Protein AF-A0A966XM80-F1 (afdb_monomer_lite)

Foldseek 3Di:
DFAFFFKKFKAADDCVVQVNFQKFWFFKKKFFWQFADDQCRWPLNDRWKWKKKFKFFFDQDPNATHGDRRDGAVLRIFIDTRVQDDHDQDPVRDRPRPDIRMGGGPDTGMDGNVGMIMTTMHIGSNIPRIDTDKAAQQDADPNRGGDQDPPDPRGHFMFGADSRPRTDTDPRMGGPMDGDIAFADQPKDKDKDFDAQKFKFAFDDPDWDWDADAFFKKWQFLDFPPDQKFWWFDQPFQKIFIDPAQDVVQDDAQDWKWKADPLAIDIWHWHADPGRGMTGTPHGDPHGDRGITIGSAWMWTFHDADPVRRITMTGPTPDAPVHALACDPRRQWMATNVGRTITGGPGTDWAWFFKKAKAWDKAAGPQKDKWKWKWFAADPQRATDPDIFTDDHRDITGDFDGIGTFTNLRVLNPGVVRDGDRYDVSHGMMMIITIRGPTRRDTMGTDSVRIDMDGDDDDFDLFQAPVFFLDDGDTPDDDDPDDDDADVPRDDPKDKDKDFAAFAPPGDDKDWDQDDDPPDPDDSSGGTIFIWAWPDDPPDHADSVDRPRTDMTMTIGPPDDFDSPDDSPDPRRRHPPPVFDWDDDPPDPDIDTDDDPDDDDDPPADQQDWDWDADPVCRVDIDTDTHD

Structure (mmCIF, N/CA/C/O backbone):
data_AF-A0A966XM80-F1
#
_entry.id   AF-A0A966XM80-F1
#
loop_
_atom_site.group_PDB
_atom_site.id
_atom_site.type_symbol
_atom_site.label_atom_id
_atom_site.label_alt_id
_atom_site.label_comp_id
_atom_site.label_asym_id
_atom_site.label_entity_id
_atom_site.label_seq_id
_atom_site.pdbx_PDB_ins_code
_atom_site.Cartn_x
_atom_site.Cartn_y
_atom_site.Cartn_z
_atom_site.occupancy
_atom_site.B_iso_or_equiv
_atom_site.auth_seq_id
_atom_site.auth_comp_id
_atom_site.auth_asym_id
_atom_site.auth_atom_id
_atom_site.pdbx_PDB_model_num
ATOM 1 N N . MET A 1 1 ? -1.974 -18.047 22.295 1.00 54.06 1 MET A N 1
ATOM 2 C CA . MET A 1 1 ? -1.988 -17.928 23.773 1.00 54.06 1 MET A CA 1
ATOM 3 C C . MET A 1 1 ? -3.452 -17.907 24.174 1.00 54.06 1 MET A C 1
ATOM 5 O O . MET A 1 1 ? -4.172 -17.107 23.599 1.00 54.06 1 MET A O 1
ATOM 9 N N . SER A 1 2 ? -3.905 -18.808 25.049 1.00 84.81 2 SER A N 1
ATOM 10 C CA . SER A 1 2 ? -5.321 -18.892 25.436 1.00 84.81 2 SER A CA 1
ATOM 11 C C . SER A 1 2 ? -5.762 -17.660 26.227 1.00 84.81 2 SER A C 1
ATOM 13 O O . SER A 1 2 ? -4.993 -17.117 27.024 1.00 84.81 2 SER A O 1
ATOM 15 N N . ILE A 1 3 ? -7.002 -17.234 26.018 1.00 91.19 3 ILE A N 1
ATOM 16 C CA . ILE A 1 3 ? -7.639 -16.137 26.742 1.00 91.19 3 ILE A CA 1
ATOM 17 C C . ILE A 1 3 ? -7.908 -16.585 28.181 1.00 91.19 3 ILE A C 1
ATOM 19 O O . ILE A 1 3 ? -8.381 -17.692 28.426 1.00 91.19 3 ILE A O 1
ATOM 23 N N . VAL A 1 4 ? -7.604 -15.696 29.127 1.00 92.94 4 VAL A N 1
ATOM 24 C CA . VAL A 1 4 ? -7.973 -15.828 30.541 1.00 92.94 4 VAL A CA 1
ATOM 25 C C . VAL A 1 4 ? -8.945 -14.702 30.860 1.00 92.94 4 VAL A C 1
ATOM 27 O O . VAL A 1 4 ? -8.605 -13.547 30.590 1.00 92.94 4 VAL A O 1
ATOM 30 N N . ALA A 1 5 ? -10.115 -15.027 31.400 1.00 94.81 5 ALA A N 1
ATOM 31 C CA . ALA A 1 5 ? -11.209 -14.086 31.653 1.00 94.81 5 ALA A CA 1
ATOM 32 C C . ALA A 1 5 ? -11.984 -14.453 32.922 1.00 94.81 5 ALA A C 1
ATOM 34 O O . ALA A 1 5 ? -11.779 -15.525 33.465 1.00 94.81 5 ALA A O 1
ATOM 35 N N . ASP A 1 6 ? -12.886 -13.591 33.373 1.00 95.81 6 ASP A N 1
ATOM 36 C CA . ASP A 1 6 ? -13.619 -13.752 34.632 1.00 95.81 6 ASP A CA 1
ATOM 37 C C . ASP A 1 6 ? -15.083 -14.125 34.383 1.00 95.81 6 ASP A C 1
ATOM 39 O O . ASP A 1 6 ? -15.627 -15.016 35.038 1.00 95.81 6 ASP A O 1
ATOM 43 N N . LEU A 1 7 ? -15.710 -13.493 33.387 1.00 96.44 7 LEU A N 1
ATOM 44 C CA . LEU A 1 7 ? -17.125 -13.671 33.054 1.00 96.44 7 LEU A CA 1
ATOM 45 C C . LEU A 1 7 ? -17.312 -13.855 31.545 1.00 96.44 7 LEU A C 1
ATOM 47 O O . LEU A 1 7 ? -16.485 -13.411 30.748 1.00 96.44 7 LEU A O 1
ATOM 51 N N . ALA A 1 8 ? -18.421 -14.465 31.136 1.00 96.00 8 ALA A N 1
ATOM 52 C CA . ALA A 1 8 ? -18.841 -14.460 29.740 1.00 96.00 8 ALA A CA 1
ATOM 53 C C . ALA A 1 8 ? -20.363 -14.543 29.589 1.00 96.00 8 ALA A C 1
ATOM 55 O O . ALA A 1 8 ? -21.039 -15.155 30.409 1.00 96.00 8 ALA A O 1
ATOM 56 N N . GLN A 1 9 ? -20.894 -13.979 28.509 1.00 94.50 9 GLN A N 1
ATOM 57 C CA . GLN A 1 9 ? -22.288 -14.139 28.091 1.00 94.50 9 GLN A CA 1
ATOM 58 C C . GLN A 1 9 ? -22.303 -14.601 26.636 1.00 94.50 9 GLN A C 1
ATOM 60 O O . GLN A 1 9 ? -21.757 -13.913 25.767 1.00 94.50 9 GLN A O 1
ATOM 65 N N . THR A 1 10 ? -22.913 -15.755 26.355 1.00 94.62 10 THR A N 1
ATOM 66 C CA . THR A 1 10 ? -23.128 -16.181 24.967 1.00 94.62 10 THR A CA 1
ATOM 67 C C . THR A 1 10 ? -24.294 -15.430 24.335 1.00 94.62 10 THR A C 1
ATOM 69 O O . THR A 1 10 ? -25.202 -14.959 25.020 1.00 94.62 10 THR A O 1
ATOM 72 N N . PHE A 1 11 ? -24.240 -15.278 23.018 1.00 92.38 11 PHE A N 1
ATOM 73 C CA . PHE A 1 11 ? -25.249 -14.610 22.211 1.00 92.38 11 PHE A CA 1
ATOM 74 C C . PHE A 1 11 ? -25.228 -15.156 20.783 1.00 92.38 11 PHE A C 1
ATOM 76 O O . PHE A 1 11 ? -24.263 -15.782 20.341 1.00 92.38 11 PHE A O 1
ATOM 83 N N . PHE A 1 12 ? -26.276 -14.861 20.030 1.00 91.25 12 PHE A N 1
ATOM 84 C CA . PHE A 1 12 ? -26.291 -15.007 18.582 1.00 91.25 12 PHE A CA 1
ATOM 85 C C . PHE A 1 12 ? -27.062 -13.840 17.971 1.00 91.25 12 PHE A C 1
ATOM 87 O O . PHE A 1 12 ? -27.802 -13.136 18.659 1.00 91.25 12 PHE A O 1
ATOM 94 N N . ILE A 1 13 ? -26.873 -13.611 16.675 1.00 91.12 13 ILE A N 1
ATOM 95 C CA . ILE A 1 13 ? -27.565 -12.539 15.962 1.00 91.12 13 ILE A CA 1
ATOM 96 C C . ILE A 1 13 ? -28.783 -13.122 15.252 1.00 91.12 13 ILE A C 1
ATOM 98 O O . ILE A 1 13 ? -28.638 -13.973 14.375 1.00 91.12 13 ILE A O 1
ATOM 102 N N . ASP A 1 14 ? -29.984 -12.644 15.586 1.00 90.31 14 ASP A N 1
ATOM 103 C CA . ASP A 1 14 ? -31.183 -12.998 14.825 1.00 90.31 14 ASP A CA 1
ATOM 104 C C . ASP A 1 14 ? -31.062 -12.475 13.388 1.00 90.31 14 ASP A C 1
ATOM 106 O O . ASP A 1 14 ? -31.045 -11.268 13.127 1.00 90.31 14 ASP A O 1
ATOM 110 N N . ARG A 1 15 ? -31.024 -13.406 12.431 1.00 90.88 15 ARG A N 1
ATOM 111 C CA . ARG A 1 15 ? -30.965 -13.105 11.000 1.00 90.88 15 ARG A CA 1
ATOM 112 C C . ARG A 1 15 ? -32.099 -12.195 10.546 1.00 90.88 15 ARG A C 1
ATOM 114 O O . ARG A 1 15 ? -31.875 -11.383 9.651 1.00 90.88 15 ARG A O 1
ATOM 121 N N . ASN A 1 16 ? -33.294 -12.283 11.125 1.00 92.12 16 ASN A N 1
ATOM 122 C CA . ASN A 1 16 ? -34.403 -11.419 10.719 1.00 92.12 16 ASN A CA 1
ATOM 123 C C . ASN A 1 16 ? -34.172 -9.958 11.127 1.00 92.12 16 ASN A C 1
ATOM 125 O O . ASN A 1 16 ? -34.464 -9.060 10.334 1.00 92.12 16 ASN A O 1
ATOM 129 N N . ALA A 1 17 ? -33.572 -9.720 12.297 1.00 91.19 17 ALA A N 1
ATOM 130 C CA . ALA A 1 17 ? -33.241 -8.379 12.781 1.00 91.19 17 ALA A CA 1
ATOM 131 C C . ALA A 1 17 ? -32.225 -7.654 11.877 1.00 91.19 17 ALA A C 1
ATOM 133 O O . ALA A 1 17 ? -32.264 -6.431 11.759 1.00 91.19 17 ALA A O 1
ATOM 134 N N . VAL A 1 18 ? -31.368 -8.407 11.179 1.00 94.06 18 VAL A N 1
ATOM 135 C CA . VAL A 1 18 ? -30.335 -7.886 10.262 1.00 94.06 18 VAL A CA 1
ATOM 136 C C . VAL A 1 18 ? -30.649 -8.155 8.785 1.00 94.06 18 VAL A C 1
ATOM 138 O O . VAL A 1 18 ? -29.758 -8.292 7.944 1.00 94.06 18 VAL A O 1
ATOM 141 N N . LYS A 1 19 ? -31.942 -8.254 8.442 1.00 94.56 19 LYS A N 1
ATOM 142 C CA . LYS A 1 19 ? -32.435 -8.425 7.058 1.00 94.56 19 LYS A CA 1
ATOM 143 C C . LYS A 1 19 ? -31.787 -9.600 6.313 1.00 94.56 19 LYS A C 1
ATOM 145 O O . LYS A 1 19 ? -31.555 -9.540 5.109 1.00 94.56 19 LYS A O 1
ATOM 150 N N . LYS A 1 20 ? -31.508 -10.680 7.040 1.00 94.31 20 LYS A N 1
ATOM 151 C CA . LYS A 1 20 ? -30.870 -11.912 6.563 1.00 94.31 20 LYS A CA 1
ATOM 152 C C . LYS A 1 20 ? -29.445 -11.710 6.030 1.00 94.31 20 LYS A C 1
ATOM 154 O O . LYS A 1 20 ? -29.005 -12.493 5.195 1.00 94.31 20 LYS A O 1
ATOM 159 N N . ALA A 1 21 ? -28.720 -10.692 6.505 1.00 95.31 21 ALA A N 1
ATOM 160 C CA . ALA A 1 21 ? -27.282 -10.583 6.259 1.00 95.31 21 ALA A CA 1
ATOM 161 C C . ALA A 1 21 ? -26.574 -11.845 6.775 1.00 95.31 21 ALA A C 1
ATOM 163 O O . ALA A 1 21 ? -26.844 -12.289 7.890 1.00 95.31 21 ALA A O 1
ATOM 164 N N . GLU A 1 22 ? -25.677 -12.430 5.983 1.00 95.38 22 GLU A N 1
ATOM 165 C CA . GLU A 1 22 ? -24.893 -13.597 6.414 1.00 95.38 22 GLU A CA 1
ATOM 166 C C . GLU A 1 22 ? -23.745 -13.206 7.343 1.00 95.38 22 GLU A C 1
ATOM 168 O O . GLU A 1 22 ? -23.416 -13.949 8.264 1.00 95.38 22 GLU A O 1
ATOM 173 N N . THR A 1 23 ? -23.182 -12.016 7.131 1.00 95.88 23 THR A N 1
ATOM 174 C CA . THR A 1 23 ? -22.118 -11.434 7.948 1.00 95.88 23 THR A CA 1
ATOM 175 C C . THR A 1 23 ? -22.528 -10.046 8.398 1.00 95.88 23 THR A C 1
ATOM 177 O O . THR A 1 23 ? -22.995 -9.250 7.582 1.00 95.88 23 THR A O 1
ATOM 180 N N . VAL A 1 24 ? -22.306 -9.745 9.673 1.00 96.19 24 VAL A N 1
ATOM 181 C CA . VAL A 1 24 ? -22.503 -8.415 10.257 1.00 96.19 24 VAL A CA 1
ATOM 182 C C . VAL A 1 24 ? -21.237 -7.955 10.965 1.00 96.19 24 VAL A C 1
ATOM 184 O O . VAL A 1 24 ? -20.348 -8.759 11.239 1.00 96.19 24 VAL A O 1
ATOM 187 N N . PHE A 1 25 ? -21.157 -6.662 11.267 1.00 96.31 25 PHE A N 1
ATOM 188 C CA . PHE A 1 25 ? -19.980 -6.065 11.888 1.00 96.31 25 PHE A CA 1
ATOM 189 C C . PHE A 1 25 ? -20.316 -5.500 13.263 1.00 96.31 25 PHE A C 1
ATOM 191 O O . PHE A 1 25 ? -21.114 -4.569 13.356 1.00 96.31 25 PHE A O 1
ATOM 198 N N . ILE A 1 26 ? -19.701 -6.018 14.326 1.00 96.62 26 ILE A N 1
ATOM 199 C CA . ILE A 1 26 ? -19.837 -5.433 15.666 1.00 96.62 26 ILE A CA 1
ATOM 200 C C . ILE A 1 26 ? -18.888 -4.238 15.778 1.00 96.62 26 ILE A C 1
ATOM 202 O O . ILE A 1 26 ? -17.684 -4.370 15.571 1.00 96.62 26 ILE A O 1
ATOM 206 N N . THR A 1 27 ? -19.415 -3.068 16.130 1.00 97.25 27 THR A N 1
ATOM 207 C CA . THR A 1 27 ? -18.622 -1.839 16.309 1.00 97.25 27 THR A CA 1
ATOM 208 C C . THR A 1 27 ? -18.239 -1.604 17.764 1.00 97.25 27 THR A C 1
ATOM 210 O O . THR A 1 27 ? -17.170 -1.066 18.052 1.00 97.25 27 THR A O 1
ATOM 213 N N . SER A 1 28 ? -19.102 -2.010 18.695 1.00 97.81 28 SER A N 1
ATOM 214 C CA . SER A 1 28 ? -18.835 -1.912 20.127 1.00 97.81 28 SER A CA 1
ATOM 215 C C . SER A 1 28 ? -19.722 -2.844 20.947 1.00 97.81 28 SER A C 1
ATOM 217 O O . SER A 1 28 ? -20.800 -3.253 20.509 1.00 97.81 28 SER A O 1
ATOM 219 N N . VAL A 1 29 ? -19.283 -3.123 22.171 1.00 97.38 29 VAL A N 1
ATOM 220 C CA . VAL A 1 29 ? -20.108 -3.726 23.223 1.00 97.38 29 VAL A CA 1
ATOM 221 C C . VAL A 1 29 ? -20.287 -2.703 24.335 1.00 97.38 29 VAL A C 1
ATOM 223 O O . VAL A 1 29 ? -19.304 -2.137 24.806 1.00 97.38 29 VAL A O 1
ATOM 226 N N . ASP A 1 30 ? -21.521 -2.472 24.764 1.00 95.88 30 ASP A N 1
ATOM 227 C CA . ASP A 1 30 ? -21.801 -1.638 25.929 1.00 95.88 30 ASP A CA 1
ATOM 228 C C . ASP A 1 30 ? -22.113 -2.550 27.119 1.00 95.88 30 ASP A C 1
ATOM 230 O O . ASP A 1 30 ? -23.023 -3.384 27.058 1.00 95.88 30 ASP A O 1
ATOM 234 N N . LEU A 1 31 ? -21.331 -2.394 28.186 1.00 94.69 31 LEU A N 1
ATOM 235 C CA . LEU A 1 31 ? -21.503 -3.096 29.452 1.00 94.69 31 LEU A CA 1
ATOM 236 C C . LEU A 1 31 ? -21.929 -2.116 30.542 1.00 94.69 31 LEU A C 1
ATOM 238 O O . LEU A 1 31 ? -21.577 -0.936 30.514 1.00 94.69 31 LEU A O 1
ATOM 242 N N . TYR A 1 32 ? -22.663 -2.633 31.517 1.00 91.88 32 TYR A N 1
ATOM 243 C CA . TYR A 1 32 ? -23.250 -1.857 32.600 1.00 91.88 32 TYR A CA 1
ATOM 244 C C . TYR A 1 32 ? -22.613 -2.305 33.912 1.00 91.88 32 TYR A C 1
ATOM 246 O O . TYR A 1 32 ? -22.820 -3.442 34.340 1.00 91.88 32 TYR A O 1
ATOM 254 N N . PHE A 1 33 ? -21.811 -1.442 34.535 1.00 91.25 33 PHE A N 1
ATOM 255 C CA . PHE A 1 33 ? -21.141 -1.764 35.794 1.00 91.25 33 PHE A CA 1
ATOM 256 C C . PHE A 1 33 ? -22.010 -1.340 36.976 1.00 91.25 33 PHE A C 1
ATOM 258 O O . PHE A 1 33 ? -22.515 -0.220 37.023 1.00 91.25 33 PHE A O 1
ATOM 265 N N . PHE A 1 34 ? -22.185 -2.269 37.910 1.00 85.38 34 PHE A N 1
ATOM 266 C CA . PHE A 1 34 ? -22.811 -2.022 39.203 1.00 85.38 34 PHE A CA 1
ATOM 267 C C . PHE A 1 34 ? -21.798 -1.456 40.200 1.00 85.38 34 PHE A C 1
ATOM 269 O O . PHE A 1 34 ? -22.138 -0.582 40.983 1.00 85.38 34 PHE A O 1
ATOM 276 N N . ASP A 1 35 ? -20.558 -1.950 40.162 1.00 88.31 35 ASP A N 1
ATOM 277 C CA . ASP A 1 35 ? -19.487 -1.493 41.047 1.00 88.31 35 ASP A CA 1
ATOM 278 C C . ASP A 1 35 ? -18.116 -1.638 40.369 1.00 88.31 35 ASP A C 1
ATOM 280 O O . ASP A 1 35 ? -17.947 -2.443 39.439 1.00 88.31 35 ASP A O 1
ATOM 284 N N . LYS A 1 36 ? -17.134 -0.858 40.832 1.00 91.75 36 LYS A N 1
ATOM 285 C CA . LYS A 1 36 ? -15.731 -0.958 40.415 1.00 91.75 36 LYS A CA 1
ATOM 286 C C . LYS A 1 36 ? -14.779 -0.765 41.608 1.00 91.75 36 LYS A C 1
ATOM 288 O O . LYS A 1 36 ? -15.106 -0.024 42.532 1.00 91.75 36 LYS A O 1
ATOM 293 N N . PRO A 1 37 ? -13.570 -1.361 41.582 1.00 93.00 37 PRO A N 1
ATOM 294 C CA . PRO A 1 37 ? -12.627 -1.288 42.698 1.00 93.00 37 PRO A CA 1
ATOM 295 C C . PRO A 1 37 ? -12.275 0.153 43.084 1.00 93.00 37 PRO A C 1
ATOM 297 O O . PRO A 1 37 ? -12.058 0.993 42.216 1.00 93.00 37 PRO A O 1
ATOM 300 N N . THR A 1 38 ? -12.141 0.443 44.380 1.00 91.50 38 THR A N 1
ATOM 301 C CA . THR A 1 38 ? -11.690 1.769 44.835 1.00 91.50 38 THR A CA 1
ATOM 302 C C . THR A 1 38 ? -10.205 1.974 44.490 1.00 91.50 38 THR A C 1
ATOM 304 O O . THR A 1 38 ? -9.399 1.090 44.798 1.00 91.50 38 THR A O 1
ATOM 307 N N . PRO A 1 39 ? -9.790 3.123 43.913 1.00 91.12 39 PRO A N 1
ATOM 308 C CA . PRO A 1 39 ? -8.393 3.357 43.552 1.00 91.12 39 PRO A CA 1
ATOM 309 C C . PRO A 1 39 ? -7.458 3.199 44.753 1.00 91.12 39 PRO A C 1
ATOM 311 O O . PRO A 1 39 ? -7.697 3.765 45.819 1.00 91.12 39 PRO A O 1
ATOM 314 N N . GLY A 1 40 ? -6.394 2.413 44.585 1.00 86.44 40 GLY A N 1
ATOM 315 C CA . GLY A 1 40 ? -5.425 2.121 45.648 1.00 86.44 40 GLY A CA 1
ATOM 316 C C . GLY A 1 40 ? -5.893 1.140 46.735 1.00 86.44 40 GLY A C 1
ATOM 317 O O . GLY A 1 40 ? -5.090 0.796 47.599 1.00 86.44 40 GLY A O 1
ATOM 318 N N . ASN A 1 41 ? -7.139 0.655 46.689 1.00 90.38 41 ASN A N 1
ATOM 319 C CA . ASN A 1 41 ? -7.656 -0.401 47.564 1.00 90.38 41 ASN A CA 1
ATOM 320 C C . ASN A 1 41 ? -8.299 -1.513 46.723 1.00 90.38 41 ASN A C 1
ATOM 322 O O . ASN A 1 41 ? -9.522 -1.636 46.636 1.00 90.38 41 ASN A O 1
ATOM 326 N N . THR A 1 42 ? -7.449 -2.284 46.051 1.00 91.62 42 THR A N 1
ATOM 327 C CA . THR A 1 42 ? -7.836 -3.245 45.016 1.00 91.62 42 THR A CA 1
ATOM 328 C C . THR A 1 42 ? -7.388 -4.654 45.398 1.00 91.62 42 THR A C 1
ATOM 330 O O . THR A 1 42 ? -6.323 -4.843 45.990 1.00 91.62 42 THR A O 1
ATOM 333 N N . SER A 1 43 ? -8.189 -5.668 45.066 1.00 92.00 43 SER A N 1
ATOM 334 C CA . SER A 1 43 ? -7.848 -7.070 45.370 1.00 92.00 43 SER A CA 1
ATOM 335 C C . SER A 1 43 ? -6.685 -7.587 44.511 1.00 92.00 43 SER A C 1
ATOM 337 O O . SER A 1 43 ? -5.954 -8.492 44.912 1.00 92.00 43 SER A O 1
ATOM 339 N N . SER A 1 44 ? -6.474 -6.960 43.353 1.00 90.56 44 SER A N 1
ATOM 340 C CA . SER A 1 44 ? -5.388 -7.240 42.414 1.00 90.56 44 SER A CA 1
ATOM 341 C C . SER A 1 44 ? -4.053 -6.561 42.759 1.00 90.56 44 SER A C 1
ATOM 343 O O . SER A 1 44 ? -3.042 -6.862 42.123 1.00 90.56 44 SER A O 1
ATOM 345 N N . ASN A 1 45 ? -4.019 -5.643 43.736 1.00 90.69 45 ASN A N 1
ATOM 346 C CA . ASN A 1 45 ? -2.903 -4.719 44.015 1.00 90.69 45 ASN A CA 1
ATOM 347 C C . ASN A 1 45 ? -2.547 -3.761 42.859 1.00 90.69 45 ASN A C 1
ATOM 349 O O . ASN A 1 45 ? -1.513 -3.089 42.900 1.00 90.69 45 ASN A O 1
ATOM 353 N N . LEU A 1 46 ? -3.379 -3.678 41.818 1.00 92.12 46 LEU A N 1
ATOM 354 C CA . LEU A 1 46 ? -3.225 -2.683 40.761 1.00 92.12 46 LEU A CA 1
ATOM 355 C C . LEU A 1 46 ? -3.858 -1.362 41.217 1.00 92.12 46 LEU A C 1
ATOM 357 O O . LEU A 1 46 ? -4.993 -1.388 41.682 1.00 92.12 46 LEU A O 1
ATOM 361 N N . PRO A 1 47 ? -3.195 -0.200 41.072 1.00 93.25 47 PRO A N 1
ATOM 362 C CA . PRO A 1 47 ? -3.760 1.071 41.533 1.00 93.25 47 PRO A CA 1
ATOM 363 C C . PRO A 1 47 ? -5.114 1.409 40.893 1.00 93.25 47 PRO A C 1
ATOM 365 O O . PRO A 1 47 ? -6.008 1.898 41.577 1.00 93.25 47 PRO A O 1
ATOM 368 N N . GLU A 1 48 ? -5.252 1.121 39.596 1.00 94.44 48 GLU A N 1
ATOM 369 C CA . GLU A 1 48 ? -6.421 1.437 38.769 1.00 94.44 48 GLU A CA 1
ATOM 370 C C . GLU A 1 48 ? -6.642 0.323 37.720 1.00 94.44 48 GLU A C 1
ATOM 372 O O . GLU A 1 48 ? -6.221 0.455 36.562 1.00 94.44 48 GLU A O 1
ATOM 377 N N . PRO A 1 49 ? -7.237 -0.824 38.102 1.00 95.88 49 PRO A N 1
ATOM 378 C CA . PRO A 1 49 ? -7.445 -1.943 37.187 1.00 95.88 49 PRO A CA 1
ATOM 379 C C . PRO A 1 49 ? -8.470 -1.577 36.102 1.00 95.88 49 PRO A C 1
ATOM 381 O O . PRO A 1 49 ? -9.474 -0.929 36.374 1.00 95.88 49 PRO A O 1
ATOM 384 N N . GLY A 1 50 ? -8.223 -1.964 34.850 1.00 96.44 50 GLY A N 1
ATOM 385 C CA . GLY A 1 50 ? -9.171 -1.793 33.747 1.00 96.44 50 GLY A CA 1
ATOM 386 C C . GLY A 1 50 ? -9.997 -3.049 33.477 1.00 96.44 50 GLY A C 1
ATOM 387 O O . GLY A 1 50 ? -9.913 -4.053 34.185 1.00 96.44 50 GLY A O 1
ATOM 388 N N . CYS A 1 51 ? -10.770 -3.000 32.394 1.00 97.44 51 CYS A N 1
ATOM 389 C CA . CYS A 1 51 ? -11.554 -4.129 31.910 1.00 97.44 51 CYS A CA 1
ATOM 390 C C . CYS A 1 51 ? -11.297 -4.342 30.415 1.00 97.44 51 CYS A C 1
ATOM 392 O O . CYS A 1 51 ? -11.168 -3.382 29.653 1.00 97.44 51 CYS A O 1
ATOM 394 N N . THR A 1 52 ? -11.209 -5.600 29.991 1.00 98.00 52 THR A N 1
ATOM 395 C CA . THR A 1 52 ? -11.056 -6.003 28.590 1.00 98.00 52 THR A CA 1
ATOM 396 C C . THR A 1 52 ? -12.202 -6.915 28.182 1.00 98.00 52 THR A C 1
ATOM 398 O O . THR A 1 52 ? -12.502 -7.882 28.873 1.00 98.00 52 THR A O 1
ATOM 401 N N . VAL A 1 53 ? -12.792 -6.645 27.023 1.00 97.88 53 VAL A N 1
ATOM 402 C CA . VAL A 1 53 ? -13.780 -7.500 26.369 1.00 97.88 53 VAL A CA 1
ATOM 403 C C . VAL A 1 53 ? -13.151 -8.189 25.166 1.00 97.88 53 VAL A C 1
ATOM 405 O O . VAL A 1 53 ? -12.395 -7.577 24.404 1.00 97.88 53 VAL A O 1
ATOM 408 N N . TYR A 1 54 ? -13.516 -9.453 24.986 1.00 97.88 54 TYR A N 1
ATOM 409 C CA . TYR A 1 54 ? -13.248 -10.253 23.805 1.00 97.88 54 TYR A CA 1
ATOM 410 C C . TYR A 1 54 ? -14.566 -10.735 23.190 1.00 97.88 54 TYR A C 1
ATOM 412 O O . TYR A 1 54 ? -15.492 -11.093 23.914 1.00 97.88 54 TYR A O 1
ATOM 420 N N . ILE A 1 55 ? -14.643 -10.778 21.863 1.00 97.81 55 ILE A N 1
ATOM 421 C CA . ILE A 1 55 ? -15.664 -11.532 21.133 1.00 97.81 55 ILE A CA 1
ATOM 422 C C . ILE A 1 55 ? -15.045 -12.869 20.757 1.00 97.81 55 ILE A C 1
ATOM 424 O O . ILE A 1 55 ? -14.087 -12.910 19.987 1.00 97.81 55 ILE A O 1
ATOM 428 N N . CYS A 1 56 ? -15.583 -13.954 21.294 1.00 96.56 56 CYS A N 1
ATOM 429 C CA . CYS A 1 56 ? -15.088 -15.304 21.045 1.00 96.56 56 CYS A CA 1
ATOM 430 C C . CYS A 1 56 ? -16.141 -16.144 20.315 1.00 96.56 56 CYS A C 1
ATOM 432 O O . CYS A 1 56 ? -17.333 -15.956 20.567 1.00 96.56 56 CYS A O 1
ATOM 434 N N . PRO A 1 57 ? -15.740 -17.085 19.444 1.00 96.25 57 PRO A N 1
ATOM 435 C CA . PRO A 1 57 ? -16.656 -18.117 18.967 1.00 96.25 57 PRO A CA 1
ATOM 436 C C . PRO A 1 57 ? -17.100 -19.024 20.127 1.00 96.25 57 PRO A C 1
ATOM 438 O O . PRO A 1 57 ? -16.505 -19.010 21.210 1.00 96.25 57 PRO A O 1
ATOM 441 N N . THR A 1 58 ? -18.145 -19.824 19.919 1.00 95.38 58 THR A N 1
ATOM 442 C CA . THR A 1 58 ? -18.570 -20.852 20.880 1.00 95.38 58 THR A CA 1
ATOM 443 C C . THR A 1 58 ? -18.302 -22.263 20.366 1.00 95.38 58 THR A C 1
ATOM 445 O O . THR A 1 58 ? -18.299 -22.533 19.168 1.00 95.38 58 THR A O 1
ATOM 448 N N . LEU A 1 59 ? -18.104 -23.193 21.295 1.00 94.44 59 LEU A N 1
ATOM 449 C CA . LEU A 1 59 ? -18.099 -24.628 21.055 1.00 94.44 59 LEU A CA 1
ATOM 450 C C . LEU A 1 59 ? -19.435 -25.213 21.484 1.00 94.44 59 LEU A C 1
ATOM 452 O O . LEU A 1 59 ? -19.964 -24.865 22.536 1.00 94.44 59 LEU A O 1
ATOM 456 N N . THR A 1 60 ? -19.948 -26.161 20.707 1.00 92.25 60 THR A N 1
ATOM 457 C CA . THR A 1 60 ? -21.098 -26.958 21.137 1.00 92.25 60 THR A CA 1
ATOM 458 C C . THR A 1 60 ? -20.615 -28.126 21.992 1.00 92.25 60 THR A C 1
ATOM 460 O O . THR A 1 60 ? -19.988 -29.054 21.482 1.00 92.25 60 THR A O 1
ATOM 463 N N . ILE A 1 61 ? -20.909 -28.096 23.292 1.00 89.94 61 ILE A N 1
ATOM 464 C CA . ILE A 1 61 ? -20.574 -29.157 24.250 1.00 89.94 61 ILE A CA 1
ATOM 465 C C . ILE A 1 61 ? -21.879 -29.645 24.872 1.00 89.94 61 ILE A C 1
ATOM 467 O O . ILE A 1 61 ? -22.606 -28.866 25.479 1.00 89.94 61 ILE A O 1
ATOM 471 N N . ASN A 1 62 ? -22.198 -30.931 24.705 1.00 87.50 62 ASN A N 1
ATOM 472 C CA . ASN A 1 62 ? -23.442 -31.537 25.205 1.00 87.50 62 ASN A CA 1
ATOM 473 C C . ASN A 1 62 ? -24.724 -30.787 24.777 1.00 87.50 62 ASN A C 1
ATOM 475 O O . ASN A 1 62 ? -25.699 -30.745 25.520 1.00 87.50 62 ASN A O 1
ATOM 479 N N . GLY A 1 63 ? -24.723 -30.191 23.578 1.00 83.56 63 GLY A N 1
ATOM 480 C CA . GLY A 1 63 ? -25.852 -29.412 23.051 1.00 83.56 63 GLY A CA 1
ATOM 481 C C . GLY A 1 63 ? -25.904 -27.953 23.518 1.00 83.56 63 GLY A C 1
ATOM 482 O O . GLY A 1 63 ? -26.810 -27.230 23.116 1.00 83.56 63 GLY A O 1
ATOM 483 N N . GLU A 1 64 ? -24.936 -27.498 24.316 1.00 86.94 64 GLU A N 1
ATOM 484 C CA . GLU A 1 64 ? -24.860 -26.121 24.809 1.00 86.94 64 GLU A CA 1
ATOM 485 C C . GLU A 1 64 ? -23.728 -25.340 24.139 1.00 86.94 64 GLU A C 1
ATOM 487 O O . GLU A 1 64 ? -22.657 -25.889 23.883 1.00 86.94 64 GLU A O 1
ATOM 492 N N . GLN A 1 65 ? -23.953 -24.049 23.882 1.00 92.38 65 GLN A N 1
ATOM 493 C CA . GLN A 1 65 ? -22.926 -23.145 23.361 1.00 92.38 65 GLN A CA 1
ATOM 494 C C . GLN A 1 65 ? -22.056 -22.634 24.507 1.00 92.38 65 GLN A C 1
ATOM 496 O O . GLN A 1 65 ? -22.524 -21.861 25.338 1.00 92.38 65 GLN A O 1
ATOM 501 N N . VAL A 1 66 ? -20.794 -23.052 24.540 1.00 94.50 66 VAL A N 1
ATOM 502 C CA . VAL A 1 66 ? -19.802 -22.681 25.558 1.00 94.50 66 VAL A CA 1
ATOM 503 C C . VAL A 1 66 ? -18.744 -21.771 24.923 1.00 94.50 66 VAL A C 1
ATOM 505 O O . VAL A 1 66 ? -18.289 -22.089 23.827 1.00 94.50 66 VAL A O 1
ATOM 508 N N . PRO A 1 67 ? -18.317 -20.664 25.561 1.00 95.38 67 PRO A N 1
ATOM 509 C CA . PRO A 1 67 ? -17.273 -19.794 25.014 1.00 95.38 67 PRO A CA 1
ATOM 510 C C . PRO A 1 67 ? -15.974 -20.552 24.697 1.00 95.38 67 PRO A C 1
ATOM 512 O O . PRO A 1 67 ? -15.441 -21.262 25.553 1.00 95.38 67 PRO A O 1
ATOM 515 N N . ASP A 1 68 ? -15.439 -20.372 23.489 1.00 95.19 68 ASP A N 1
ATOM 516 C CA . ASP A 1 68 ? -14.116 -20.865 23.112 1.00 95.19 68 ASP A CA 1
ATOM 517 C C . ASP A 1 68 ? -13.040 -19.850 23.509 1.00 95.19 68 ASP A C 1
ATOM 519 O O . ASP A 1 68 ? -12.957 -18.750 22.965 1.00 95.19 68 ASP A O 1
ATOM 523 N N . LEU A 1 69 ? -12.193 -20.214 24.467 1.00 95.00 69 LEU A N 1
ATOM 524 C CA . LEU A 1 69 ? -11.165 -19.322 25.006 1.00 95.00 69 LEU A CA 1
ATOM 525 C C . LEU A 1 69 ? -9.802 -19.493 24.325 1.00 95.00 69 LEU A C 1
ATOM 527 O O . LEU A 1 69 ? -8.803 -18.956 24.803 1.00 95.00 69 LEU A O 1
ATOM 531 N N . ARG A 1 70 ? -9.709 -20.259 23.232 1.00 93.94 70 ARG A N 1
ATOM 532 C CA . ARG A 1 70 ? -8.434 -20.453 22.523 1.00 93.94 70 ARG A CA 1
ATOM 533 C C . ARG A 1 70 ? -7.966 -19.176 21.833 1.00 93.94 70 ARG A C 1
ATOM 535 O O . ARG A 1 70 ? -6.783 -18.847 21.925 1.00 93.94 70 ARG A O 1
ATOM 542 N N . GLU A 1 71 ? -8.891 -18.467 21.191 1.00 93.19 71 GLU A N 1
ATOM 543 C CA . GLU A 1 71 ? -8.646 -17.223 20.464 1.00 93.19 71 GLU A CA 1
ATOM 544 C C . GLU A 1 71 ? -9.945 -16.411 20.338 1.00 93.19 71 GLU A C 1
ATOM 546 O O . GLU A 1 71 ? -11.042 -16.964 20.384 1.00 93.19 71 GLU A O 1
ATOM 551 N N . HIS A 1 72 ? -9.820 -15.093 20.194 1.00 94.69 72 HIS A N 1
ATOM 552 C CA . HIS A 1 72 ? -10.947 -14.210 19.903 1.00 94.69 72 HIS A CA 1
ATOM 553 C C . HIS A 1 72 ? -11.106 -14.036 18.388 1.00 94.69 72 HIS A C 1
ATOM 555 O O . HIS A 1 72 ? -10.153 -14.199 17.629 1.00 94.69 72 HIS A O 1
ATOM 561 N N . VAL A 1 73 ? -12.291 -13.629 17.938 1.00 95.06 73 VAL A N 1
ATOM 562 C CA . VAL A 1 73 ? -12.530 -13.243 16.539 1.00 95.06 73 VAL A CA 1
ATOM 563 C C . VAL A 1 73 ? -11.575 -12.109 16.144 1.00 95.06 73 VAL A C 1
ATOM 565 O O . VAL A 1 73 ? -11.187 -11.288 16.985 1.00 95.06 73 VAL A O 1
ATOM 568 N N . GLN A 1 74 ? -11.180 -12.042 14.871 1.00 91.56 74 GLN A N 1
ATOM 569 C CA . GLN A 1 74 ? -10.335 -10.963 14.355 1.00 91.56 74 GLN A CA 1
ATOM 570 C C . GLN A 1 74 ? -10.922 -9.591 14.723 1.00 91.56 74 GLN A C 1
ATOM 572 O O . GLN A 1 74 ? -12.120 -9.363 14.581 1.00 91.56 74 GLN A O 1
ATOM 577 N N . TYR A 1 75 ? -10.080 -8.691 15.240 1.00 93.69 75 TYR A N 1
ATOM 578 C CA . TYR A 1 75 ? -10.460 -7.370 15.777 1.00 93.69 75 TYR A CA 1
ATOM 579 C C . TYR A 1 75 ? -11.359 -7.377 17.025 1.00 93.69 75 TYR A C 1
ATOM 581 O O . TYR A 1 75 ? -11.580 -6.326 17.623 1.00 93.69 75 TYR A O 1
ATOM 589 N N . GLY A 1 76 ? -11.823 -8.543 17.476 1.00 96.25 76 GLY A N 1
ATOM 590 C CA . GLY A 1 76 ? -12.753 -8.729 18.586 1.00 96.25 76 GLY A CA 1
ATOM 591 C C . GLY A 1 76 ? -12.152 -8.537 19.972 1.00 96.25 76 GLY A C 1
ATOM 592 O O . GLY A 1 76 ? -12.516 -9.276 20.873 1.00 96.25 76 GLY A O 1
ATOM 593 N N . ARG A 1 77 ? -11.238 -7.583 20.172 1.00 97.19 77 ARG A N 1
ATOM 594 C CA . ARG A 1 77 ? -10.664 -7.243 21.482 1.00 97.19 77 ARG A CA 1
ATOM 595 C C . ARG A 1 77 ? -10.739 -5.739 21.713 1.00 9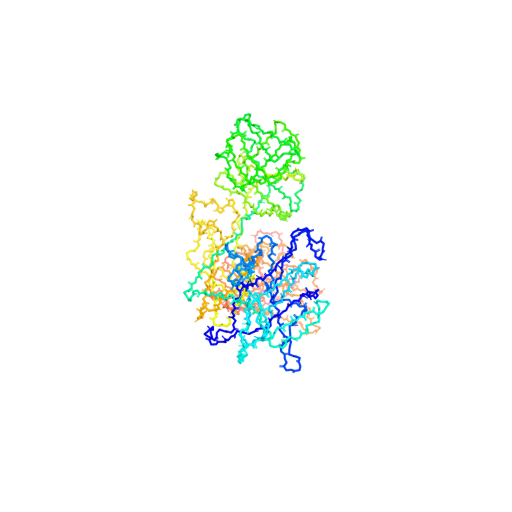7.19 77 ARG A C 1
ATOM 597 O O . ARG A 1 77 ? -10.254 -4.965 20.894 1.00 97.19 77 ARG A O 1
ATOM 604 N N . SER A 1 78 ? -11.265 -5.329 22.862 1.00 98.00 78 SER A N 1
ATOM 605 C CA . SER A 1 78 ? -11.282 -3.925 23.284 1.00 98.00 78 SER A CA 1
ATOM 606 C C . SER A 1 78 ? -11.028 -3.815 24.784 1.00 98.00 78 SER A C 1
ATOM 608 O O . SER A 1 78 ? -11.557 -4.606 25.561 1.00 98.00 78 SER A O 1
ATOM 610 N N . ARG A 1 79 ? -10.199 -2.853 25.203 1.00 97.19 79 ARG A N 1
ATOM 611 C CA . ARG A 1 79 ? -9.904 -2.581 26.618 1.00 97.19 79 ARG A CA 1
ATOM 612 C C . ARG A 1 79 ? -10.278 -1.147 26.958 1.00 97.19 79 ARG A C 1
ATOM 614 O O . ARG A 1 79 ? -9.888 -0.224 26.248 1.00 97.19 79 ARG A O 1
ATOM 621 N N . VAL A 1 80 ? -10.937 -0.974 28.095 1.00 97.88 80 VAL A N 1
ATOM 622 C CA . VAL A 1 80 ? -11.260 0.323 28.688 1.00 97.88 80 VAL A CA 1
ATOM 623 C C . VAL A 1 80 ? -10.451 0.490 29.977 1.00 97.88 80 VAL A C 1
ATOM 625 O O . VAL A 1 80 ? -10.331 -0.435 30.783 1.00 97.88 80 VAL A O 1
ATOM 628 N N . ALA A 1 81 ? -9.831 1.660 30.145 1.00 97.19 81 ALA A N 1
ATOM 629 C CA . ALA A 1 81 ? -9.090 2.006 31.356 1.00 97.19 81 ALA A CA 1
ATOM 630 C C . ALA A 1 81 ? -10.047 2.358 32.506 1.00 97.19 81 ALA A C 1
ATOM 632 O O . ALA A 1 81 ? -11.131 2.875 32.255 1.00 97.19 81 ALA A O 1
ATOM 633 N N . TYR A 1 82 ? -9.614 2.142 33.751 1.00 96.44 82 TYR A N 1
ATOM 634 C CA . TYR A 1 82 ? -10.394 2.367 34.977 1.00 96.44 82 TYR A CA 1
ATOM 635 C C . TYR A 1 82 ? -11.182 3.691 35.009 1.00 96.44 82 TYR A C 1
ATOM 637 O O . TYR A 1 82 ? -12.371 3.714 35.336 1.00 96.44 82 TYR A O 1
ATOM 645 N N . ALA A 1 83 ? -10.525 4.795 34.637 1.00 95.31 83 ALA A N 1
ATOM 646 C CA . ALA A 1 83 ? -11.113 6.134 34.644 1.00 95.31 83 ALA A CA 1
ATOM 647 C C . ALA A 1 83 ? -12.322 6.280 33.701 1.00 95.31 83 ALA A C 1
ATOM 649 O O . ALA A 1 83 ? -13.186 7.111 33.950 1.00 95.31 83 ALA A O 1
ATOM 650 N N . ASN A 1 84 ? -12.399 5.448 32.659 1.00 95.56 84 ASN A N 1
ATOM 651 C CA . ASN A 1 84 ? -13.463 5.456 31.654 1.00 95.56 84 ASN A CA 1
ATOM 652 C C . ASN A 1 84 ? -14.513 4.356 31.894 1.00 95.56 84 ASN A C 1
ATOM 654 O O . ASN A 1 84 ? -15.370 4.133 31.041 1.00 95.56 84 ASN A O 1
ATOM 658 N N . ILE A 1 85 ? -14.419 3.629 33.013 1.00 95.25 85 ILE A N 1
ATOM 659 C CA . ILE A 1 85 ? -15.455 2.690 33.443 1.00 95.25 85 ILE A CA 1
ATOM 660 C C . ILE A 1 85 ? -16.488 3.482 34.234 1.00 95.25 85 ILE A C 1
ATOM 662 O O . ILE A 1 85 ? -16.198 3.979 35.326 1.00 95.25 85 ILE A O 1
ATOM 666 N N . ASN A 1 86 ? -17.685 3.588 33.678 1.00 91.88 86 ASN A N 1
ATOM 667 C CA . ASN A 1 86 ? -18.810 4.270 34.293 1.00 91.88 86 ASN A CA 1
ATOM 668 C C . ASN A 1 86 ? -19.575 3.283 35.173 1.00 91.88 86 ASN A C 1
ATOM 670 O O . ASN A 1 86 ? -19.921 2.189 34.723 1.00 91.88 86 ASN A O 1
ATOM 674 N N . VAL A 1 87 ? -19.814 3.692 36.415 1.00 88.25 87 VAL A N 1
ATOM 675 C CA . VAL A 1 87 ? -20.723 3.038 37.357 1.00 88.25 87 VAL A CA 1
ATOM 676 C C . VAL A 1 87 ? -21.869 4.009 37.577 1.00 88.25 87 VAL A C 1
ATOM 678 O O . VAL A 1 87 ? -21.633 5.212 37.667 1.00 88.25 87 VAL A O 1
ATOM 681 N N . ASP A 1 88 ? -23.090 3.494 37.603 1.00 73.38 88 ASP A N 1
ATOM 682 C CA . ASP A 1 88 ? -24.268 4.330 37.782 1.00 73.38 88 ASP A CA 1
ATOM 683 C C . ASP A 1 88 ? -24.384 4.815 39.234 1.00 73.38 88 ASP A C 1
ATOM 685 O O . ASP A 1 88 ? -24.519 4.009 40.156 1.00 73.38 88 ASP A O 1
ATOM 689 N N . THR A 1 89 ? -24.322 6.130 39.419 1.00 61.06 89 THR A N 1
ATOM 690 C CA . THR A 1 89 ? -24.668 6.827 40.659 1.00 61.06 89 THR A CA 1
ATOM 691 C C . THR A 1 89 ? -25.430 8.085 40.260 1.00 61.06 89 THR A C 1
ATOM 693 O O . THR A 1 89 ? -24.831 8.981 39.657 1.00 61.06 89 THR A O 1
ATOM 696 N N . ASP A 1 90 ? -26.723 8.176 40.565 1.00 53.19 90 ASP A N 1
ATOM 697 C CA . ASP A 1 90 ? -27.448 9.438 40.403 1.00 53.19 90 ASP A CA 1
ATOM 698 C C . ASP A 1 90 ? -27.070 10.455 41.512 1.00 53.19 90 ASP A C 1
ATOM 700 O O . ASP A 1 90 ? -26.359 10.134 42.471 1.00 53.19 90 ASP A O 1
ATOM 704 N N . GLU A 1 91 ? -27.540 11.705 41.400 1.00 49.56 91 GLU A N 1
ATOM 705 C CA . GLU A 1 91 ? -27.298 12.774 42.393 1.00 49.56 91 GLU A CA 1
ATOM 706 C C . GLU A 1 91 ? -27.879 12.467 43.795 1.00 49.56 91 GLU A C 1
ATOM 708 O O . GLU A 1 91 ? -27.555 13.160 44.764 1.00 49.56 91 GLU A O 1
ATOM 713 N N . PHE A 1 92 ? -28.703 11.421 43.920 1.00 56.00 92 PHE A N 1
ATOM 714 C CA . PHE A 1 92 ? -29.347 10.946 45.146 1.00 56.00 92 PHE A CA 1
ATOM 715 C C . PHE A 1 92 ? -28.817 9.581 45.630 1.00 56.00 92 PHE A C 1
ATOM 717 O O . PHE A 1 92 ? -29.315 9.062 46.632 1.00 56.00 92 PHE A O 1
ATOM 724 N N . ASN A 1 93 ? -27.763 9.039 45.003 1.00 55.28 93 ASN A N 1
ATOM 725 C CA . ASN A 1 93 ? -27.211 7.708 45.270 1.00 55.28 93 ASN A CA 1
ATOM 726 C C . ASN A 1 93 ? -28.192 6.537 45.003 1.00 55.28 93 ASN A C 1
ATOM 728 O O . ASN A 1 93 ? -28.021 5.443 45.552 1.00 55.28 93 ASN A O 1
ATOM 732 N N . GLU A 1 94 ? -29.207 6.727 44.158 1.00 56.12 94 GLU A N 1
ATOM 733 C CA . GLU A 1 94 ? -30.013 5.643 43.600 1.00 56.12 94 GLU A CA 1
ATOM 734 C C . GLU A 1 94 ? -29.304 5.032 42.379 1.00 56.12 94 GLU A C 1
ATOM 736 O O . GLU A 1 94 ? -28.814 5.717 41.483 1.00 56.12 94 GLU A O 1
ATOM 741 N N . VAL A 1 95 ? -29.210 3.701 42.365 1.00 57.38 95 VAL A N 1
ATOM 742 C CA . VAL A 1 95 ? -28.491 2.942 41.335 1.00 57.38 95 VAL A CA 1
ATOM 743 C C . VAL A 1 95 ? -29.505 2.497 40.269 1.00 57.38 95 VAL A C 1
ATOM 745 O O . VAL A 1 95 ? -30.231 1.526 40.488 1.00 57.38 95 VAL A O 1
ATOM 748 N N . LEU A 1 96 ? -29.598 3.210 39.138 1.00 62.47 96 LEU A N 1
ATOM 749 C CA . LEU A 1 96 ? -30.614 2.973 38.086 1.00 62.47 96 LEU A CA 1
ATOM 750 C C . LEU A 1 96 ? -30.160 1.964 37.001 1.00 62.47 96 LEU A C 1
ATOM 752 O O . LEU A 1 96 ? -30.967 1.365 36.284 1.00 62.47 96 LEU A O 1
ATOM 756 N N . GLY A 1 97 ? -28.857 1.706 36.924 1.00 64.81 97 GLY A N 1
ATOM 757 C CA . GLY A 1 97 ? -28.192 0.862 35.937 1.00 64.81 97 GLY A CA 1
ATOM 758 C C . GLY A 1 97 ? -28.199 1.382 34.496 1.00 64.81 97 GLY A C 1
ATOM 759 O O . GLY A 1 97 ? -28.092 0.565 33.583 1.00 64.81 97 GLY A O 1
ATOM 760 N N . ASP A 1 98 ? -28.336 2.684 34.259 1.00 73.06 98 ASP A N 1
ATOM 761 C CA . ASP A 1 98 ? -28.479 3.267 32.920 1.00 73.06 98 ASP A CA 1
ATOM 762 C C . ASP A 1 98 ? -27.170 3.799 32.318 1.00 73.06 98 ASP A C 1
ATOM 764 O O . ASP A 1 98 ? -27.037 3.826 31.087 1.00 73.06 98 ASP A O 1
ATOM 768 N N . GLU A 1 99 ? -26.172 4.113 33.150 1.00 85.38 99 GLU A N 1
ATOM 769 C CA . GLU A 1 99 ? -24.844 4.523 32.686 1.00 85.38 99 GLU A CA 1
ATOM 770 C C . GLU A 1 99 ? -24.077 3.372 32.018 1.00 85.38 99 GLU A C 1
ATOM 772 O O . GLU A 1 99 ? -23.994 2.246 32.518 1.00 85.38 99 GLU A O 1
ATOM 777 N N . THR A 1 100 ? -23.495 3.659 30.851 1.00 91.62 100 THR A N 1
ATOM 778 C CA . THR A 1 100 ? -22.844 2.644 30.007 1.00 91.62 100 THR A CA 1
ATOM 779 C C . THR A 1 100 ? -21.336 2.813 29.981 1.00 91.62 100 THR A C 1
ATOM 781 O O . THR A 1 100 ? -20.824 3.923 29.828 1.00 91.62 100 THR A O 1
ATOM 784 N N . THR A 1 101 ? -20.614 1.697 30.031 1.00 96.19 101 THR A N 1
ATOM 785 C CA . THR A 1 101 ? -19.203 1.632 29.652 1.00 96.19 101 THR A CA 1
ATOM 786 C C . THR A 1 101 ? -19.098 1.013 28.264 1.00 96.19 101 THR A C 1
ATOM 788 O O . THR A 1 101 ? -19.392 -0.170 28.073 1.00 96.19 101 THR A O 1
ATOM 791 N N . ARG A 1 102 ? -18.678 1.815 27.283 1.00 97.12 102 ARG A N 1
ATOM 792 C CA . ARG A 1 102 ? -18.560 1.399 25.881 1.00 97.12 102 ARG A CA 1
ATOM 793 C C . ARG A 1 102 ? -17.174 0.845 25.560 1.00 97.12 102 ARG A C 1
ATOM 795 O O . ARG A 1 102 ? -16.172 1.549 25.655 1.00 97.12 102 ARG A O 1
ATOM 802 N N . PHE A 1 103 ? -17.144 -0.384 25.063 1.00 98.12 103 PHE A N 1
ATOM 803 C CA . PHE A 1 103 ? -15.969 -1.063 24.524 1.00 98.12 103 PHE A CA 1
ATOM 804 C C . PHE A 1 103 ? -15.995 -0.972 22.999 1.00 98.12 103 PHE A C 1
ATOM 806 O O . PHE A 1 103 ? -16.571 -1.826 22.326 1.00 98.12 103 PHE A O 1
ATOM 813 N N . SER A 1 104 ? -15.407 0.089 22.444 1.00 97.56 104 SER A N 1
ATOM 814 C CA . SER A 1 104 ? -15.296 0.272 20.991 1.00 97.56 104 SER A CA 1
ATOM 815 C C . SER A 1 104 ? -14.155 -0.562 20.417 1.00 97.56 104 SER A C 1
ATOM 817 O O . SER A 1 104 ? -13.051 -0.567 20.970 1.00 97.56 104 SER A O 1
ATOM 819 N N . PHE A 1 105 ? -14.398 -1.246 19.301 1.00 96.81 105 PHE A N 1
ATOM 820 C CA . PHE A 1 105 ? -13.349 -1.944 18.559 1.00 96.81 105 PHE A CA 1
ATOM 821 C C . PHE A 1 105 ? -12.691 -0.989 17.562 1.00 96.81 105 PHE A C 1
ATOM 823 O O . PHE A 1 105 ? -13.368 -0.184 16.927 1.00 96.81 105 PHE A O 1
ATOM 830 N N . THR A 1 106 ? -11.364 -1.067 17.422 1.00 93.00 106 THR A N 1
ATOM 831 C CA . THR A 1 106 ? -10.609 -0.217 16.481 1.00 93.00 106 THR A CA 1
ATOM 832 C C . THR A 1 106 ? -11.013 -0.473 15.031 1.00 93.00 106 THR A C 1
ATOM 834 O O . THR A 1 106 ? -11.063 0.457 14.234 1.00 93.00 106 THR A O 1
ATOM 837 N N . HIS A 1 107 ? -11.340 -1.725 14.715 1.00 91.12 107 HIS A N 1
ATOM 838 C CA . HIS A 1 107 ? -11.900 -2.137 13.435 1.00 91.12 107 HIS A CA 1
ATOM 839 C C . HIS A 1 107 ? -13.222 -2.865 13.707 1.00 91.12 107 HIS A C 1
ATOM 841 O O . HIS A 1 107 ? -13.298 -3.601 14.697 1.00 91.12 107 HIS A O 1
ATOM 847 N N . PRO A 1 108 ? -14.259 -2.691 12.870 1.00 92.69 108 PRO A N 1
ATOM 848 C CA . PRO A 1 108 ? -15.502 -3.433 13.025 1.00 92.69 108 PRO A CA 1
ATOM 849 C C . PRO A 1 108 ? -15.249 -4.946 12.949 1.00 92.69 108 PRO A C 1
ATOM 851 O O . PRO A 1 108 ? -14.546 -5.416 12.059 1.00 92.69 108 PRO A O 1
ATOM 854 N N . VAL A 1 109 ? -15.819 -5.706 13.881 1.00 95.50 109 VAL A N 1
ATOM 855 C CA . VAL A 1 109 ? -15.568 -7.146 14.049 1.00 95.50 109 VAL A CA 1
ATOM 856 C C . VAL A 1 109 ? -16.526 -7.935 13.152 1.00 95.50 109 VAL A C 1
ATOM 858 O O . VAL A 1 109 ? -17.726 -7.939 13.446 1.00 95.50 109 VAL A O 1
ATOM 861 N N . PRO A 1 110 ? -16.059 -8.593 12.075 1.00 94.75 110 PRO A N 1
ATOM 862 C CA . PRO A 1 110 ? -16.929 -9.394 11.223 1.00 94.75 110 PRO A CA 1
ATOM 863 C C . PRO A 1 110 ? -17.338 -10.685 11.944 1.00 94.75 110 PRO A C 1
ATOM 865 O O . PRO A 1 110 ? -16.483 -11.443 12.399 1.00 94.75 110 PRO A O 1
ATOM 868 N N . ILE A 1 111 ? -18.640 -10.959 12.022 1.00 95.12 111 ILE A N 1
ATOM 869 C CA . ILE A 1 111 ? -19.185 -12.208 12.576 1.00 95.12 111 ILE A CA 1
ATOM 870 C C . ILE A 1 111 ? -20.263 -12.802 11.667 1.00 95.12 111 ILE A C 1
ATOM 872 O O . ILE A 1 111 ? -20.984 -12.078 10.974 1.00 95.12 111 ILE A O 1
ATOM 876 N N . SER A 1 112 ? -20.390 -14.128 11.680 1.00 95.12 112 SER A N 1
ATOM 877 C CA . SER A 1 112 ? -21.438 -14.852 10.958 1.00 95.12 112 SER A CA 1
ATOM 878 C C . SER A 1 112 ? -22.762 -14.794 11.717 1.00 95.12 112 SER A C 1
ATOM 880 O O . SER A 1 112 ? -22.812 -14.999 12.921 1.00 95.12 112 SER A O 1
ATOM 882 N N . THR A 1 113 ? -23.880 -14.592 11.031 1.00 94.12 113 THR A N 1
ATOM 883 C CA . THR A 1 113 ? -25.213 -14.657 11.661 1.00 94.12 113 THR A CA 1
ATOM 884 C C . THR A 1 113 ? -25.756 -16.083 11.784 1.00 94.12 113 THR A C 1
ATOM 886 O O . THR A 1 113 ? -26.875 -16.274 12.249 1.00 94.12 113 THR A O 1
ATOM 889 N N . ALA A 1 114 ? -25.012 -17.089 11.312 1.00 91.31 114 ALA A N 1
ATOM 890 C CA . ALA A 1 114 ? -25.366 -18.506 11.457 1.00 91.31 114 ALA A CA 1
ATOM 891 C C . ALA A 1 114 ? -24.742 -19.163 12.698 1.00 91.31 114 ALA A C 1
ATOM 893 O O . ALA A 1 114 ? -25.054 -20.313 12.999 1.00 91.31 114 ALA A O 1
ATOM 894 N N . GLU A 1 115 ? -23.850 -18.457 13.391 1.00 92.38 115 GLU A N 1
ATOM 895 C CA . GLU A 1 115 ? -23.076 -18.982 14.511 1.00 92.38 115 GLU A CA 1
ATOM 896 C C . GLU A 1 115 ? -23.431 -18.267 15.817 1.00 92.38 115 GLU A C 1
ATOM 898 O O . GLU A 1 115 ? -24.019 -17.183 15.830 1.00 92.38 115 GLU A O 1
ATOM 903 N N . SER A 1 116 ? -23.073 -18.901 16.931 1.00 93.56 116 SER A N 1
ATOM 904 C CA . SER A 1 116 ? -23.128 -18.298 18.260 1.00 93.56 116 SER A CA 1
ATOM 905 C C . SER A 1 116 ? -21.739 -17.823 18.681 1.00 93.56 116 SER A C 1
ATOM 907 O O . SER A 1 116 ? -20.716 -18.399 18.309 1.00 93.56 116 SER A O 1
ATOM 909 N N . TYR A 1 117 ? -21.719 -16.755 19.466 1.00 96.06 117 TYR A N 1
ATOM 910 C CA . TYR A 1 117 ? -20.513 -16.109 19.970 1.00 96.06 117 TYR A CA 1
ATOM 911 C C . TYR A 1 117 ? -20.664 -15.833 21.465 1.00 96.06 117 TYR A C 1
ATOM 913 O O . TYR A 1 117 ? -21.726 -16.033 22.054 1.00 96.06 117 TYR A O 1
ATOM 921 N N . ALA A 1 118 ? -19.592 -15.372 22.095 1.00 95.94 118 ALA A N 1
ATOM 922 C CA . ALA A 1 118 ? -19.582 -14.948 23.481 1.00 95.94 118 ALA A CA 1
ATOM 923 C C . ALA A 1 118 ? -18.902 -13.592 23.630 1.00 95.94 118 ALA A C 1
ATOM 925 O O . ALA A 1 118 ? -17.829 -13.367 23.072 1.00 95.94 118 ALA A O 1
ATOM 926 N N . VAL A 1 119 ? -19.505 -12.717 24.432 1.00 97.06 119 VAL A N 1
ATOM 927 C CA . VAL A 1 119 ? -18.804 -11.580 25.029 1.00 97.06 119 VAL A CA 1
ATOM 928 C C . VAL A 1 119 ? -18.075 -12.121 26.252 1.00 97.06 119 VAL A C 1
ATOM 930 O O . VAL A 1 119 ? -18.710 -12.524 27.222 1.00 97.06 119 VAL A O 1
ATOM 933 N N . VAL A 1 120 ? -16.749 -12.167 26.192 1.00 97.50 120 VAL A N 1
ATOM 934 C CA . VAL A 1 120 ? -15.870 -12.665 27.254 1.00 97.50 120 VAL A CA 1
ATOM 935 C C . VAL A 1 120 ? -15.197 -11.472 27.926 1.00 97.50 120 VAL A C 1
ATOM 937 O O . VAL A 1 120 ? -14.589 -10.639 27.259 1.00 97.50 120 VAL A O 1
ATOM 940 N N . ILE A 1 121 ? -15.308 -11.374 29.245 1.00 97.94 121 ILE A N 1
ATOM 941 C CA . ILE A 1 121 ? -14.925 -10.203 30.036 1.00 97.94 121 ILE A CA 1
ATOM 942 C C . ILE A 1 121 ? -13.767 -10.586 30.949 1.00 97.94 121 ILE A C 1
ATOM 944 O O . ILE A 1 121 ? -13.840 -11.578 31.672 1.00 97.94 121 ILE A O 1
ATOM 948 N N . LYS A 1 122 ? -12.708 -9.782 30.924 1.00 96.44 122 LYS A N 1
ATOM 949 C CA . LYS A 1 122 ? -11.529 -9.912 31.776 1.00 96.44 122 LYS A CA 1
ATOM 950 C C . LYS A 1 122 ? -11.321 -8.636 32.580 1.00 96.44 122 LYS A C 1
ATOM 952 O O . LYS A 1 122 ? -11.128 -7.569 31.993 1.00 96.44 122 LYS A O 1
ATOM 957 N N . PHE A 1 123 ? -11.248 -8.767 33.892 1.00 96.56 123 PHE A N 1
ATOM 958 C CA . PHE A 1 123 ? -10.785 -7.723 34.790 1.00 96.56 123 PHE A CA 1
ATOM 959 C C . PHE A 1 123 ? -9.267 -7.798 34.934 1.00 96.56 123 PHE A C 1
ATOM 961 O O . PHE A 1 123 ? -8.670 -8.876 35.032 1.00 96.56 123 PHE A O 1
ATOM 968 N N . ASP A 1 124 ? -8.608 -6.644 34.920 1.00 95.38 124 ASP A N 1
ATOM 969 C CA . ASP A 1 124 ? -7.162 -6.614 35.097 1.00 95.38 124 ASP A CA 1
ATOM 970 C C . ASP A 1 124 ? -6.788 -7.147 36.485 1.00 95.38 124 ASP A C 1
ATOM 972 O O . ASP A 1 124 ? -7.346 -6.739 37.499 1.00 95.38 124 ASP A O 1
ATOM 976 N N . GLY A 1 125 ? -5.852 -8.098 36.517 1.00 91.50 125 GLY A N 1
ATOM 977 C CA . GLY A 1 125 ? -5.436 -8.759 37.754 1.00 91.50 125 GLY A CA 1
ATOM 978 C C . GLY A 1 125 ? -6.506 -9.638 38.413 1.00 91.50 125 GLY A C 1
ATOM 979 O O . GLY A 1 125 ? -6.310 -9.999 39.568 1.00 91.50 125 GLY A O 1
ATOM 980 N N . ALA A 1 126 ? -7.587 -9.986 37.697 1.00 91.81 126 ALA A N 1
ATOM 981 C CA . ALA A 1 126 ? -8.739 -10.721 38.233 1.00 91.81 126 ALA A CA 1
ATOM 982 C C . ALA A 1 126 ? -9.351 -10.031 39.468 1.00 91.81 126 ALA A C 1
ATOM 984 O O . ALA A 1 126 ? -9.673 -10.676 40.466 1.00 91.81 126 ALA A O 1
ATOM 985 N N . ASP A 1 127 ? -9.449 -8.696 39.420 1.00 93.38 127 ASP A N 1
ATOM 986 C CA . ASP A 1 127 ? -9.923 -7.922 40.560 1.00 93.38 127 ASP A CA 1
ATOM 987 C C . ASP A 1 127 ? -11.396 -8.211 40.881 1.00 93.38 127 ASP A C 1
ATOM 989 O O . ASP A 1 127 ? -12.285 -7.986 40.058 1.00 93.38 127 ASP A O 1
ATOM 993 N N . SER A 1 128 ? -11.661 -8.665 42.105 1.00 91.69 128 SER A N 1
ATOM 994 C CA . SER A 1 128 ? -12.999 -8.997 42.591 1.00 91.69 128 SER A CA 1
ATOM 995 C C . SER A 1 128 ? -13.867 -7.781 42.927 1.00 91.69 128 SER A C 1
ATOM 997 O O . SER A 1 128 ? -15.024 -7.963 43.291 1.00 91.69 128 SER A O 1
ATOM 999 N N . GLY A 1 129 ? -13.330 -6.556 42.870 1.00 91.06 129 GLY A N 1
ATOM 1000 C CA . GLY A 1 129 ? -14.096 -5.332 43.123 1.00 91.06 129 GLY A CA 1
ATOM 1001 C C . GLY A 1 129 ? -14.962 -4.879 41.942 1.00 91.06 129 GLY A C 1
ATOM 1002 O O . GLY A 1 129 ? -15.713 -3.921 42.078 1.00 91.06 129 GLY A O 1
ATOM 1003 N N . PHE A 1 130 ? -14.868 -5.532 40.779 1.00 92.88 130 PHE A N 1
ATOM 1004 C CA . PHE A 1 130 ? -15.790 -5.283 39.672 1.00 92.88 130 PHE A CA 1
ATOM 1005 C C . PHE A 1 130 ? -17.075 -6.092 39.817 1.00 92.88 130 PHE A C 1
ATOM 1007 O O . PHE A 1 130 ? -17.047 -7.304 40.027 1.00 92.88 130 PHE A O 1
ATOM 1014 N N . SER A 1 131 ? -18.207 -5.434 39.585 1.00 89.75 131 SER A N 1
ATOM 1015 C CA . SER A 1 131 ? -19.505 -6.090 39.457 1.00 89.75 131 SER A CA 1
ATOM 1016 C C . SER A 1 131 ? -20.267 -5.503 38.276 1.00 89.75 131 SER A C 1
ATOM 1018 O O . SER A 1 131 ? -20.267 -4.290 38.072 1.00 89.75 131 SER A O 1
ATOM 1020 N N . LEU A 1 132 ? -20.920 -6.357 37.487 1.00 90.00 132 LEU A N 1
ATOM 1021 C CA . LEU A 1 132 ? -21.781 -5.929 36.386 1.00 90.00 132 LEU A CA 1
ATOM 1022 C C . LEU A 1 132 ? -23.246 -6.127 36.728 1.00 90.00 132 LEU A C 1
ATOM 1024 O O . LEU A 1 132 ? -23.627 -7.084 37.404 1.00 90.00 132 LEU A O 1
ATOM 1028 N N . TRP A 1 133 ? -24.068 -5.252 36.164 1.00 86.06 133 TRP A N 1
ATOM 1029 C CA . TRP A 1 133 ? -25.506 -5.409 36.174 1.00 86.06 133 TRP A CA 1
ATOM 1030 C C . TRP A 1 133 ? -25.908 -6.688 35.447 1.00 86.06 133 TRP A C 1
ATOM 1032 O O . TRP A 1 133 ? -25.679 -6.866 34.249 1.00 86.06 133 TRP A O 1
ATOM 1042 N N . ARG A 1 134 ? -26.549 -7.576 36.197 1.00 84.38 134 ARG A N 1
ATOM 1043 C CA . ARG A 1 134 ? -27.117 -8.829 35.715 1.00 84.38 134 ARG A CA 1
ATOM 1044 C C . ARG A 1 134 ? -28.502 -9.004 36.314 1.00 84.38 134 ARG A C 1
ATOM 1046 O O . ARG A 1 134 ? -28.752 -8.555 37.431 1.00 84.38 134 ARG A O 1
ATOM 1053 N N . ASN A 1 135 ? -29.382 -9.678 35.595 1.00 78.75 135 ASN A N 1
ATOM 1054 C CA . ASN A 1 135 ? -30.635 -10.144 36.163 1.00 78.75 135 ASN A CA 1
ATOM 1055 C C . ASN A 1 135 ? -30.449 -11.586 36.646 1.00 78.75 135 ASN A C 1
ATOM 1057 O O . ASN A 1 135 ? -29.958 -12.424 35.892 1.00 78.75 135 ASN A O 1
ATOM 1061 N N . LYS A 1 136 ? -30.846 -11.864 37.891 1.00 79.94 136 LYS A N 1
ATOM 1062 C CA . LYS A 1 136 ? -31.039 -13.215 38.412 1.00 79.94 136 LYS A CA 1
ATOM 1063 C C . LYS A 1 136 ? -32.339 -13.263 39.200 1.00 79.94 136 LYS A C 1
ATOM 1065 O O . LYS A 1 136 ? -32.530 -12.489 40.139 1.00 79.94 136 LYS A O 1
ATOM 1070 N N . ALA A 1 137 ? -33.210 -14.210 38.861 1.00 70.75 137 ALA A N 1
ATOM 1071 C CA . ALA A 1 137 ? -34.500 -14.352 39.526 1.00 70.75 137 ALA A CA 1
ATOM 1072 C C . ALA A 1 137 ? -34.331 -14.507 41.052 1.00 70.75 137 ALA A C 1
ATOM 1074 O O . ALA A 1 137 ? -33.649 -15.417 41.526 1.00 70.75 137 ALA A O 1
ATOM 1075 N N . GLY A 1 138 ? -34.965 -13.614 41.816 1.00 69.25 138 GLY A N 1
ATOM 1076 C CA . GLY A 1 138 ? -34.924 -13.619 43.281 1.00 69.25 138 GLY A CA 1
ATOM 1077 C C . GLY A 1 138 ? -33.714 -12.925 43.920 1.00 69.25 138 GLY A C 1
ATOM 1078 O O . GLY A 1 138 ? -33.707 -12.799 45.143 1.00 69.25 138 GLY A O 1
ATOM 1079 N N . GLU A 1 139 ? -32.728 -12.438 43.150 1.00 74.69 139 GLU A N 1
ATOM 1080 C CA . GLU A 1 139 ? -31.724 -11.508 43.693 1.00 74.69 139 GLU A CA 1
ATOM 1081 C C . GLU A 1 139 ? -32.388 -10.149 43.992 1.00 74.69 139 GLU A C 1
ATOM 1083 O O . GLU A 1 139 ? -33.215 -9.647 43.224 1.00 74.69 139 GLU A O 1
ATOM 1088 N N . ILE A 1 140 ? -32.050 -9.570 45.148 1.00 65.56 140 ILE A N 1
ATOM 1089 C CA . ILE A 1 140 ? -32.500 -8.241 45.573 1.00 65.56 140 ILE A CA 1
ATOM 1090 C C . ILE A 1 140 ? -31.332 -7.282 45.368 1.00 65.56 140 ILE A C 1
ATOM 1092 O O . ILE A 1 140 ? -30.265 -7.479 45.949 1.00 65.56 140 ILE A O 1
ATOM 1096 N N . PHE A 1 141 ? -31.552 -6.230 44.585 1.00 63.84 141 PHE A N 1
ATOM 1097 C CA . PHE A 1 141 ? -30.592 -5.150 44.381 1.00 63.84 141 PHE A CA 1
ATOM 1098 C C . PHE A 1 141 ? -31.166 -3.872 44.983 1.00 63.84 141 PHE A C 1
ATOM 1100 O O . PHE A 1 141 ? -32.257 -3.454 44.614 1.00 63.84 141 PHE A O 1
ATOM 1107 N N . ASN A 1 142 ? -30.454 -3.277 45.943 1.00 61.09 142 ASN A N 1
ATOM 1108 C CA . ASN A 1 142 ? -30.859 -2.038 46.616 1.00 61.09 142 ASN A CA 1
ATOM 1109 C C . ASN A 1 142 ? -32.337 -2.022 47.083 1.00 61.09 142 ASN A C 1
ATOM 1111 O O . ASN A 1 142 ? -33.082 -1.082 46.831 1.00 61.09 142 ASN A O 1
ATOM 1115 N N . SER A 1 143 ? -32.780 -3.096 47.746 1.00 61.03 143 SER A N 1
ATOM 1116 C CA . SER A 1 143 ? -34.166 -3.283 48.227 1.00 61.03 143 SER A CA 1
ATOM 1117 C C . SER A 1 143 ? -35.247 -3.450 47.144 1.00 61.03 143 SER A C 1
ATOM 1119 O O . SER A 1 143 ? -36.425 -3.563 47.480 1.00 61.03 143 SER A O 1
ATOM 1121 N N . VAL A 1 144 ? -34.869 -3.549 45.866 1.00 58.19 144 VAL A N 1
ATOM 1122 C CA . VAL A 1 144 ? -35.763 -3.883 44.751 1.00 58.19 144 VAL A CA 1
ATOM 1123 C C . VAL A 1 144 ? -35.510 -5.326 44.322 1.00 58.19 144 VAL A C 1
ATOM 1125 O O . VAL A 1 144 ? -34.384 -5.730 44.029 1.00 58.19 144 VAL A O 1
ATOM 1128 N N . GLN A 1 145 ? -36.565 -6.139 44.307 1.00 58.81 145 GLN A N 1
ATOM 1129 C CA . GLN A 1 145 ? -36.478 -7.518 43.839 1.00 58.81 145 GLN A CA 1
ATOM 1130 C C . GLN A 1 145 ? -36.362 -7.538 42.313 1.00 58.81 145 GLN A C 1
ATOM 1132 O O . GLN A 1 145 ? -37.180 -6.930 41.620 1.00 58.81 145 GLN A O 1
ATOM 1137 N N . SER A 1 146 ? -35.367 -8.255 41.786 1.00 61.97 146 SER A N 1
ATOM 1138 C CA . SER A 1 146 ? -35.207 -8.391 40.341 1.00 61.97 146 SER A CA 1
ATOM 1139 C C . SER A 1 146 ? -36.404 -9.150 39.740 1.00 61.97 146 SER A C 1
ATOM 1141 O O . SER A 1 146 ? -36.788 -10.201 40.277 1.00 61.97 146 SER A O 1
ATOM 1143 N N . PRO A 1 147 ? -37.036 -8.638 38.666 1.00 58.62 147 PRO A N 1
ATOM 1144 C CA . PRO A 1 147 ? -38.170 -9.299 38.034 1.00 58.62 147 PRO A CA 1
ATOM 1145 C C . PRO A 1 147 ? -37.751 -10.652 37.450 1.00 58.62 147 PRO A C 1
ATOM 1147 O O . PRO A 1 147 ? -36.632 -10.815 36.963 1.00 58.62 147 PRO A O 1
ATOM 1150 N N . ALA A 1 148 ? -38.667 -11.625 37.479 1.00 57.22 148 ALA A N 1
ATOM 1151 C CA . ALA A 1 148 ? -38.421 -12.955 36.933 1.00 57.22 148 ALA A CA 1
ATOM 1152 C C . ALA A 1 148 ? -38.001 -12.875 35.456 1.00 57.22 148 ALA A C 1
ATOM 1154 O O . ALA A 1 148 ? -38.676 -12.243 34.640 1.00 57.22 148 ALA A O 1
ATOM 1155 N N . THR A 1 149 ? -36.894 -13.532 35.111 1.00 56.16 149 THR A N 1
ATOM 1156 C CA . THR A 1 149 ? -36.452 -13.673 33.725 1.00 56.16 149 THR A CA 1
ATOM 1157 C C . THR A 1 149 ? -37.413 -14.602 32.986 1.00 56.16 149 THR A C 1
ATOM 1159 O O . THR A 1 149 ? -37.687 -15.722 33.417 1.00 56.16 149 THR A O 1
ATOM 1162 N N . THR A 1 150 ? -37.960 -14.134 31.865 1.00 49.19 150 THR A N 1
ATOM 1163 C CA . THR A 1 150 ? -38.584 -15.026 30.885 1.00 49.19 150 THR A CA 1
ATOM 1164 C C . THR A 1 150 ? -37.490 -15.340 29.885 1.00 49.19 150 THR A C 1
ATOM 1166 O O . THR A 1 150 ? -37.253 -14.519 29.007 1.00 49.19 150 THR A O 1
ATOM 1169 N N . SER A 1 151 ? -36.783 -16.463 30.052 1.00 49.56 151 SER A N 1
ATOM 1170 C CA . SER A 1 151 ? -35.788 -16.887 29.063 1.00 49.56 151 SER A CA 1
ATOM 1171 C C . SER A 1 151 ? -36.505 -17.058 27.724 1.00 49.56 151 SER A C 1
ATOM 1173 O O . SER A 1 151 ? -37.320 -17.975 27.556 1.00 49.56 151 SER A O 1
ATOM 1175 N N . GLY A 1 152 ? -36.273 -16.139 26.798 1.00 49.00 152 GLY A N 1
ATOM 1176 C CA . GLY A 1 152 ? -36.771 -16.243 25.443 1.00 49.00 152 GLY A CA 1
ATOM 1177 C C . GLY A 1 152 ? -36.020 -17.342 24.699 1.00 49.00 152 GLY A C 1
ATOM 1178 O O . GLY A 1 152 ? -34.892 -17.694 25.031 1.00 49.00 152 GLY A O 1
ATOM 1179 N N . ALA A 1 153 ? -36.613 -17.851 23.620 1.00 44.38 153 ALA A N 1
ATOM 1180 C CA . ALA A 1 153 ? -35.975 -18.818 22.720 1.00 44.38 153 ALA A CA 1
ATOM 1181 C C . ALA A 1 153 ? -34.707 -18.280 22.006 1.00 44.38 153 ALA A C 1
ATOM 1183 O O . ALA A 1 153 ? -34.139 -18.984 21.172 1.00 44.38 153 ALA A O 1
ATOM 1184 N N . LEU A 1 154 ? -34.294 -17.040 22.303 1.00 55.59 154 LEU A N 1
ATOM 1185 C CA . LEU A 1 154 ? -33.150 -16.349 21.714 1.00 55.59 154 LEU A CA 1
ATOM 1186 C C . LEU A 1 154 ? -32.054 -15.970 22.735 1.00 55.59 154 LEU A C 1
ATOM 1188 O O . LEU A 1 154 ? -31.085 -15.315 22.355 1.00 55.59 154 LEU A O 1
ATOM 1192 N N . ASP A 1 155 ? -32.177 -16.381 24.001 1.00 67.31 155 ASP A N 1
ATOM 1193 C CA . ASP A 1 155 ? -31.227 -15.996 25.050 1.00 67.31 155 ASP A CA 1
ATOM 1194 C C . ASP A 1 155 ? -30.051 -16.982 25.137 1.00 67.31 155 ASP A C 1
ATOM 1196 O O . ASP A 1 155 ? -30.219 -18.205 25.123 1.00 67.31 155 ASP A O 1
ATOM 1200 N N . GLY A 1 156 ? -28.831 -16.442 25.193 1.00 80.19 156 GLY A N 1
ATOM 1201 C CA . GLY A 1 156 ? -27.634 -17.225 25.494 1.00 80.19 156 GLY A CA 1
ATOM 1202 C C . GLY A 1 156 ? -27.511 -17.545 26.986 1.00 80.19 156 GLY A C 1
ATOM 1203 O O . GLY A 1 156 ? -28.456 -17.417 27.754 1.00 80.19 156 GLY A O 1
ATOM 1204 N N . LYS A 1 157 ? -26.328 -17.980 27.417 1.00 89.56 157 LYS A N 1
ATOM 1205 C CA . LYS A 1 157 ? -26.040 -18.345 28.808 1.00 89.56 157 LYS A CA 1
ATOM 1206 C C . LYS A 1 157 ? -24.932 -17.479 29.388 1.00 89.56 157 LYS A C 1
ATOM 1208 O O . LYS A 1 157 ? -23.929 -17.207 28.722 1.00 89.56 157 LYS A O 1
ATOM 1213 N N . PHE A 1 158 ? -25.088 -17.127 30.660 1.00 92.44 158 PHE A N 1
ATOM 1214 C CA . PHE A 1 158 ? -24.044 -16.500 31.457 1.00 92.44 158 PHE A CA 1
ATOM 1215 C C . PHE A 1 158 ? -23.092 -17.546 32.049 1.00 92.44 158 PHE A C 1
ATOM 1217 O O . PHE A 1 158 ? -23.519 -18.593 32.542 1.00 92.44 158 PHE A O 1
ATOM 1224 N N . TYR A 1 159 ? -21.797 -17.246 32.046 1.00 94.44 159 TYR A N 1
ATOM 1225 C CA . TYR A 1 159 ? -20.730 -18.089 32.571 1.00 94.44 159 TYR A CA 1
ATOM 1226 C C . TYR A 1 159 ? -19.848 -17.301 33.537 1.00 94.44 159 TYR A C 1
ATOM 1228 O O . TYR A 1 159 ? -19.467 -16.163 33.269 1.00 94.44 159 TYR A O 1
ATOM 1236 N N . VAL A 1 160 ? -19.453 -17.960 34.624 1.00 94.44 160 VAL A N 1
ATOM 1237 C CA . VAL A 1 160 ? -18.348 -17.526 35.488 1.00 94.44 160 VAL A CA 1
ATOM 1238 C C . VAL A 1 160 ? -17.159 -18.435 35.204 1.00 94.44 160 VAL A C 1
ATOM 1240 O O . VAL A 1 160 ? -17.305 -19.658 35.191 1.00 94.44 160 VAL A O 1
ATOM 1243 N N . LEU A 1 161 ? -15.986 -17.867 34.943 1.00 93.25 161 LEU A N 1
ATOM 1244 C CA . LEU A 1 161 ? -14.799 -18.641 34.604 1.00 93.25 161 LEU A CA 1
ATOM 1245 C C . LEU A 1 161 ? -13.996 -18.961 35.868 1.00 93.25 161 LEU A C 1
ATOM 1247 O O . LEU A 1 161 ? -13.443 -18.083 36.522 1.00 93.25 161 LEU A O 1
ATOM 1251 N N . THR A 1 162 ? -13.881 -20.247 36.198 1.00 87.81 162 THR A N 1
ATOM 1252 C CA . THR A 1 162 ? -13.031 -20.695 37.312 1.00 87.81 162 THR A CA 1
ATOM 1253 C C . THR A 1 162 ? -11.573 -20.747 36.860 1.00 87.81 162 THR A C 1
ATOM 1255 O O . THR A 1 162 ? -11.277 -21.259 35.776 1.00 87.81 162 THR A O 1
ATOM 1258 N N . ASN A 1 163 ? -10.656 -20.201 37.671 1.00 83.19 163 ASN A N 1
ATOM 1259 C CA . ASN A 1 163 ? -9.227 -20.051 37.334 1.00 83.19 163 ASN A CA 1
ATOM 1260 C C . ASN A 1 163 ? -9.000 -19.374 35.967 1.00 83.19 163 ASN A C 1
ATOM 1262 O O . ASN A 1 163 ? -8.044 -19.665 35.248 1.00 83.19 163 ASN A O 1
ATOM 1266 N N . GLY A 1 164 ? -9.966 -18.544 35.581 1.00 83.69 164 GLY A N 1
ATOM 1267 C CA . GLY A 1 164 ? -10.072 -17.813 34.334 1.00 83.69 164 GLY A CA 1
ATOM 1268 C C . GLY A 1 164 ? -10.068 -18.601 33.022 1.00 83.69 164 GLY A C 1
ATOM 1269 O O . GLY A 1 164 ? -9.967 -17.996 31.960 1.00 83.69 164 GLY A O 1
ATOM 1270 N N . THR A 1 165 ? -10.180 -19.931 33.064 1.00 88.06 165 THR A N 1
ATOM 1271 C CA . THR A 1 165 ? -10.091 -20.796 31.868 1.00 88.06 165 THR A CA 1
ATOM 1272 C C . THR A 1 165 ? -11.193 -21.847 31.774 1.00 88.06 165 THR A C 1
ATOM 1274 O O . THR A 1 165 ? -11.367 -22.438 30.712 1.00 88.06 165 THR A O 1
ATOM 1277 N N . ALA A 1 166 ? -11.956 -22.077 32.848 1.00 90.81 166 ALA A N 1
ATOM 1278 C CA . ALA A 1 166 ? -13.021 -23.077 32.888 1.00 90.81 166 ALA A CA 1
ATOM 1279 C C . ALA A 1 166 ? -14.406 -22.409 33.014 1.00 90.81 166 ALA A C 1
ATOM 1281 O O . ALA A 1 166 ? -14.799 -22.061 34.132 1.00 90.81 166 ALA A O 1
ATOM 1282 N N . PRO A 1 167 ? -15.165 -22.234 31.913 1.00 92.94 167 PRO A N 1
ATOM 1283 C CA . PRO A 1 167 ? -16.501 -21.638 31.950 1.00 92.94 167 PRO A CA 1
ATOM 1284 C C . PRO A 1 167 ? -17.487 -22.508 32.741 1.00 92.94 167 PRO A C 1
ATOM 1286 O O . PRO A 1 167 ? -17.676 -23.678 32.417 1.00 92.94 167 PRO A O 1
ATOM 1289 N N . GLN A 1 168 ? -18.141 -21.933 33.753 1.00 93.44 168 GLN A N 1
ATOM 1290 C CA . GLN A 1 168 ? -19.198 -22.577 34.539 1.00 93.44 168 GLN A CA 1
ATOM 1291 C C . GLN A 1 168 ? -20.537 -21.856 34.311 1.00 93.44 168 GLN A C 1
ATOM 1293 O O . GLN A 1 168 ? -20.664 -20.692 34.715 1.00 93.44 168 GLN A O 1
ATOM 1298 N N . PRO A 1 169 ? -21.534 -22.501 33.672 1.00 91.44 169 PRO A N 1
ATOM 1299 C CA . PRO A 1 169 ? -22.806 -21.858 33.359 1.00 91.44 169 PRO A CA 1
ATOM 1300 C C . PRO A 1 169 ? -23.577 -21.516 34.636 1.00 91.44 169 PRO A C 1
ATOM 1302 O O . PRO A 1 169 ? -23.619 -22.303 35.580 1.00 91.44 169 PRO A O 1
ATOM 1305 N N . GLN A 1 170 ? -24.218 -20.351 34.655 1.00 89.69 170 GLN A N 1
ATOM 1306 C CA . GLN A 1 170 ? -25.082 -19.914 35.747 1.00 89.69 170 GLN A CA 1
ATOM 1307 C C . GLN A 1 170 ? -26.540 -19.969 35.296 1.00 89.69 170 GLN A C 1
ATOM 1309 O O . GLN A 1 170 ? -26.936 -19.306 34.340 1.00 89.69 170 GLN A O 1
ATOM 1314 N N . ALA A 1 171 ? -27.349 -20.774 35.980 1.00 84.19 171 ALA A N 1
ATOM 1315 C CA . ALA A 1 171 ? -28.760 -20.917 35.646 1.00 84.19 171 ALA A CA 1
ATOM 1316 C C . ALA A 1 171 ? -29.559 -19.667 36.050 1.00 84.19 171 ALA A C 1
ATOM 1318 O O . ALA A 1 171 ? -29.431 -19.185 37.178 1.00 84.19 171 ALA A O 1
ATOM 1319 N N . GLY A 1 172 ? -30.408 -19.185 35.136 1.00 80.69 172 GLY A N 1
ATOM 1320 C CA . GLY A 1 172 ? -31.311 -18.057 35.378 1.00 80.69 172 GLY A CA 1
ATOM 1321 C C . GLY A 1 172 ? -30.597 -16.722 35.587 1.00 80.69 172 GLY A C 1
ATOM 1322 O O . GLY A 1 172 ? -31.111 -15.897 36.339 1.00 80.69 172 GLY A O 1
ATOM 1323 N N . VAL A 1 173 ? -29.415 -16.546 34.984 1.00 85.38 173 VAL A N 1
ATOM 1324 C CA . VAL A 1 173 ? -28.636 -15.305 35.027 1.00 85.38 173 VAL A CA 1
ATOM 1325 C C . VAL A 1 173 ? -28.425 -14.781 33.614 1.00 85.38 173 VAL A C 1
ATOM 1327 O O . VAL A 1 173 ? -27.903 -15.517 32.780 1.00 85.38 173 VAL A O 1
ATOM 1330 N N . ASP A 1 174 ? -28.736 -13.504 33.400 1.00 84.25 174 ASP A N 1
ATOM 1331 C CA . ASP A 1 174 ? -28.483 -12.800 32.143 1.00 84.25 174 ASP A CA 1
ATOM 1332 C C . ASP A 1 174 ? -27.744 -11.489 32.393 1.00 84.25 174 ASP A C 1
ATOM 1334 O O . ASP A 1 174 ? -28.133 -10.674 33.237 1.00 84.25 174 ASP A O 1
ATOM 1338 N N . LEU A 1 175 ? -26.661 -11.276 31.650 1.00 88.56 175 LEU A N 1
ATOM 1339 C CA . LEU A 1 175 ? -25.901 -10.035 31.704 1.00 88.56 175 LEU A CA 1
ATOM 1340 C C . LEU A 1 175 ? -26.655 -8.902 30.989 1.00 88.56 175 LEU A C 1
ATOM 1342 O O . LEU A 1 175 ? -27.055 -9.050 29.833 1.00 88.56 175 LEU A O 1
ATOM 1346 N N . ARG A 1 176 ? -26.773 -7.728 31.625 1.00 86.50 176 ARG A N 1
ATOM 1347 C CA . ARG A 1 176 ? -27.235 -6.518 30.930 1.00 86.50 176 ARG A CA 1
ATOM 1348 C C . ARG A 1 176 ? -26.117 -6.048 30.000 1.00 86.50 176 ARG A C 1
ATOM 1350 O O . ARG A 1 176 ? -25.065 -5.604 30.455 1.00 86.50 176 ARG A O 1
ATOM 1357 N N . MET A 1 177 ? -26.339 -6.141 28.693 1.00 90.19 177 MET A N 1
ATOM 1358 C CA . MET A 1 177 ? -25.375 -5.714 27.679 1.00 90.19 177 MET A CA 1
ATOM 1359 C C . MET A 1 177 ? -26.071 -5.229 26.407 1.00 90.19 177 MET A C 1
ATOM 1361 O O . MET A 1 177 ? -27.220 -5.583 26.143 1.00 90.19 177 MET A O 1
ATOM 1365 N N . LYS A 1 178 ? -25.358 -4.448 25.591 1.00 92.06 178 LYS A N 1
ATOM 1366 C CA . LYS A 1 178 ? -25.758 -4.147 24.209 1.00 92.06 178 LYS A CA 1
ATOM 1367 C C . LYS A 1 178 ? -24.627 -4.481 23.254 1.00 92.06 178 LYS A C 1
ATOM 1369 O O . LYS A 1 178 ? -23.481 -4.101 23.480 1.00 92.06 178 LYS A O 1
ATOM 1374 N N . ILE A 1 179 ? -24.970 -5.153 22.163 1.00 93.62 179 ILE A N 1
ATOM 1375 C CA . ILE A 1 179 ? -24.057 -5.403 21.050 1.00 93.62 179 ILE A CA 1
ATOM 1376 C C . ILE A 1 179 ? -24.453 -4.450 19.933 1.00 93.62 179 ILE A C 1
ATOM 1378 O O . ILE A 1 179 ? -25.564 -4.523 19.408 1.00 93.62 179 ILE A O 1
ATOM 1382 N N . ASN A 1 180 ? -23.555 -3.533 19.595 1.00 95.69 180 ASN A N 1
ATOM 1383 C CA . ASN A 1 180 ? -23.807 -2.534 18.570 1.00 95.69 180 ASN A CA 1
ATOM 1384 C C . ASN A 1 180 ? -23.298 -3.054 17.226 1.00 95.69 180 ASN A C 1
ATOM 1386 O O . ASN A 1 180 ? -22.112 -3.354 17.077 1.00 95.69 180 ASN A O 1
ATOM 1390 N N . ILE A 1 181 ? -24.205 -3.158 16.256 1.00 95.38 181 ILE A N 1
ATOM 1391 C CA . ILE A 1 181 ? -23.911 -3.609 14.895 1.00 95.38 181 ILE A CA 1
ATOM 1392 C C . ILE A 1 181 ? -23.848 -2.394 13.968 1.00 95.38 181 ILE A C 1
ATOM 1394 O O . ILE A 1 181 ? -24.723 -1.527 14.003 1.00 95.38 181 ILE A O 1
ATOM 1398 N N . GLY A 1 182 ? -22.818 -2.346 13.126 1.00 94.81 182 GLY A N 1
ATOM 1399 C CA . GLY A 1 182 ? -22.638 -1.317 12.113 1.00 94.81 182 GLY A CA 1
ATOM 1400 C C . GLY A 1 182 ? -23.762 -1.334 11.078 1.00 94.81 182 GLY A C 1
ATOM 1401 O O . GLY A 1 182 ? -24.151 -2.389 10.574 1.00 94.81 182 GLY A O 1
ATOM 1402 N N . LYS A 1 183 ? -24.261 -0.142 10.749 1.00 94.19 183 LYS A N 1
ATOM 1403 C CA . LYS A 1 183 ? -25.260 0.075 9.706 1.00 94.19 183 LYS A CA 1
ATOM 1404 C C . LYS A 1 183 ? -24.656 0.924 8.590 1.00 94.19 183 LYS A C 1
ATOM 1406 O O . LYS A 1 183 ? -24.235 2.053 8.828 1.00 94.19 183 LYS A O 1
ATOM 1411 N N . PHE A 1 184 ? -24.617 0.378 7.385 1.00 94.06 184 PHE A N 1
ATOM 1412 C CA . PHE A 1 184 ? -23.956 0.933 6.211 1.00 94.06 184 PHE A CA 1
ATOM 1413 C C . PHE A 1 184 ? -24.969 1.475 5.205 1.00 94.06 184 PHE A C 1
ATOM 1415 O O . PHE A 1 184 ? -26.113 1.024 5.122 1.00 94.06 184 PHE A O 1
ATOM 1422 N N . THR A 1 185 ? -24.539 2.439 4.397 1.00 92.56 185 THR A N 1
ATOM 1423 C CA . THR A 1 185 ? -25.325 2.919 3.260 1.00 92.56 185 THR A CA 1
ATOM 1424 C C . THR A 1 185 ? -25.273 1.906 2.121 1.00 92.56 185 THR A C 1
ATOM 1426 O O . THR A 1 185 ? -24.200 1.429 1.767 1.00 92.56 185 THR A O 1
ATOM 1429 N N . THR A 1 186 ? -26.412 1.625 1.489 1.00 94.25 186 THR A N 1
ATOM 1430 C CA . THR A 1 186 ? -26.472 0.758 0.296 1.00 94.25 186 THR A CA 1
ATOM 1431 C C . THR A 1 186 ? -26.113 1.491 -0.997 1.00 94.25 186 THR A C 1
ATOM 1433 O O . THR A 1 186 ? -25.972 0.870 -2.046 1.00 94.25 186 THR A O 1
ATOM 1436 N N . THR A 1 187 ? -25.977 2.818 -0.949 1.00 96.06 187 THR A N 1
ATOM 1437 C CA . THR A 1 187 ? -25.452 3.607 -2.067 1.00 96.06 187 THR A CA 1
ATOM 1438 C C . THR A 1 187 ? -23.967 3.293 -2.238 1.00 96.06 187 THR A C 1
ATOM 1440 O O . THR A 1 187 ? -23.232 3.438 -1.259 1.00 96.06 187 THR A O 1
ATOM 1443 N N . PRO A 1 188 ? -23.507 2.899 -3.441 1.00 95.88 188 PRO A N 1
ATOM 1444 C CA . PRO A 1 188 ? -22.096 2.633 -3.668 1.00 95.88 188 PRO A CA 1
ATOM 1445 C C . PRO A 1 188 ? -21.224 3.844 -3.334 1.00 95.88 188 PRO A C 1
ATOM 1447 O O . PRO A 1 188 ? -21.529 4.971 -3.732 1.00 95.88 188 PRO A O 1
ATOM 1450 N N . THR A 1 189 ? -20.129 3.607 -2.623 1.00 95.50 189 THR A N 1
ATOM 1451 C CA . THR A 1 189 ? -19.140 4.628 -2.261 1.00 95.50 189 THR A CA 1
ATOM 1452 C C . THR A 1 189 ? -17.789 4.253 -2.843 1.00 95.50 189 THR A C 1
ATOM 1454 O O . THR A 1 189 ? -17.494 3.080 -3.050 1.00 95.50 189 THR A O 1
ATOM 1457 N N . THR A 1 190 ? -16.965 5.251 -3.161 1.00 95.00 190 THR A N 1
ATOM 1458 C CA . THR A 1 190 ? -15.639 5.012 -3.742 1.00 95.00 190 THR A CA 1
ATOM 1459 C C . THR A 1 190 ? -14.557 5.447 -2.770 1.00 95.00 190 THR A C 1
ATOM 1461 O O . THR A 1 190 ? -14.490 6.621 -2.409 1.00 95.00 190 THR A O 1
ATOM 1464 N N . TYR A 1 191 ? -13.710 4.501 -2.373 1.00 94.38 191 TYR A N 1
ATOM 1465 C CA . TYR A 1 191 ? -12.451 4.774 -1.694 1.00 94.38 191 TYR A CA 1
ATOM 1466 C C . TYR A 1 191 ? -11.355 4.979 -2.744 1.00 94.38 191 TYR A C 1
ATOM 1468 O O . TYR A 1 191 ? -11.221 4.176 -3.668 1.00 94.38 191 TYR A O 1
ATOM 1476 N N . LYS A 1 192 ? -10.591 6.067 -2.622 1.00 93.12 192 LYS A N 1
ATOM 1477 C CA . LYS A 1 192 ? -9.508 6.410 -3.549 1.00 93.12 192 LYS A CA 1
ATOM 1478 C C . LYS A 1 192 ? -8.168 6.092 -2.902 1.00 93.12 192 LYS A C 1
ATOM 1480 O O . LYS A 1 192 ? -7.814 6.728 -1.913 1.00 93.12 192 LYS A O 1
ATOM 1485 N N . ALA A 1 193 ? -7.418 5.164 -3.483 1.00 94.19 193 ALA A N 1
ATOM 1486 C CA . ALA A 1 193 ? -6.037 4.896 -3.101 1.00 94.19 193 ALA A CA 1
ATOM 1487 C C . ALA A 1 193 ? -5.078 5.454 -4.152 1.00 94.19 193 ALA A C 1
ATOM 1489 O O . ALA A 1 193 ? -5.399 5.556 -5.334 1.00 94.19 193 ALA A O 1
ATOM 1490 N N . PHE A 1 194 ? -3.869 5.794 -3.735 1.00 92.31 194 PHE A N 1
ATOM 1491 C CA . PHE A 1 194 ? -2.835 6.297 -4.628 1.00 92.31 194 PHE A CA 1
ATOM 1492 C C . PHE A 1 194 ? -1.458 5.924 -4.095 1.00 92.31 194 PHE A C 1
ATOM 1494 O O . PHE A 1 194 ? -1.297 5.584 -2.921 1.00 92.31 194 PHE A O 1
ATOM 1501 N N . ASN A 1 195 ? -0.447 5.965 -4.961 1.00 92.00 195 ASN A N 1
ATOM 1502 C CA . ASN A 1 195 ? 0.913 5.614 -4.568 1.00 92.00 195 ASN A CA 1
ATOM 1503 C C . ASN A 1 195 ? 1.421 6.484 -3.397 1.00 92.00 195 ASN A C 1
ATOM 1505 O O . ASN A 1 195 ? 1.120 7.670 -3.284 1.00 92.00 195 ASN A O 1
ATOM 1509 N N . ARG A 1 196 ? 2.237 5.917 -2.504 1.00 92.38 196 ARG A N 1
ATOM 1510 C CA . ARG A 1 196 ? 2.871 6.698 -1.425 1.00 92.38 196 ARG A CA 1
ATOM 1511 C C . ARG A 1 196 ? 3.843 7.738 -2.011 1.00 92.38 196 ARG A C 1
ATOM 1513 O O . ARG A 1 196 ? 4.273 7.629 -3.159 1.00 92.38 196 ARG A O 1
ATOM 1520 N N . ASN A 1 197 ? 4.229 8.736 -1.214 1.00 93.62 197 ASN A N 1
ATOM 1521 C CA . ASN A 1 197 ? 5.293 9.676 -1.589 1.00 93.62 197 ASN A CA 1
ATOM 1522 C C . ASN A 1 197 ? 6.651 8.955 -1.590 1.00 93.62 197 ASN A C 1
ATOM 1524 O O . ASN A 1 197 ? 7.322 8.891 -0.559 1.00 93.62 197 ASN A O 1
ATOM 1528 N N . PHE A 1 198 ? 7.051 8.411 -2.734 1.00 94.19 198 PHE A N 1
ATOM 1529 C CA . PHE A 1 198 ? 8.347 7.762 -2.929 1.00 94.19 198 PHE A CA 1
ATOM 1530 C C . PHE A 1 198 ? 9.216 8.574 -3.899 1.00 94.19 198 PHE A C 1
ATOM 1532 O O . PHE A 1 198 ? 8.710 9.417 -4.636 1.00 94.19 198 PHE A O 1
ATOM 1539 N N . GLU A 1 199 ? 10.523 8.321 -3.915 1.00 94.88 199 GLU A N 1
ATOM 1540 C CA . GLU A 1 199 ? 11.437 8.868 -4.926 1.00 94.88 199 GLU A CA 1
ATOM 1541 C C . GLU A 1 199 ? 12.328 7.757 -5.474 1.00 94.88 199 GLU A C 1
ATOM 1543 O O . GLU A 1 199 ? 12.725 6.840 -4.752 1.00 94.88 199 GLU A O 1
ATOM 1548 N N . GLN A 1 200 ? 12.677 7.868 -6.746 1.00 94.38 200 GLN A N 1
ATOM 1549 C CA . GLN A 1 200 ? 13.741 7.105 -7.378 1.00 94.38 200 GLN A CA 1
ATOM 1550 C C . GLN A 1 200 ? 14.739 8.114 -7.934 1.00 94.38 200 GLN A C 1
ATOM 1552 O O . GLN A 1 200 ? 14.519 8.707 -8.989 1.00 94.38 200 GLN A O 1
ATOM 1557 N N . VAL A 1 201 ? 15.809 8.357 -7.184 1.00 94.00 201 VAL A N 1
ATOM 1558 C CA . VAL A 1 201 ? 16.784 9.407 -7.489 1.00 94.00 201 VAL A CA 1
ATOM 1559 C C . VAL A 1 201 ? 17.981 8.786 -8.195 1.00 94.00 201 VAL A C 1
ATOM 1561 O O . VAL A 1 201 ? 18.619 7.884 -7.659 1.00 94.00 201 VAL A O 1
ATOM 1564 N N . ILE A 1 202 ? 18.296 9.275 -9.391 1.00 92.75 202 ILE A N 1
ATOM 1565 C CA . ILE A 1 202 ? 19.494 8.896 -10.139 1.00 92.75 202 ILE A CA 1
ATOM 1566 C C . ILE A 1 202 ? 20.674 9.673 -9.556 1.00 92.75 202 ILE A C 1
ATOM 1568 O O . ILE A 1 202 ? 20.646 10.906 -9.490 1.00 92.75 202 ILE A O 1
ATOM 1572 N N . LEU A 1 203 ? 21.717 8.960 -9.145 1.00 91.56 203 LEU A N 1
ATOM 1573 C CA . LEU A 1 203 ? 22.934 9.530 -8.582 1.00 91.56 203 LEU A CA 1
ATOM 1574 C C . LEU A 1 203 ? 23.981 9.756 -9.679 1.00 91.56 203 LEU A C 1
ATOM 1576 O O . LEU A 1 203 ? 24.171 8.938 -10.578 1.00 91.56 203 LEU A O 1
ATOM 1580 N N . GLY A 1 204 ? 24.648 10.907 -9.629 1.00 84.19 204 GLY A N 1
ATOM 1581 C CA . GLY A 1 204 ? 25.635 11.330 -10.618 1.00 84.19 204 GLY A CA 1
ATOM 1582 C C . GLY A 1 204 ? 27.060 10.840 -10.316 1.00 84.19 204 GLY A C 1
ATOM 1583 O O . GLY A 1 204 ? 27.444 10.746 -9.154 1.00 84.19 204 GLY A O 1
ATOM 1584 N N . PRO A 1 205 ? 27.902 10.631 -11.346 1.00 70.75 205 PRO A N 1
ATOM 1585 C CA . PRO A 1 205 ? 29.205 9.961 -11.220 1.00 70.75 205 PRO A CA 1
ATOM 1586 C C . PRO A 1 205 ? 30.365 10.793 -10.628 1.00 70.75 205 PRO A C 1
ATOM 1588 O O . PRO A 1 205 ? 31.501 10.340 -10.693 1.00 70.75 205 PRO A O 1
ATOM 1591 N N . LEU A 1 206 ? 30.145 12.000 -10.073 1.00 53.44 206 LEU A N 1
ATOM 1592 C CA . LEU A 1 206 ? 31.254 12.785 -9.468 1.00 53.44 206 LEU A CA 1
ATOM 1593 C C . LEU A 1 206 ? 31.028 12.985 -7.970 1.00 53.44 206 LEU A C 1
ATOM 1595 O O . LEU A 1 206 ? 29.895 13.244 -7.569 1.00 53.44 206 LEU A O 1
ATOM 1599 N N . GLU A 1 207 ? 32.123 12.942 -7.205 1.00 57.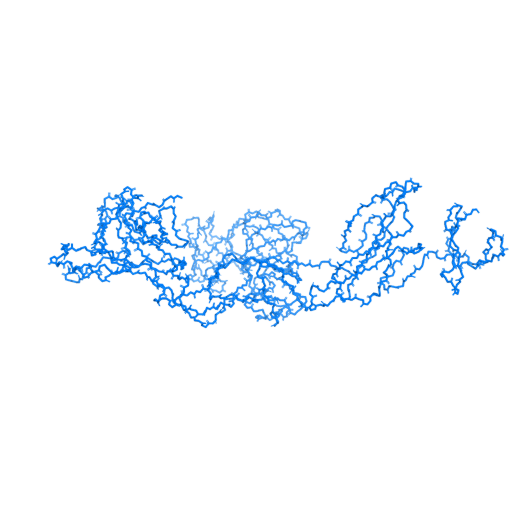06 207 GLU A N 1
ATOM 1600 C CA . GLU A 1 207 ? 32.213 13.355 -5.792 1.00 57.06 207 GLU A CA 1
ATOM 1601 C C . GLU A 1 207 ? 31.386 12.521 -4.801 1.00 57.06 207 GLU A C 1
ATOM 1603 O O . GLU A 1 207 ? 31.158 12.956 -3.675 1.00 57.06 207 GLU A O 1
ATOM 1608 N N . ALA A 1 208 ? 30.971 11.310 -5.189 1.00 64.44 208 ALA A N 1
ATOM 1609 C CA . ALA A 1 208 ? 30.352 10.356 -4.277 1.00 64.44 208 ALA A CA 1
ATOM 1610 C C . ALA A 1 208 ? 31.287 10.076 -3.090 1.00 64.44 208 ALA A C 1
ATOM 1612 O O . ALA A 1 208 ? 32.349 9.469 -3.248 1.00 64.44 208 ALA A O 1
ATOM 1613 N N . GLN A 1 209 ? 30.889 10.513 -1.899 1.00 76.50 209 GLN A N 1
ATOM 1614 C CA . GLN A 1 209 ? 31.554 10.152 -0.653 1.00 76.50 209 GLN A CA 1
ATOM 1615 C C . GLN A 1 209 ? 30.645 9.218 0.130 1.00 76.50 209 GLN A C 1
ATOM 1617 O O . GLN A 1 209 ? 29.491 9.545 0.390 1.00 76.50 209 GLN A O 1
ATOM 1622 N N . GLY A 1 210 ? 31.169 8.055 0.513 1.00 85.19 210 GLY A N 1
ATOM 1623 C CA . GLY A 1 210 ? 30.437 7.080 1.317 1.00 85.19 210 GLY A CA 1
ATOM 1624 C C . GLY A 1 210 ? 29.296 6.370 0.579 1.00 85.19 210 GLY A C 1
ATOM 1625 O O . GLY A 1 210 ? 29.064 6.539 -0.620 1.00 85.19 210 GLY A O 1
ATOM 1626 N N . SER A 1 211 ? 28.592 5.519 1.322 1.00 88.94 211 SER A N 1
ATOM 1627 C CA . SER A 1 211 ? 27.439 4.748 0.852 1.00 88.94 211 SER A CA 1
ATOM 1628 C C . SER A 1 211 ? 26.254 4.973 1.777 1.00 88.94 211 SER A C 1
ATOM 1630 O O . SER A 1 211 ? 26.425 5.013 2.994 1.00 88.94 211 SER A O 1
ATOM 1632 N N . PHE A 1 212 ? 25.061 5.087 1.194 1.00 92.56 212 PHE A N 1
ATOM 1633 C CA . PHE A 1 212 ? 23.821 5.172 1.958 1.00 92.56 212 PHE A CA 1
ATOM 1634 C C . PHE A 1 212 ? 23.514 3.857 2.681 1.00 92.56 212 PHE A C 1
ATOM 1636 O O . PHE A 1 212 ? 23.785 2.769 2.167 1.00 92.56 212 PHE A O 1
ATOM 1643 N N . ILE A 1 213 ? 22.902 3.968 3.854 1.00 93.50 213 ILE A N 1
ATOM 1644 C CA . ILE A 1 213 ? 22.482 2.864 4.714 1.00 93.50 213 ILE A CA 1
ATOM 1645 C C . ILE A 1 213 ? 20.960 2.712 4.615 1.00 93.50 213 ILE A C 1
ATOM 1647 O O . ILE A 1 213 ? 20.212 3.684 4.705 1.00 93.50 213 ILE A O 1
ATOM 1651 N N . GLY A 1 214 ? 20.477 1.478 4.456 1.00 94.50 214 GLY A N 1
ATOM 1652 C CA . GLY A 1 214 ? 19.041 1.194 4.464 1.00 94.50 214 GLY A CA 1
ATOM 1653 C C . GLY A 1 214 ? 18.375 1.673 5.758 1.00 94.50 214 GLY A C 1
ATOM 1654 O O . GLY A 1 214 ? 18.850 1.394 6.856 1.00 94.50 214 GLY A O 1
ATOM 1655 N N . GLY A 1 215 ? 17.268 2.401 5.630 1.00 95.25 215 GLY A N 1
ATOM 1656 C CA . GLY A 1 215 ? 16.501 2.936 6.750 1.00 95.25 215 GLY A CA 1
ATOM 1657 C C . GLY A 1 215 ? 16.988 4.275 7.309 1.00 95.25 215 GLY A C 1
ATOM 1658 O O . GLY A 1 215 ? 16.307 4.822 8.177 1.00 95.25 215 GLY A O 1
ATOM 1659 N N . GLU A 1 216 ? 18.101 4.838 6.831 1.00 96.38 216 GLU A N 1
ATOM 1660 C CA . GLU A 1 216 ? 18.518 6.177 7.259 1.00 96.38 216 GLU A CA 1
ATOM 1661 C C . GLU A 1 216 ? 17.654 7.281 6.629 1.00 96.38 216 GLU A C 1
ATOM 1663 O O . GLU A 1 216 ? 17.034 7.088 5.580 1.00 96.38 216 GLU A O 1
ATOM 1668 N N . TYR A 1 217 ? 17.627 8.459 7.256 1.00 96.81 217 TYR A N 1
ATOM 1669 C CA . TYR A 1 217 ? 17.091 9.655 6.608 1.00 96.81 217 TYR A CA 1
ATOM 1670 C C . TYR A 1 217 ? 18.121 10.251 5.652 1.00 96.81 217 TYR A C 1
ATOM 1672 O O . TYR A 1 217 ? 19.317 10.271 5.936 1.00 96.81 217 TYR A O 1
ATOM 1680 N N . VAL A 1 218 ? 17.627 10.803 4.554 1.00 95.50 218 VAL A N 1
ATOM 1681 C CA . VAL A 1 218 ? 18.384 11.614 3.607 1.00 95.50 218 VAL A CA 1
ATOM 1682 C C . VAL A 1 218 ? 17.676 12.938 3.394 1.00 95.50 218 VAL A C 1
ATOM 1684 O O . VAL A 1 218 ? 16.453 13.031 3.531 1.00 95.50 218 VAL A O 1
ATOM 1687 N N . TYR A 1 219 ? 18.437 13.957 3.023 1.00 93.00 219 TYR A N 1
ATOM 1688 C CA . TYR A 1 219 ? 17.875 15.239 2.631 1.00 93.00 219 TYR A CA 1
ATOM 1689 C C . TYR A 1 219 ? 18.568 15.807 1.396 1.00 93.00 219 TYR A C 1
ATOM 1691 O O . TYR A 1 219 ? 19.762 15.591 1.175 1.00 93.00 219 TYR A O 1
ATOM 1699 N N . GLY A 1 220 ? 17.803 16.533 0.584 1.00 90.06 220 GLY A N 1
ATOM 1700 C CA . GLY A 1 220 ? 18.342 17.335 -0.507 1.00 90.06 220 GLY A CA 1
ATOM 1701 C C . GLY A 1 220 ? 18.992 18.589 0.066 1.00 90.06 220 GLY A C 1
ATOM 1702 O O . GLY A 1 220 ? 18.355 19.344 0.799 1.00 90.06 220 GLY A O 1
ATOM 1703 N N . ASN A 1 221 ? 20.267 18.814 -0.229 1.00 77.75 221 ASN A N 1
ATOM 1704 C CA . ASN A 1 221 ? 20.970 20.012 0.199 1.00 77.75 221 ASN A CA 1
ATOM 1705 C C . ASN A 1 221 ? 20.682 21.147 -0.788 1.00 77.75 221 ASN A C 1
ATOM 1707 O O . ASN A 1 221 ? 21.243 21.179 -1.882 1.00 77.75 221 ASN A O 1
ATOM 1711 N N . THR A 1 222 ? 19.818 22.073 -0.383 1.00 67.56 222 THR A N 1
ATOM 1712 C CA . THR A 1 222 ? 19.407 23.254 -1.157 1.00 67.56 222 THR A CA 1
ATOM 1713 C C . THR A 1 222 ? 20.341 24.463 -0.967 1.00 67.56 222 THR A C 1
ATOM 1715 O O . THR A 1 222 ? 19.983 25.584 -1.328 1.00 67.56 222 THR A O 1
ATOM 1718 N N . GLY A 1 223 ? 21.505 24.253 -0.337 1.00 60.50 223 GLY A N 1
ATOM 1719 C CA . GLY A 1 223 ? 22.299 25.296 0.314 1.00 60.50 223 GLY A CA 1
ATOM 1720 C C . GLY A 1 223 ? 21.785 25.586 1.731 1.00 60.50 223 GLY A C 1
ATOM 1721 O O . GLY A 1 223 ? 20.590 25.449 2.003 1.00 60.50 223 GLY A O 1
ATOM 1722 N N . SER A 1 224 ? 22.681 25.959 2.656 1.00 55.47 224 SER A N 1
ATOM 1723 C CA . SER A 1 224 ? 22.282 26.469 3.979 1.00 55.47 224 SER A CA 1
ATOM 1724 C C . SER A 1 224 ? 21.348 27.673 3.800 1.00 55.47 224 SER A C 1
ATOM 1726 O O . SER A 1 224 ? 21.492 28.429 2.835 1.00 55.47 224 SER A O 1
ATOM 1728 N N . VAL A 1 225 ? 20.370 27.836 4.697 1.00 57.44 225 VAL A N 1
ATOM 1729 C CA . VAL A 1 225 ? 19.378 28.920 4.603 1.00 57.44 225 VAL A CA 1
ATOM 1730 C C . VAL A 1 225 ? 20.084 30.274 4.426 1.00 57.44 225 VAL A C 1
ATOM 1732 O O . VAL A 1 225 ? 21.044 30.545 5.148 1.00 57.44 225 VAL A O 1
ATOM 1735 N N . PRO A 1 226 ? 19.649 31.133 3.484 1.00 53.19 226 PRO A N 1
ATOM 1736 C CA . PRO A 1 226 ? 20.266 32.438 3.279 1.00 53.19 226 PRO A CA 1
ATOM 1737 C C . PRO A 1 226 ? 20.170 33.333 4.525 1.00 53.19 226 PRO A C 1
ATOM 1739 O O . PRO A 1 226 ? 19.106 33.470 5.136 1.00 53.19 226 PRO A O 1
ATOM 1742 N N . GLY A 1 227 ? 21.274 34.008 4.849 1.00 58.75 227 GLY A N 1
ATOM 1743 C CA . GLY A 1 227 ? 21.385 34.922 5.990 1.00 58.75 227 GLY A CA 1
ATOM 1744 C C . GLY A 1 227 ? 21.820 34.201 7.265 1.00 58.75 227 GLY A C 1
ATOM 1745 O O . GLY A 1 227 ? 21.618 33.004 7.395 1.00 58.75 227 GLY A O 1
ATOM 1746 N N . ALA A 1 228 ? 22.446 34.918 8.199 1.00 67.19 228 ALA A N 1
ATOM 1747 C CA . ALA A 1 228 ? 23.034 34.404 9.444 1.00 67.19 228 ALA A CA 1
ATOM 1748 C C . ALA A 1 228 ? 22.004 33.849 10.465 1.00 67.19 228 ALA A C 1
ATOM 1750 O O . ALA A 1 228 ? 22.053 34.180 11.647 1.00 67.19 228 ALA A O 1
ATOM 1751 N N . GLN A 1 229 ? 21.037 33.051 10.008 1.00 88.00 229 GLN A N 1
ATOM 1752 C CA . GLN A 1 229 ? 19.996 32.432 10.813 1.00 88.00 229 GLN A CA 1
ATOM 1753 C C . GLN A 1 229 ? 20.554 31.190 11.492 1.00 88.00 229 GLN A C 1
ATOM 1755 O O . GLN A 1 229 ? 21.127 30.316 10.839 1.00 88.00 229 GLN A O 1
ATOM 1760 N N . THR A 1 230 ? 20.357 31.091 12.798 1.00 91.88 230 THR A N 1
ATOM 1761 C CA . THR A 1 230 ? 20.859 29.969 13.592 1.00 91.88 230 THR A CA 1
ATOM 1762 C C . THR A 1 230 ? 19.786 29.482 14.544 1.00 91.88 230 THR A C 1
ATOM 1764 O O . THR A 1 230 ? 18.815 30.185 14.830 1.00 91.88 230 THR A O 1
ATOM 1767 N N . ILE A 1 231 ? 19.944 28.256 15.022 1.00 94.69 231 ILE A N 1
ATOM 1768 C CA . ILE A 1 231 ? 19.063 27.646 16.007 1.00 94.69 231 ILE A CA 1
ATOM 1769 C C . ILE A 1 231 ? 19.866 27.154 17.206 1.00 94.69 231 ILE A C 1
ATOM 1771 O O . ILE A 1 231 ? 20.975 26.643 17.072 1.00 94.69 231 ILE A O 1
ATOM 1775 N N . SER A 1 232 ? 19.286 27.295 18.389 1.00 96.44 232 SER A N 1
ATOM 1776 C CA . SER A 1 232 ? 19.801 26.735 19.630 1.00 96.44 232 SER A CA 1
ATOM 1777 C C . SER A 1 232 ? 19.096 25.416 19.917 1.00 96.44 232 SER A C 1
ATOM 1779 O O . SER A 1 232 ? 17.862 25.360 19.967 1.00 96.44 232 SER A O 1
ATOM 1781 N N . VAL A 1 233 ? 19.889 24.357 20.078 1.00 96.50 233 VAL A N 1
ATOM 1782 C CA . VAL A 1 233 ? 19.442 22.975 20.277 1.00 96.50 233 VAL A CA 1
ATOM 1783 C C . VAL A 1 233 ? 20.126 22.361 21.498 1.00 96.50 233 VAL A C 1
ATOM 1785 O O . VAL A 1 233 ? 21.269 22.705 21.805 1.00 96.50 233 VAL A O 1
ATOM 1788 N N . SER A 1 234 ? 19.442 21.451 22.196 1.00 95.38 234 SER A N 1
ATOM 1789 C CA . SER A 1 234 ? 19.961 20.757 23.383 1.00 95.38 234 SER A CA 1
ATOM 1790 C C . SER A 1 234 ? 19.476 19.312 23.435 1.00 95.38 234 SER A C 1
ATOM 1792 O O . SER A 1 234 ? 18.322 19.047 23.112 1.00 95.38 234 SER A O 1
ATOM 1794 N N . THR A 1 235 ? 20.307 18.396 23.937 1.00 96.81 235 THR A N 1
ATOM 1795 C CA . THR A 1 235 ? 19.927 16.992 24.191 1.00 96.81 235 THR A CA 1
ATOM 1796 C C . THR A 1 235 ? 18.876 16.809 25.288 1.00 96.81 235 THR A C 1
ATOM 1798 O O . THR A 1 235 ? 18.337 15.718 25.438 1.00 96.81 235 THR A O 1
ATOM 1801 N N . SER A 1 236 ? 18.581 17.858 26.058 1.00 96.75 236 SER A N 1
ATOM 1802 C CA . SER A 1 236 ? 17.620 17.847 27.169 1.00 96.75 236 SER A CA 1
ATOM 1803 C C . SER A 1 236 ? 16.357 18.679 26.919 1.00 96.75 236 SER A C 1
ATOM 1805 O O . SER A 1 236 ? 15.537 18.826 27.822 1.00 96.75 236 SER A O 1
ATOM 1807 N N . SER A 1 237 ? 16.201 19.264 25.727 1.00 96.62 237 SER A N 1
ATOM 1808 C CA . SER A 1 237 ? 15.068 20.134 25.398 1.00 96.62 237 SER A CA 1
ATOM 1809 C C . SER A 1 237 ? 14.499 19.803 24.025 1.00 96.62 237 SER A C 1
ATOM 1811 O O . SER A 1 237 ? 15.226 19.719 23.037 1.00 96.62 237 SER A O 1
ATOM 1813 N N . LYS A 1 238 ? 13.170 19.706 23.950 1.00 97.44 238 LYS A N 1
ATOM 1814 C CA . LYS A 1 238 ? 12.426 19.611 22.684 1.00 97.44 238 LYS A CA 1
ATOM 1815 C C . LYS A 1 238 ? 12.175 20.975 22.039 1.00 97.44 238 LYS A C 1
ATOM 1817 O O . LYS A 1 238 ? 11.710 21.032 20.906 1.00 97.44 238 LYS A O 1
ATOM 1822 N N . ILE A 1 239 ? 12.457 22.061 22.759 1.00 97.31 239 ILE A N 1
ATOM 1823 C CA . ILE A 1 239 ? 12.254 23.430 22.288 1.00 97.31 239 ILE A CA 1
ATOM 1824 C C . ILE A 1 239 ? 13.485 23.900 21.523 1.00 97.31 239 ILE A C 1
ATOM 1826 O O . ILE A 1 239 ? 14.599 23.869 22.050 1.00 97.31 239 ILE A O 1
ATOM 1830 N N . ILE A 1 240 ? 13.246 24.387 20.309 1.00 96.69 240 ILE A N 1
ATOM 1831 C CA . ILE A 1 240 ? 14.231 25.031 19.447 1.00 96.69 240 ILE A CA 1
ATOM 1832 C C . ILE A 1 240 ? 13.986 26.533 19.495 1.00 96.69 240 ILE A C 1
ATOM 1834 O O . ILE A 1 240 ? 12.870 26.986 19.234 1.00 96.69 240 ILE A O 1
ATOM 1838 N N . ASN A 1 241 ? 15.034 27.297 19.798 1.00 96.44 241 ASN A N 1
ATOM 1839 C CA . ASN A 1 241 ? 14.997 28.757 19.755 1.00 96.44 241 ASN A CA 1
ATOM 1840 C C . ASN A 1 241 ? 15.863 29.240 18.592 1.00 96.44 241 ASN A C 1
ATOM 1842 O O . ASN A 1 241 ? 17.053 28.938 18.542 1.00 96.44 241 ASN A O 1
ATOM 1846 N N . GLY A 1 242 ? 15.265 29.956 17.650 1.00 95.00 242 GLY A N 1
ATOM 1847 C CA . GLY A 1 242 ? 15.926 30.494 16.472 1.00 95.00 242 GLY A CA 1
ATOM 1848 C C . GLY A 1 242 ? 16.331 31.956 16.638 1.00 95.00 242 GLY A C 1
ATOM 1849 O O . GLY A 1 242 ? 15.637 32.742 17.279 1.00 95.00 242 GLY A O 1
ATOM 1850 N N . THR A 1 243 ? 17.446 32.329 16.018 1.00 93.75 243 THR A N 1
ATOM 1851 C CA . THR A 1 243 ? 17.896 33.715 15.861 1.00 93.75 243 THR A CA 1
ATOM 1852 C C . THR A 1 243 ? 17.731 34.106 14.398 1.00 93.75 243 THR A C 1
ATOM 1854 O O . THR A 1 243 ? 18.330 33.484 13.523 1.00 93.75 243 THR A O 1
ATOM 1857 N N . GLY A 1 244 ? 16.895 35.111 14.117 1.00 90.69 244 GLY A N 1
ATOM 1858 C CA . GLY A 1 244 ? 16.624 35.572 12.747 1.00 90.69 244 GLY A CA 1
ATOM 1859 C C . GLY A 1 244 ? 15.825 34.592 11.876 1.00 90.69 244 GLY A C 1
ATOM 1860 O O . GLY A 1 244 ? 15.739 34.795 10.668 1.00 90.69 244 GLY A O 1
ATOM 1861 N N . THR A 1 245 ? 15.256 33.538 12.469 1.00 93.00 245 THR A N 1
ATOM 1862 C CA . THR A 1 245 ? 14.494 32.498 11.766 1.00 93.00 245 THR A CA 1
ATOM 1863 C C . THR A 1 245 ? 13.095 32.955 11.354 1.00 93.00 245 THR A C 1
ATOM 1865 O O . THR A 1 245 ? 12.554 33.924 11.890 1.00 93.00 245 THR A O 1
ATOM 1868 N N . GLN A 1 246 ? 12.488 32.237 10.405 1.00 92.12 246 GLN A N 1
ATOM 1869 C CA . GLN A 1 246 ? 11.136 32.503 9.902 1.00 92.12 246 GLN A CA 1
ATOM 1870 C C . GLN A 1 246 ? 10.272 31.233 9.920 1.00 92.12 246 GLN A C 1
ATOM 1872 O O . GLN A 1 246 ? 9.680 30.845 8.915 1.00 92.12 246 GLN A O 1
ATOM 1877 N N . PHE A 1 247 ? 10.197 30.550 11.067 1.00 93.38 247 PHE A N 1
ATOM 1878 C CA . PHE A 1 247 ? 9.576 29.223 11.133 1.00 93.38 247 PHE A CA 1
ATOM 1879 C C . PHE A 1 247 ? 8.121 29.166 10.647 1.00 93.38 247 PHE A C 1
ATOM 1881 O O . PHE A 1 247 ? 7.748 28.163 10.048 1.00 93.38 247 PHE A O 1
ATOM 1888 N N . GLN A 1 248 ? 7.309 30.213 10.844 1.00 93.88 248 GLN A N 1
ATOM 1889 C CA . GLN A 1 248 ? 5.891 30.178 10.453 1.00 93.88 248 GLN A CA 1
ATOM 1890 C C . GLN A 1 248 ? 5.680 30.270 8.939 1.00 93.88 248 GLN A C 1
ATOM 1892 O O . GLN A 1 248 ? 4.648 29.820 8.451 1.00 93.88 248 GLN A O 1
ATOM 1897 N N . SER A 1 249 ? 6.624 30.855 8.193 1.00 90.31 249 SER A N 1
ATOM 1898 C CA . SER A 1 249 ? 6.563 30.887 6.725 1.00 90.31 249 SER A CA 1
ATOM 1899 C C . SER A 1 249 ? 7.295 29.712 6.077 1.00 90.31 249 SER A C 1
ATOM 1901 O O . SER A 1 249 ? 7.021 29.386 4.925 1.00 90.31 249 SER A O 1
ATOM 1903 N N . GLN A 1 250 ? 8.225 29.083 6.800 1.00 88.44 250 GLN A N 1
ATOM 1904 C CA . GLN A 1 250 ? 9.084 28.017 6.282 1.00 88.44 250 GLN A CA 1
ATOM 1905 C C . GLN A 1 250 ? 8.544 26.610 6.552 1.00 88.44 250 GLN A C 1
ATOM 1907 O O . GLN A 1 250 ? 8.808 25.704 5.763 1.00 88.44 250 GLN A O 1
ATOM 1912 N N . TYR A 1 251 ? 7.808 26.423 7.650 1.00 90.56 251 TYR A N 1
ATOM 1913 C CA . TYR A 1 251 ? 7.337 25.116 8.094 1.00 90.56 251 TYR A CA 1
ATOM 1914 C C . TYR A 1 251 ? 5.854 25.119 8.464 1.00 90.56 251 TYR A C 1
ATOM 1916 O O . TYR A 1 251 ? 5.258 26.143 8.788 1.00 90.56 251 TYR A O 1
ATOM 1924 N N . THR A 1 252 ? 5.273 23.922 8.479 1.00 92.31 252 THR A N 1
ATOM 1925 C CA . THR A 1 252 ? 3.953 23.640 9.057 1.00 92.31 252 THR A CA 1
ATOM 1926 C C . THR A 1 252 ? 4.059 22.538 10.113 1.00 92.31 252 THR A C 1
ATOM 1928 O O . THR A 1 252 ? 4.989 21.726 10.092 1.00 92.31 252 THR A O 1
ATOM 1931 N N . ASN A 1 253 ? 3.122 22.511 11.067 1.00 94.19 253 ASN A N 1
ATOM 1932 C CA . ASN A 1 253 ? 3.104 21.491 12.120 1.00 94.19 253 ASN A CA 1
ATOM 1933 C C . ASN A 1 253 ? 3.073 20.079 11.508 1.00 94.19 253 ASN A C 1
ATOM 1935 O O . ASN A 1 253 ? 2.345 19.821 10.552 1.00 94.19 253 ASN A O 1
ATOM 1939 N N . GLY A 1 254 ? 3.857 19.161 12.072 1.00 92.75 254 GLY A N 1
ATOM 1940 C CA . GLY A 1 254 ? 3.987 17.785 11.595 1.00 92.75 254 GLY A CA 1
ATOM 1941 C C . GLY A 1 254 ? 5.063 17.567 10.528 1.00 92.75 254 GLY A C 1
ATOM 1942 O O . GLY A 1 254 ? 5.372 16.409 10.243 1.00 92.75 254 GLY A O 1
ATOM 1943 N N . GLN A 1 255 ? 5.660 18.625 9.965 1.00 92.38 255 GLN A N 1
ATOM 1944 C CA . GLN A 1 255 ? 6.776 18.497 9.023 1.00 92.38 255 GLN A CA 1
ATOM 1945 C C . GLN A 1 255 ? 8.076 18.069 9.707 1.00 92.38 255 GLN A C 1
ATOM 1947 O O . GLN A 1 255 ? 8.263 18.228 10.913 1.00 92.38 255 GLN A O 1
ATOM 1952 N N . TYR A 1 256 ? 8.995 17.534 8.907 1.00 93.31 256 TYR A N 1
ATOM 1953 C CA . TYR A 1 256 ? 10.353 17.233 9.335 1.00 93.31 256 TYR A CA 1
ATOM 1954 C C . TYR A 1 256 ? 11.283 18.413 9.053 1.00 93.31 256 TYR A C 1
ATOM 1956 O O . TYR A 1 256 ? 11.175 19.058 8.012 1.00 93.31 256 TYR A O 1
ATOM 1964 N N . MET A 1 257 ? 12.227 18.647 9.960 1.00 92.12 257 MET A N 1
ATOM 1965 C CA . MET A 1 257 ? 13.340 19.574 9.775 1.00 92.12 257 MET A CA 1
ATOM 1966 C C . MET A 1 257 ? 14.672 18.833 9.860 1.00 92.12 257 MET A C 1
ATOM 1968 O O . MET A 1 257 ? 14.803 17.850 10.597 1.00 92.12 257 MET A O 1
ATOM 1972 N N . VAL A 1 258 ? 15.671 19.346 9.146 1.00 92.81 258 VAL A N 1
ATOM 1973 C CA . VAL A 1 258 ? 17.067 18.921 9.283 1.00 92.81 258 VAL A CA 1
ATOM 1974 C C . VAL A 1 258 ? 17.793 19.924 10.170 1.00 92.81 258 VAL A C 1
ATOM 1976 O O . VAL A 1 258 ? 17.798 21.115 9.873 1.00 92.81 258 VAL A O 1
ATOM 1979 N N . ILE A 1 259 ? 18.434 19.437 11.226 1.00 93.31 259 ILE A N 1
ATOM 1980 C CA . ILE A 1 259 ? 19.281 20.198 12.151 1.00 93.31 259 ILE A CA 1
ATOM 1981 C C . ILE A 1 259 ? 20.730 19.800 11.883 1.00 93.31 259 ILE A C 1
ATOM 1983 O O . ILE A 1 259 ? 21.018 18.611 11.740 1.00 93.31 259 ILE A O 1
ATOM 1987 N N . LYS A 1 260 ? 21.648 20.765 11.843 1.00 90.62 260 LYS A N 1
ATOM 1988 C CA . LYS A 1 260 ? 23.071 20.544 11.578 1.00 90.62 260 LYS A CA 1
ATOM 1989 C C . LYS A 1 260 ? 23.968 21.214 12.613 1.00 90.62 260 LYS A C 1
ATOM 1991 O O . LYS A 1 260 ? 23.755 22.356 13.005 1.00 90.62 260 LYS A O 1
ATOM 1996 N N . SER A 1 261 ? 25.033 20.514 12.983 1.00 90.81 261 SER A N 1
ATOM 1997 C CA . SER A 1 261 ? 26.148 21.029 13.773 1.00 90.81 261 SER A CA 1
ATOM 1998 C C . SER A 1 261 ? 27.454 20.538 13.144 1.00 90.81 261 SER A C 1
ATOM 2000 O O . SER A 1 261 ? 27.874 19.402 13.368 1.00 90.81 261 SER A O 1
ATOM 2002 N N . GLY A 1 262 ? 28.074 21.373 12.304 1.00 85.81 262 GLY A N 1
ATOM 2003 C CA . GLY A 1 262 ? 29.214 20.967 11.477 1.00 85.81 262 GLY A CA 1
ATOM 2004 C C . GLY A 1 262 ? 28.823 19.863 10.487 1.00 85.81 262 GLY A C 1
ATOM 2005 O O . GLY A 1 262 ? 27.905 20.036 9.684 1.00 85.81 262 GLY A O 1
ATOM 2006 N N . THR A 1 263 ? 29.507 18.719 10.557 1.00 84.31 263 THR A N 1
ATOM 2007 C CA . THR A 1 263 ? 29.206 17.523 9.748 1.00 84.31 263 THR A CA 1
ATOM 2008 C C . THR A 1 263 ? 28.111 16.642 10.347 1.00 84.31 263 THR A C 1
ATOM 2010 O O . THR A 1 263 ? 27.596 15.774 9.655 1.00 84.31 263 THR A O 1
ATOM 2013 N N . THR A 1 264 ? 27.726 16.854 11.610 1.00 89.81 264 THR A N 1
ATOM 2014 C CA . THR A 1 264 ? 26.666 16.064 12.250 1.00 89.81 264 THR A CA 1
ATOM 2015 C C . THR A 1 264 ? 25.303 16.627 11.872 1.00 89.81 264 THR A C 1
ATOM 2017 O O . THR A 1 264 ? 25.082 17.837 11.967 1.00 89.81 264 THR A O 1
ATOM 2020 N N . SER A 1 265 ? 24.373 15.757 11.479 1.00 91.81 265 SER A N 1
ATOM 2021 C CA . SER A 1 265 ? 23.000 16.141 11.160 1.00 91.81 265 SER A CA 1
ATOM 2022 C C . SER A 1 265 ? 21.977 15.266 11.882 1.00 91.81 265 SER A C 1
ATOM 2024 O O . SER A 1 265 ? 22.276 14.161 12.331 1.00 91.81 265 SER A O 1
ATOM 2026 N N . ALA A 1 266 ? 20.763 15.785 12.043 1.00 94.75 266 ALA A N 1
ATOM 2027 C CA . ALA A 1 266 ? 19.641 15.062 12.622 1.00 94.75 266 ALA A CA 1
ATOM 2028 C C . ALA A 1 266 ? 18.333 15.495 11.964 1.00 94.75 266 ALA A C 1
ATOM 2030 O O . ALA A 1 266 ? 18.123 16.678 11.709 1.00 94.75 266 ALA A O 1
ATOM 2031 N N . VAL A 1 267 ? 17.429 14.542 11.750 1.00 95.50 267 VAL A N 1
ATOM 2032 C CA . VAL A 1 267 ? 16.060 14.816 11.304 1.00 95.50 267 VAL A CA 1
ATOM 2033 C C . VAL A 1 267 ? 15.112 14.709 12.491 1.00 95.50 267 VAL A C 1
ATOM 2035 O O . VAL A 1 267 ? 15.192 13.758 13.278 1.00 95.50 267 VAL A O 1
ATOM 2038 N N . ARG A 1 268 ? 14.234 15.702 12.648 1.00 96.00 268 ARG A N 1
ATOM 2039 C CA . ARG A 1 268 ? 13.234 15.755 13.724 1.00 96.00 268 ARG A CA 1
ATOM 2040 C C . ARG A 1 268 ? 11.891 16.228 13.196 1.00 96.00 268 ARG A C 1
ATOM 2042 O O . ARG A 1 268 ? 11.839 17.107 12.341 1.00 96.00 268 ARG A O 1
ATOM 2049 N N . LYS A 1 269 ? 10.815 15.633 13.712 1.00 96.25 269 LYS A N 1
ATOM 2050 C CA . LYS A 1 269 ? 9.444 16.048 13.422 1.00 96.25 269 LYS A CA 1
ATOM 2051 C C . LYS A 1 269 ? 9.062 17.223 14.316 1.00 96.25 269 LYS A C 1
ATOM 2053 O O . LYS A 1 269 ? 9.290 17.181 15.526 1.00 96.25 269 LYS A O 1
ATOM 2058 N N . ILE A 1 270 ? 8.475 18.245 13.712 1.00 96.62 270 ILE A N 1
ATOM 2059 C CA . ILE A 1 270 ? 7.952 19.436 14.374 1.00 96.62 270 ILE A CA 1
ATOM 2060 C C . ILE A 1 270 ? 6.571 19.101 14.936 1.00 96.62 270 ILE A C 1
ATOM 2062 O O . ILE A 1 270 ? 5.679 18.700 14.189 1.00 96.62 270 ILE A O 1
ATOM 2066 N N . THR A 1 271 ? 6.373 19.279 16.238 1.00 97.81 271 THR A N 1
ATOM 2067 C CA . THR A 1 271 ? 5.065 19.079 16.884 1.00 97.81 271 THR A CA 1
ATOM 2068 C C . THR A 1 271 ? 4.239 20.357 16.867 1.00 97.81 271 THR A C 1
ATOM 2070 O O . THR A 1 271 ? 3.047 20.313 16.569 1.00 97.81 271 THR A O 1
ATOM 2073 N N . SER A 1 272 ? 4.872 21.503 17.119 1.00 97.50 272 SER A N 1
ATOM 2074 C CA . SER A 1 272 ? 4.222 22.812 17.072 1.00 97.50 272 SER A CA 1
ATOM 2075 C C . SER A 1 272 ? 5.198 23.934 16.720 1.00 97.50 272 SER A C 1
ATOM 2077 O O . SER A 1 272 ? 6.373 23.895 17.082 1.00 97.50 272 SER A O 1
ATOM 2079 N N . ILE A 1 273 ? 4.699 24.962 16.035 1.00 97.75 273 ILE A N 1
ATOM 2080 C CA . ILE A 1 273 ? 5.417 26.211 15.765 1.00 97.75 273 ILE A CA 1
ATOM 2081 C C . ILE A 1 273 ? 4.765 27.312 16.600 1.00 97.75 273 ILE A C 1
ATOM 2083 O O . ILE A 1 273 ? 3.641 27.725 16.320 1.00 97.75 273 ILE A O 1
ATOM 2087 N N . THR A 1 274 ? 5.463 27.783 17.633 1.00 97.38 274 THR A N 1
ATOM 2088 C CA . THR A 1 274 ? 4.955 28.826 18.536 1.00 97.38 274 THR A CA 1
ATOM 2089 C C . THR A 1 274 ? 4.986 30.194 17.858 1.00 97.38 274 THR A C 1
ATOM 2091 O O . THR A 1 274 ? 4.036 30.965 17.949 1.00 97.38 274 THR A O 1
ATOM 2094 N N . ASN A 1 275 ? 6.095 30.512 17.189 1.00 96.88 275 ASN A N 1
ATOM 2095 C CA . ASN A 1 275 ? 6.306 31.751 16.440 1.00 96.88 275 ASN A CA 1
ATOM 2096 C C . ASN A 1 275 ? 7.508 31.587 15.488 1.00 96.88 275 ASN A C 1
ATOM 2098 O O . ASN A 1 275 ? 8.119 30.523 15.425 1.00 96.88 275 ASN A O 1
ATOM 2102 N N . ASN A 1 276 ? 7.880 32.645 14.761 1.00 95.50 276 ASN A N 1
ATOM 2103 C CA . ASN A 1 276 ? 9.005 32.619 13.815 1.00 95.50 276 ASN A CA 1
ATOM 2104 C C . ASN A 1 276 ? 10.363 32.225 14.419 1.00 95.50 276 ASN A C 1
ATOM 2106 O O . ASN A 1 276 ? 11.242 31.782 13.682 1.00 95.50 276 ASN A O 1
ATOM 2110 N N . THR A 1 277 ? 10.525 32.356 15.735 1.00 95.62 277 THR A N 1
ATOM 2111 C CA . THR A 1 277 ? 11.768 32.098 16.475 1.00 95.62 277 THR A CA 1
ATOM 2112 C C . THR A 1 277 ? 11.671 30.942 17.462 1.00 95.62 277 THR A C 1
ATOM 2114 O O . THR A 1 277 ? 12.636 30.670 18.167 1.00 95.62 277 THR A O 1
ATOM 2117 N N . GLN A 1 278 ? 10.539 30.241 17.542 1.00 97.19 278 GLN A N 1
ATOM 2118 C CA . GLN A 1 278 ? 10.388 29.137 18.484 1.00 97.19 278 GLN A CA 1
ATOM 2119 C C . GLN A 1 278 ? 9.458 28.047 17.959 1.00 97.19 278 GLN A C 1
ATOM 2121 O O . GLN A 1 278 ? 8.347 28.319 17.501 1.00 97.19 278 GLN A O 1
ATOM 2126 N N . MET A 1 279 ? 9.906 26.801 18.090 1.00 97.38 279 MET A N 1
ATOM 2127 C CA . MET A 1 279 ? 9.137 25.600 17.765 1.00 97.38 279 MET A CA 1
ATOM 2128 C C . MET A 1 279 ? 9.460 24.462 18.738 1.00 97.38 279 MET A C 1
ATOM 2130 O O . MET A 1 279 ? 10.485 24.489 19.423 1.00 97.38 279 MET A O 1
ATOM 2134 N N . SER A 1 280 ? 8.588 23.459 18.783 1.00 97.31 280 SER A N 1
ATOM 2135 C CA . SER A 1 280 ? 8.753 22.238 19.567 1.00 97.31 280 SER A CA 1
ATOM 2136 C C . SER A 1 280 ? 8.895 21.019 18.657 1.00 97.31 280 SER A C 1
ATOM 2138 O O . SER A 1 280 ? 8.286 20.945 17.585 1.00 97.31 280 SER A O 1
ATOM 2140 N N . LEU A 1 281 ? 9.700 20.053 19.092 1.00 97.50 281 LEU A N 1
ATOM 2141 C CA . LEU A 1 281 ? 9.973 18.798 18.397 1.00 97.50 281 LEU A CA 1
ATOM 2142 C C . LEU A 1 281 ? 9.301 17.609 19.089 1.00 97.50 281 LEU A C 1
ATOM 2144 O O . LEU A 1 281 ? 8.895 17.676 20.248 1.00 97.50 281 LEU A O 1
ATOM 2148 N N . GLU A 1 282 ? 9.197 16.492 18.376 1.00 97.38 282 GLU A N 1
ATOM 2149 C CA . GLU A 1 282 ? 8.704 15.224 18.933 1.00 97.38 282 GLU A CA 1
ATOM 2150 C C . GLU A 1 282 ? 9.711 14.607 19.921 1.00 97.38 282 GLU A C 1
ATOM 2152 O O . GLU A 1 282 ? 9.349 14.169 21.020 1.00 97.38 282 GLU A O 1
ATOM 2157 N N . PHE A 1 283 ? 10.994 14.671 19.555 1.00 96.31 283 PHE A N 1
ATOM 2158 C CA . PHE A 1 283 ? 12.130 14.165 20.322 1.00 96.31 283 PHE A CA 1
ATOM 2159 C C . PHE A 1 283 ? 13.259 15.192 20.379 1.00 96.31 283 PHE A C 1
ATOM 2161 O O . PHE A 1 283 ? 13.440 15.992 19.457 1.00 96.31 283 PHE A O 1
ATOM 2168 N N . GLU A 1 284 ? 14.055 15.119 21.440 1.00 96.44 284 GLU A N 1
ATOM 2169 C CA . GLU A 1 284 ? 15.220 15.964 21.662 1.00 96.44 284 GLU A CA 1
ATOM 2170 C C . GLU A 1 284 ? 16.269 15.771 20.539 1.00 96.44 284 GLU A C 1
ATOM 2172 O O . GLU A 1 284 ? 16.463 14.658 20.016 1.00 96.44 284 GLU A O 1
ATOM 2177 N N . PRO A 1 285 ? 16.954 16.844 20.106 1.00 95.62 285 PRO A N 1
ATOM 2178 C CA . PRO A 1 285 ? 18.124 16.757 19.235 1.00 95.62 285 PRO A CA 1
ATOM 2179 C C . PRO A 1 285 ? 19.231 15.871 19.837 1.00 95.62 285 PRO A C 1
ATOM 2181 O O . PRO A 1 285 ? 19.383 15.820 21.054 1.00 95.62 285 PRO A O 1
ATOM 2184 N N . PRO A 1 286 ? 20.048 15.180 19.021 1.00 94.44 286 PRO A N 1
ATOM 2185 C CA . PRO A 1 286 ? 21.082 14.276 19.533 1.00 94.44 286 PRO A CA 1
ATOM 2186 C C . PRO A 1 286 ? 22.374 14.998 19.956 1.00 94.44 286 PRO A C 1
ATOM 2188 O O . PRO A 1 286 ? 23.342 14.350 20.342 1.00 94.44 286 PRO A O 1
ATOM 2191 N N . PHE A 1 287 ? 22.414 16.329 19.868 1.00 95.50 287 PHE A N 1
ATOM 2192 C CA . PHE A 1 287 ? 23.555 17.161 20.241 1.00 95.50 287 PHE A CA 1
ATOM 2193 C C . PHE A 1 287 ? 23.088 18.523 20.763 1.00 95.50 287 PHE A C 1
ATOM 2195 O O . PHE A 1 287 ? 21.969 18.959 20.488 1.00 95.50 287 PHE A O 1
ATOM 2202 N N . THR A 1 288 ? 23.978 19.201 21.487 1.00 96.31 288 THR A N 1
ATOM 2203 C CA . THR A 1 288 ? 23.768 20.558 22.002 1.00 96.31 288 THR A CA 1
ATOM 2204 C C . THR A 1 288 ? 24.636 21.541 21.225 1.00 96.31 288 THR A C 1
ATOM 2206 O O . THR A 1 288 ? 25.846 21.350 21.128 1.00 96.31 288 THR A O 1
ATOM 2209 N N . ASN A 1 289 ? 24.031 22.591 20.671 1.00 95.31 289 ASN A N 1
ATOM 2210 C CA . ASN A 1 289 ? 24.730 23.673 19.976 1.00 95.31 289 ASN A CA 1
ATOM 2211 C C . ASN A 1 289 ? 23.852 24.933 20.006 1.00 95.31 289 ASN A C 1
ATOM 2213 O O . ASN A 1 289 ? 22.682 24.883 19.635 1.00 95.31 289 ASN A O 1
ATOM 2217 N N . THR A 1 290 ? 24.404 26.058 20.457 1.00 94.12 290 THR A N 1
ATOM 2218 C CA . THR A 1 290 ? 23.679 27.332 20.596 1.00 94.12 290 THR A CA 1
ATOM 2219 C C . THR A 1 290 ? 23.555 28.113 19.287 1.00 94.12 290 THR A C 1
ATOM 2221 O O . THR A 1 290 ? 22.801 29.080 19.224 1.00 94.12 290 THR A O 1
ATOM 2224 N N . SER A 1 291 ? 24.286 27.700 18.252 1.00 92.44 291 SER A N 1
ATOM 2225 C CA . SER A 1 291 ? 24.338 28.321 16.930 1.00 92.44 291 SER A CA 1
ATOM 2226 C C . SER A 1 291 ? 24.377 27.250 15.830 1.00 92.44 291 SER A C 1
ATOM 2228 O O . SER A 1 291 ? 25.186 27.320 14.903 1.00 92.44 291 SER A O 1
ATOM 2230 N N . ALA A 1 292 ? 23.528 26.227 15.952 1.00 93.12 292 ALA A N 1
ATOM 2231 C CA . ALA A 1 292 ? 23.347 25.206 14.927 1.00 93.12 292 ALA A CA 1
ATOM 2232 C C . ALA A 1 292 ? 22.680 25.780 13.665 1.00 93.12 292 ALA A C 1
ATOM 2234 O O . ALA A 1 292 ? 21.974 26.789 13.700 1.00 93.12 292 ALA A O 1
ATOM 2235 N N . GLU A 1 293 ? 22.890 25.095 12.546 1.00 90.69 293 GLU A N 1
ATOM 2236 C CA . GLU A 1 293 ? 22.237 25.374 11.269 1.00 90.69 293 GLU A CA 1
ATOM 2237 C C . GLU A 1 293 ? 21.000 24.483 11.098 1.00 90.69 293 GLU A C 1
ATOM 2239 O O . GLU A 1 293 ? 20.865 23.434 11.733 1.00 90.69 293 GLU A O 1
ATOM 2244 N N . TYR A 1 294 ? 20.114 24.859 10.181 1.00 90.56 294 TYR A N 1
ATOM 2245 C CA . TYR A 1 294 ? 19.044 23.994 9.691 1.00 90.56 294 TYR A CA 1
ATOM 2246 C C . TYR A 1 294 ? 18.977 24.054 8.162 1.00 90.56 294 TYR A C 1
ATOM 2248 O O . TYR A 1 294 ? 19.480 25.000 7.556 1.00 90.56 294 TYR A O 1
ATOM 2256 N N . VAL A 1 295 ? 18.402 23.029 7.527 1.00 86.81 295 VAL A N 1
ATOM 2257 C CA . VAL A 1 295 ? 18.319 22.932 6.057 1.00 86.81 295 VAL A CA 1
ATOM 2258 C C . VAL A 1 295 ? 16.864 22.934 5.610 1.00 86.81 295 VAL A C 1
ATOM 2260 O O . VAL A 1 295 ? 16.049 22.189 6.149 1.00 86.81 295 VAL A O 1
ATOM 2263 N N . LEU A 1 296 ? 16.562 23.745 4.594 1.00 85.06 296 LEU A N 1
ATOM 2264 C CA . LEU A 1 296 ? 15.267 23.782 3.916 1.00 85.06 296 LEU A CA 1
ATOM 2265 C C . LEU A 1 296 ? 15.316 22.921 2.654 1.00 85.06 296 LEU A C 1
ATOM 2267 O O . LEU A 1 296 ? 15.426 23.439 1.552 1.00 85.06 296 LEU A O 1
ATOM 2271 N N . GLY A 1 297 ? 15.238 21.605 2.814 1.00 86.62 297 GLY A N 1
ATOM 2272 C CA . GLY A 1 297 ? 15.295 20.667 1.696 1.00 86.62 297 GLY A CA 1
ATOM 2273 C C . GLY A 1 297 ? 14.229 19.586 1.773 1.00 86.62 297 GLY A C 1
ATOM 2274 O O . GLY A 1 297 ? 13.602 19.411 2.822 1.00 86.62 297 GLY A O 1
ATOM 2275 N N . PRO A 1 298 ? 14.015 18.840 0.676 1.00 91.06 298 PRO A N 1
ATOM 2276 C CA . PRO A 1 298 ? 13.202 17.640 0.750 1.00 91.06 298 PRO A CA 1
ATOM 2277 C C . PRO A 1 298 ? 13.908 16.626 1.658 1.00 91.06 298 PRO A C 1
ATOM 2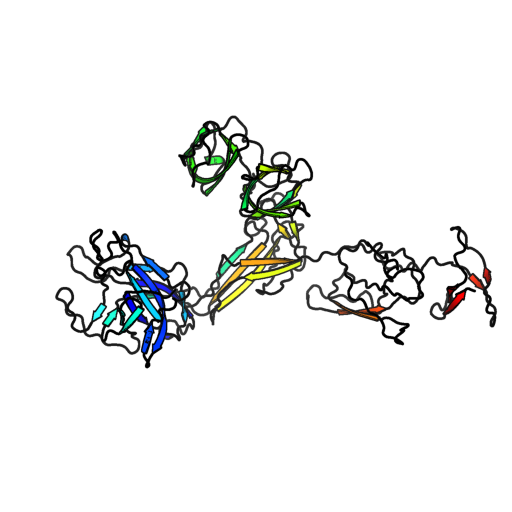279 O O . PRO A 1 298 ? 15.135 16.520 1.667 1.00 91.06 298 PRO A O 1
ATOM 2282 N N . ILE A 1 299 ? 13.130 15.875 2.421 1.00 94.44 299 ILE A N 1
ATOM 2283 C CA . ILE A 1 299 ? 13.591 14.833 3.334 1.00 94.44 299 ILE A CA 1
ATOM 2284 C C . ILE A 1 299 ? 12.895 13.546 2.918 1.00 94.44 299 ILE A C 1
ATOM 2286 O O . ILE A 1 299 ? 11.716 13.561 2.571 1.00 94.44 299 ILE A O 1
ATOM 2290 N N . ALA A 1 300 ? 13.613 12.432 2.953 1.00 96.81 300 ALA A N 1
ATOM 2291 C CA . ALA A 1 300 ? 13.042 11.111 2.730 1.00 96.81 300 ALA A CA 1
ATOM 2292 C C . ALA A 1 300 ? 13.837 10.052 3.502 1.00 96.81 300 ALA A C 1
ATOM 2294 O O . ALA A 1 300 ? 14.877 10.344 4.093 1.00 96.81 300 ALA A O 1
ATOM 2295 N N . LYS A 1 301 ? 13.353 8.811 3.503 1.00 97.50 301 LYS A N 1
ATOM 2296 C CA . LYS A 1 301 ? 14.025 7.665 4.122 1.00 97.50 301 LYS A CA 1
ATOM 2297 C C . LYS A 1 301 ? 14.534 6.706 3.052 1.00 97.50 301 LYS A C 1
ATOM 2299 O O . LYS A 1 301 ? 13.797 6.390 2.119 1.00 97.50 301 LYS A O 1
ATOM 2304 N N . VAL A 1 302 ? 15.764 6.222 3.193 1.00 97.56 302 VAL A N 1
ATOM 2305 C CA . VAL A 1 302 ? 16.372 5.263 2.262 1.00 97.56 302 VAL A CA 1
ATOM 2306 C C . VAL A 1 302 ? 15.706 3.901 2.413 1.00 97.56 302 VAL A C 1
ATOM 2308 O O . VAL A 1 302 ? 15.675 3.336 3.504 1.00 97.56 302 VAL A O 1
ATOM 2311 N N . VAL A 1 303 ? 15.202 3.356 1.308 1.00 96.75 303 VAL A N 1
ATOM 2312 C CA . VAL A 1 303 ? 14.724 1.969 1.225 1.00 96.75 303 VAL A CA 1
ATOM 2313 C C . VAL A 1 303 ? 15.865 1.068 0.770 1.00 96.75 303 VAL A C 1
ATOM 2315 O O . VAL A 1 303 ? 16.212 0.110 1.455 1.00 96.75 303 VAL A O 1
ATOM 2318 N N . ARG A 1 304 ? 16.472 1.392 -0.377 1.00 94.06 304 ARG A N 1
ATOM 2319 C CA . ARG A 1 304 ? 17.620 0.669 -0.938 1.00 94.06 304 ARG A CA 1
ATOM 2320 C C . ARG A 1 304 ? 18.421 1.559 -1.883 1.00 94.06 304 ARG A C 1
ATOM 2322 O O . ARG A 1 304 ? 17.870 2.482 -2.479 1.00 94.06 304 ARG A O 1
ATOM 2329 N N . HIS A 1 305 ? 19.692 1.227 -2.067 1.00 91.25 305 HIS A N 1
ATOM 2330 C CA . HIS A 1 305 ? 20.555 1.829 -3.077 1.00 91.25 305 HIS A CA 1
ATOM 2331 C C . HIS A 1 305 ? 20.956 0.760 -4.096 1.00 91.25 305 HIS A C 1
ATOM 2333 O O . HIS A 1 305 ? 21.572 -0.241 -3.736 1.00 91.25 305 HIS A O 1
ATOM 2339 N N . ASP A 1 306 ? 20.576 0.961 -5.355 1.00 90.75 306 ASP A N 1
ATOM 2340 C CA . ASP A 1 306 ? 20.992 0.122 -6.473 1.00 90.75 306 ASP A CA 1
ATOM 2341 C C . ASP A 1 306 ? 22.289 0.666 -7.072 1.00 90.75 306 ASP A C 1
ATOM 2343 O O . ASP A 1 306 ? 22.277 1.642 -7.821 1.00 90.75 306 ASP A O 1
ATOM 2347 N N . GLN A 1 307 ? 23.412 0.047 -6.718 1.00 84.94 307 GLN A N 1
ATOM 2348 C CA . GLN A 1 307 ? 24.737 0.497 -7.150 1.00 84.94 307 GLN A CA 1
ATOM 2349 C C . GLN A 1 307 ? 25.022 0.198 -8.629 1.00 84.94 307 GLN A C 1
ATOM 2351 O O . GLN A 1 307 ? 25.884 0.843 -9.216 1.00 84.94 307 GLN A O 1
ATOM 2356 N N . PHE A 1 308 ? 24.308 -0.748 -9.251 1.00 83.56 308 PHE A N 1
ATOM 2357 C CA . PHE A 1 308 ? 24.501 -1.060 -10.670 1.00 83.56 308 PHE A CA 1
ATOM 2358 C C . PHE A 1 308 ? 23.836 -0.014 -11.560 1.00 83.56 308 PHE A C 1
ATOM 2360 O O . PHE A 1 308 ? 24.401 0.392 -12.573 1.00 83.56 308 PHE A O 1
ATOM 2367 N N . GLN A 1 309 ? 22.643 0.439 -11.168 1.00 85.44 309 GLN A N 1
ATOM 2368 C CA . GLN A 1 309 ? 21.908 1.480 -11.891 1.00 85.44 309 GLN A CA 1
ATOM 2369 C C . GLN A 1 309 ? 22.186 2.897 -11.365 1.00 85.44 309 GLN A C 1
ATOM 2371 O O . GLN A 1 309 ? 21.738 3.864 -11.976 1.00 85.44 309 GLN A O 1
ATOM 2376 N N . ASN A 1 310 ? 22.917 3.030 -10.250 1.00 90.06 310 ASN A N 1
ATOM 2377 C CA . ASN A 1 310 ? 23.092 4.272 -9.490 1.00 90.06 310 ASN A CA 1
ATOM 2378 C C . ASN A 1 310 ? 21.751 4.942 -9.148 1.00 90.06 310 ASN A C 1
ATOM 2380 O O . ASN A 1 310 ? 21.592 6.154 -9.292 1.00 90.06 310 ASN A O 1
ATOM 2384 N N . VAL A 1 311 ? 20.770 4.147 -8.705 1.00 92.62 311 VAL A N 1
ATOM 2385 C CA . VAL A 1 311 ? 19.439 4.638 -8.317 1.00 92.62 311 VAL A CA 1
ATOM 2386 C C . VAL A 1 311 ? 19.219 4.437 -6.824 1.00 92.62 311 VAL A C 1
ATOM 2388 O O . VAL A 1 311 ? 19.306 3.324 -6.300 1.00 92.62 311 VAL A O 1
ATOM 2391 N N . LEU A 1 312 ? 18.885 5.521 -6.132 1.00 94.81 312 LEU A N 1
ATOM 2392 C CA . LEU A 1 312 ? 18.501 5.515 -4.730 1.00 94.81 312 LEU A CA 1
ATOM 2393 C C . LEU A 1 312 ? 16.975 5.520 -4.603 1.00 94.81 312 LEU A C 1
ATOM 2395 O O . LEU A 1 312 ? 16.302 6.438 -5.071 1.00 94.81 312 LEU A O 1
ATOM 2399 N N . PHE A 1 313 ? 16.435 4.495 -3.949 1.00 95.88 313 PHE A N 1
ATOM 2400 C CA . PHE A 1 313 ? 15.005 4.348 -3.699 1.00 95.88 313 PHE A CA 1
ATOM 2401 C C . PHE A 1 313 ? 14.674 4.914 -2.324 1.00 95.88 313 PHE A C 1
ATOM 2403 O O . PHE A 1 313 ? 15.203 4.444 -1.311 1.00 95.88 313 PHE A O 1
ATOM 2410 N N . LEU A 1 314 ? 13.786 5.903 -2.291 1.00 97.12 314 LEU A N 1
ATOM 2411 C CA . LEU A 1 314 ? 13.395 6.625 -1.088 1.00 97.12 314 LEU A CA 1
ATOM 2412 C C . LEU A 1 314 ? 11.890 6.514 -0.844 1.00 97.12 314 LEU A C 1
ATOM 2414 O O . LEU A 1 314 ? 11.100 6.437 -1.782 1.00 97.12 314 LEU A O 1
ATOM 2418 N N . THR A 1 315 ? 11.488 6.564 0.420 1.00 96.19 315 THR A N 1
ATOM 2419 C CA . THR A 1 315 ? 10.083 6.595 0.845 1.00 96.19 315 THR A CA 1
ATOM 2420 C C . THR A 1 315 ? 9.826 7.744 1.815 1.00 96.19 315 THR A C 1
ATOM 2422 O O . THR A 1 315 ? 10.752 8.246 2.455 1.00 96.19 315 THR A O 1
ATOM 2425 N N . GLY A 1 316 ? 8.568 8.169 1.929 1.00 94.62 316 GLY A N 1
ATOM 2426 C CA . GLY A 1 316 ? 8.159 9.262 2.809 1.00 94.62 316 GLY A CA 1
ATOM 2427 C C . GLY A 1 316 ? 8.722 10.621 2.391 1.00 94.62 316 GLY A C 1
ATOM 2428 O O . GLY A 1 316 ? 9.062 11.419 3.259 1.00 94.62 316 GLY A O 1
ATOM 2429 N N . SER A 1 317 ? 8.858 10.873 1.084 1.00 94.62 317 SER A N 1
ATOM 2430 C CA . SER A 1 317 ? 9.404 12.141 0.584 1.00 94.62 317 SER A CA 1
ATOM 2431 C C . SER A 1 317 ? 8.533 13.334 0.977 1.00 94.62 317 SER A C 1
ATOM 2433 O O . SER A 1 317 ? 7.313 13.326 0.778 1.00 94.62 317 SER A O 1
ATOM 2435 N N . THR A 1 318 ? 9.179 14.376 1.497 1.00 92.69 318 THR A N 1
ATOM 2436 C CA . THR A 1 318 ? 8.567 15.671 1.826 1.00 92.69 318 THR A CA 1
ATOM 2437 C C . THR A 1 318 ? 8.689 16.699 0.698 1.00 92.69 318 THR A C 1
ATOM 2439 O O . THR A 1 318 ? 8.381 17.874 0.918 1.00 92.69 318 THR A O 1
ATOM 2442 N N . ALA A 1 319 ? 9.126 16.287 -0.500 1.00 90.19 319 ALA A N 1
ATOM 2443 C CA . ALA A 1 319 ? 9.242 17.186 -1.642 1.00 90.19 319 ALA A CA 1
ATOM 2444 C C . ALA A 1 319 ? 7.925 17.940 -1.911 1.00 90.19 319 ALA A C 1
ATOM 2446 O O . ALA A 1 319 ? 6.818 17.405 -1.757 1.00 90.19 319 ALA A O 1
ATOM 2447 N N . ASN A 1 320 ? 8.053 19.205 -2.305 1.00 85.44 320 ASN A N 1
ATOM 2448 C CA . ASN A 1 320 ? 6.953 20.112 -2.633 1.00 85.44 320 ASN A CA 1
ATOM 2449 C C . ASN A 1 320 ? 7.354 21.050 -3.786 1.00 85.44 320 ASN A C 1
ATOM 2451 O O . ASN A 1 320 ? 8.364 20.837 -4.449 1.00 85.44 320 ASN A O 1
ATOM 2455 N N . SER A 1 321 ? 6.541 22.067 -4.084 1.00 81.19 321 SER A N 1
ATOM 2456 C CA . SER A 1 321 ? 6.779 22.963 -5.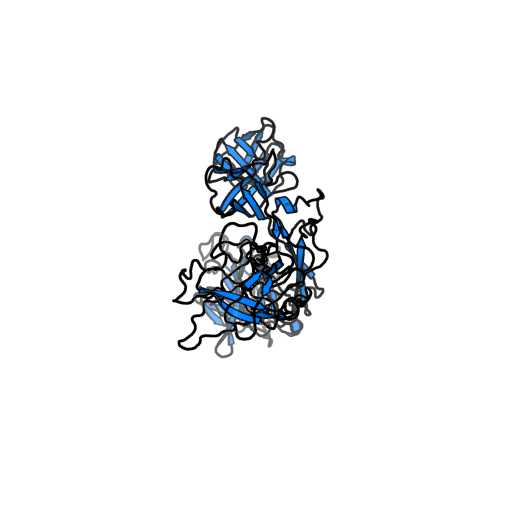225 1.00 81.19 321 SER A CA 1
ATOM 2457 C C . SER A 1 321 ? 8.097 23.737 -5.138 1.00 81.19 321 SER A C 1
ATOM 2459 O O . SER A 1 321 ? 8.611 24.148 -6.174 1.00 81.19 321 SER A O 1
ATOM 2461 N N . THR A 1 322 ? 8.637 23.914 -3.929 1.00 79.88 322 THR A N 1
ATOM 2462 C CA . THR A 1 322 ? 9.813 24.742 -3.634 1.00 79.88 322 THR A CA 1
ATOM 2463 C C . THR A 1 322 ? 11.064 23.906 -3.356 1.00 79.88 322 THR A C 1
ATOM 2465 O O . THR A 1 322 ? 12.171 24.311 -3.706 1.00 79.88 322 THR A O 1
ATOM 2468 N N . VAL A 1 323 ? 10.910 22.738 -2.721 1.00 83.19 323 VAL A N 1
ATOM 2469 C CA . VAL A 1 323 ? 12.031 21.857 -2.358 1.00 83.19 323 VAL A CA 1
ATOM 2470 C C . VAL A 1 323 ? 11.845 20.459 -2.940 1.00 83.19 323 VAL A C 1
ATOM 2472 O O . VAL A 1 323 ? 10.841 19.804 -2.663 1.00 83.19 323 VAL A O 1
ATOM 2475 N N . LYS A 1 324 ? 12.796 20.008 -3.770 1.00 87.62 324 LYS A N 1
ATOM 2476 C CA . LYS A 1 324 ? 12.708 18.760 -4.548 1.00 87.62 324 LYS A CA 1
ATOM 2477 C C . LYS A 1 324 ? 14.058 18.061 -4.652 1.00 87.62 324 LYS A C 1
ATOM 2479 O O . LYS A 1 324 ? 15.107 18.680 -4.476 1.00 87.62 324 LYS A O 1
ATOM 2484 N N . PHE A 1 325 ? 14.029 16.758 -4.919 1.00 90.06 325 PHE A N 1
ATOM 2485 C CA . PHE A 1 325 ? 15.218 15.993 -5.284 1.00 90.06 325 PHE A CA 1
ATOM 2486 C C . PHE A 1 325 ? 15.438 16.124 -6.792 1.00 90.06 325 PHE A C 1
ATOM 2488 O O . PHE A 1 325 ? 15.067 15.241 -7.557 1.00 90.06 325 PHE A O 1
ATOM 2495 N N . GLU A 1 326 ? 16.011 17.243 -7.230 1.00 83.12 326 GLU A N 1
ATOM 2496 C CA . GLU A 1 326 ? 16.192 17.536 -8.653 1.00 83.12 326 GLU A CA 1
ATOM 2497 C C . GLU A 1 326 ? 17.622 17.968 -8.994 1.00 83.12 326 GLU A C 1
ATOM 2499 O O . GLU A 1 326 ? 18.346 18.547 -8.184 1.00 83.12 326 GLU A O 1
ATOM 2504 N N . ALA A 1 327 ? 18.041 17.681 -10.226 1.00 81.62 327 ALA A N 1
ATOM 2505 C CA . ALA A 1 327 ? 19.360 18.037 -10.731 1.00 81.62 327 ALA A CA 1
ATOM 2506 C C . ALA A 1 327 ? 19.400 19.512 -11.160 1.00 81.62 327 ALA A C 1
ATOM 2508 O O . ALA A 1 327 ? 19.407 19.828 -12.348 1.00 81.62 327 ALA A O 1
ATOM 2509 N N . ASN A 1 328 ? 19.402 20.430 -10.193 1.00 74.38 328 ASN A N 1
ATOM 2510 C CA . ASN A 1 328 ? 19.506 21.867 -10.450 1.00 74.38 328 ASN A CA 1
ATOM 2511 C C . ASN A 1 328 ? 20.734 22.482 -9.744 1.00 74.38 328 ASN A C 1
ATOM 2513 O O . ASN A 1 328 ? 21.442 21.816 -8.992 1.00 74.38 328 ASN A O 1
ATOM 2517 N N . SER A 1 329 ? 21.019 23.764 -9.983 1.00 65.38 329 SER A N 1
ATOM 2518 C CA . SER A 1 329 ? 22.206 24.430 -9.431 1.00 65.38 329 SER A CA 1
ATOM 2519 C C . SER A 1 329 ? 22.156 24.665 -7.913 1.00 65.38 329 SER A C 1
ATOM 2521 O O . SER A 1 329 ? 23.218 24.808 -7.305 1.00 65.38 329 SER A O 1
ATOM 2523 N N . THR A 1 330 ? 20.982 24.670 -7.282 1.00 66.06 330 THR A N 1
ATOM 2524 C CA . THR A 1 330 ? 20.794 24.977 -5.854 1.00 66.06 330 THR A CA 1
ATOM 2525 C C . THR A 1 330 ? 20.539 23.740 -4.989 1.00 66.06 330 THR A C 1
ATOM 2527 O O . THR A 1 330 ? 20.918 23.749 -3.828 1.00 66.06 330 THR A O 1
ATOM 2530 N N . GLN A 1 331 ? 19.991 22.656 -5.541 1.00 67.94 331 GLN A N 1
ATOM 2531 C CA . GLN A 1 331 ? 19.514 21.437 -4.867 1.00 67.94 331 GLN A CA 1
ATOM 2532 C C . GLN A 1 331 ? 20.266 20.184 -5.347 1.00 67.94 331 GLN A C 1
ATOM 2534 O O . GLN A 1 331 ? 19.724 19.087 -5.416 1.00 67.94 331 GLN A O 1
ATOM 2539 N N . ARG A 1 332 ? 21.544 20.349 -5.707 1.00 79.19 332 ARG A N 1
ATOM 2540 C CA . ARG A 1 332 ? 22.304 19.361 -6.489 1.00 79.19 332 ARG A CA 1
ATOM 2541 C C . ARG A 1 332 ? 22.772 18.123 -5.725 1.00 79.19 332 ARG A C 1
ATOM 2543 O O . ARG A 1 332 ? 23.276 17.204 -6.362 1.00 79.19 332 ARG A O 1
ATOM 2550 N N . PHE A 1 333 ? 22.702 18.105 -4.395 1.00 88.00 333 PHE A N 1
ATOM 2551 C CA . PHE A 1 333 ? 23.259 17.021 -3.580 1.00 88.00 333 PHE A CA 1
ATOM 2552 C C . PHE A 1 333 ? 22.206 16.381 -2.690 1.00 88.00 333 PHE A C 1
ATOM 2554 O O . PHE A 1 333 ? 21.347 17.063 -2.137 1.00 88.00 333 PHE A O 1
ATOM 2561 N N . ILE A 1 334 ? 22.343 15.078 -2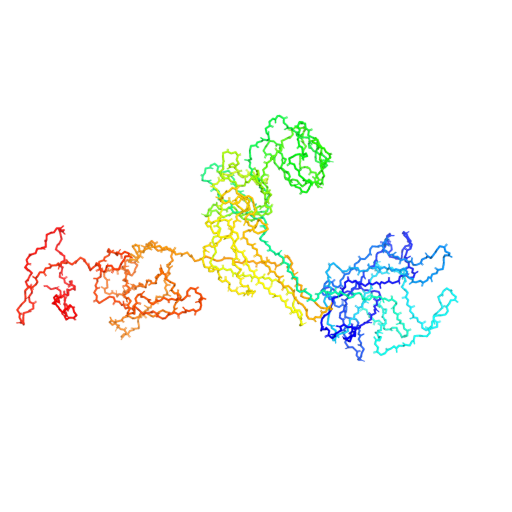.491 1.00 91.69 334 ILE A N 1
ATOM 2562 C CA . ILE A 1 334 ? 21.620 14.304 -1.492 1.00 91.69 334 ILE A CA 1
ATOM 2563 C C . ILE A 1 334 ? 22.602 13.849 -0.413 1.00 91.69 334 ILE A C 1
ATOM 2565 O O . ILE A 1 334 ? 23.704 13.391 -0.725 1.00 91.69 334 ILE A O 1
ATOM 2569 N N . VAL A 1 335 ? 22.216 14.028 0.850 1.00 91.62 335 VAL A N 1
ATOM 2570 C CA . VAL A 1 335 ? 23.072 13.783 2.017 1.00 91.62 335 VAL A CA 1
ATOM 2571 C C . VAL A 1 335 ? 22.401 12.797 2.967 1.00 91.62 335 VAL A C 1
ATOM 2573 O O . VAL A 1 335 ? 21.237 12.987 3.320 1.00 91.62 335 VAL A O 1
ATOM 2576 N N . GLY A 1 336 ? 23.130 11.761 3.382 1.00 94.00 336 GLY A N 1
ATOM 2577 C CA . GLY A 1 336 ? 22.710 10.779 4.383 1.00 94.00 336 GLY A CA 1
ATOM 2578 C C . GLY A 1 336 ? 22.953 11.283 5.797 1.00 94.00 336 GLY A C 1
ATOM 2579 O O . GLY A 1 336 ? 24.034 11.775 6.111 1.00 94.00 336 GLY A O 1
ATOM 2580 N N . VAL A 1 337 ? 21.943 11.175 6.657 1.00 94.00 337 VAL A N 1
ATOM 2581 C CA . VAL A 1 337 ? 21.989 11.710 8.025 1.00 94.00 337 VAL A CA 1
ATOM 2582 C C . VAL A 1 337 ? 22.890 10.876 8.932 1.00 94.00 337 VAL A C 1
ATOM 2584 O O . VAL A 1 337 ? 23.566 11.428 9.797 1.00 94.00 337 VAL A O 1
ATOM 2587 N N . SER A 1 338 ? 22.903 9.552 8.756 1.00 93.75 338 SER A N 1
ATOM 2588 C CA . SER A 1 338 ? 23.684 8.638 9.596 1.00 93.75 338 SER A CA 1
ATOM 2589 C C . SER A 1 338 ? 25.011 8.267 8.946 1.00 93.75 338 SER A C 1
ATOM 2591 O O . SER A 1 338 ? 26.034 8.210 9.623 1.00 93.75 338 SER A O 1
ATOM 2593 N N . SER A 1 339 ? 25.005 8.027 7.636 1.00 93.19 339 SER A N 1
ATOM 2594 C CA . SER A 1 339 ? 26.197 7.655 6.873 1.00 93.19 339 SER A CA 1
ATOM 2595 C C . SER A 1 339 ? 27.115 8.836 6.558 1.00 93.19 339 SER A C 1
ATOM 2597 O O . SER A 1 339 ? 28.286 8.624 6.248 1.00 93.19 339 SER A O 1
ATOM 2599 N N . ASN A 1 340 ? 26.593 10.069 6.596 1.00 91.00 340 ASN A N 1
ATOM 2600 C CA . ASN A 1 340 ? 27.215 11.254 5.995 1.00 91.00 340 ASN A CA 1
ATOM 2601 C C . ASN A 1 340 ? 27.555 11.064 4.508 1.00 91.00 340 ASN A C 1
ATOM 2603 O O . ASN A 1 340 ? 28.406 11.776 3.976 1.00 91.00 340 ASN A O 1
ATOM 2607 N N . ALA A 1 341 ? 26.908 10.105 3.833 1.00 91.31 341 ALA A N 1
ATOM 2608 C CA . ALA A 1 341 ? 27.127 9.887 2.418 1.00 91.31 341 ALA A CA 1
ATOM 2609 C C . ALA A 1 341 ? 26.623 11.098 1.629 1.00 91.31 341 ALA A C 1
ATOM 2611 O O . ALA A 1 341 ? 25.532 11.602 1.896 1.00 91.31 341 ALA A O 1
ATOM 2612 N N . VAL A 1 342 ? 27.403 11.558 0.656 1.00 89.75 342 VAL A N 1
ATOM 2613 C CA . VAL A 1 342 ? 27.057 12.705 -0.189 1.00 89.75 342 VAL A CA 1
ATOM 2614 C C . VAL A 1 342 ? 27.180 12.293 -1.638 1.00 89.75 342 VAL A C 1
ATOM 2616 O O . VAL A 1 342 ? 28.238 11.846 -2.072 1.00 89.75 342 VAL A O 1
ATOM 2619 N N . HIS A 1 343 ? 26.089 12.435 -2.385 1.00 90.12 343 HIS A N 1
ATOM 2620 C CA . HIS A 1 343 ? 26.038 12.125 -3.812 1.00 90.12 343 HIS A CA 1
ATOM 2621 C C . HIS A 1 343 ? 25.367 13.267 -4.568 1.00 90.12 343 HIS A C 1
ATOM 2623 O O . HIS A 1 343 ? 24.478 13.939 -4.041 1.00 90.12 343 HIS A O 1
ATOM 2629 N N . ARG A 1 344 ? 25.778 13.499 -5.818 1.00 89.19 344 ARG A N 1
ATOM 2630 C CA . ARG A 1 344 ? 25.093 14.455 -6.698 1.00 89.19 344 ARG A CA 1
ATOM 2631 C C . ARG A 1 344 ? 23.805 13.838 -7.232 1.00 89.19 344 ARG A C 1
ATOM 2633 O O . ARG A 1 344 ? 23.802 12.680 -7.634 1.00 89.19 344 ARG A O 1
ATOM 2640 N N . ILE A 1 345 ? 22.745 14.629 -7.312 1.00 90.75 345 ILE A N 1
ATOM 2641 C CA . ILE A 1 345 ? 21.502 14.263 -7.985 1.00 90.75 345 ILE A CA 1
ATOM 2642 C C . ILE A 1 345 ? 21.687 14.498 -9.487 1.00 90.75 345 ILE A C 1
ATOM 2644 O O . ILE A 1 345 ? 21.970 15.616 -9.917 1.00 90.75 345 ILE A O 1
ATOM 2648 N N . ALA A 1 346 ? 21.564 13.438 -10.284 1.00 89.81 346 ALA A N 1
ATOM 2649 C CA . ALA A 1 346 ? 21.572 13.500 -11.747 1.00 89.81 346 ALA A CA 1
ATOM 2650 C C . ALA A 1 346 ? 20.157 13.611 -12.335 1.00 89.81 346 ALA A C 1
ATOM 2652 O O . ALA A 1 346 ? 19.992 14.107 -13.445 1.00 89.81 346 ALA A O 1
ATOM 2653 N N . GLY A 1 347 ? 19.141 13.193 -11.580 1.00 89.12 347 GLY A N 1
ATOM 2654 C CA . GLY A 1 347 ? 17.739 13.321 -11.951 1.00 89.12 347 GLY A CA 1
ATOM 2655 C C . GLY A 1 347 ? 16.858 12.364 -11.161 1.00 89.12 347 GLY A C 1
ATOM 2656 O O . GLY A 1 347 ? 17.287 11.761 -10.178 1.00 89.12 347 GLY A O 1
ATOM 2657 N N . THR A 1 348 ? 15.632 12.208 -11.628 1.00 89.81 348 THR A N 1
ATOM 2658 C CA . THR A 1 348 ? 14.603 11.317 -11.089 1.00 89.81 348 THR A CA 1
ATOM 2659 C C . THR A 1 348 ? 14.204 10.293 -12.147 1.00 89.81 348 THR A C 1
ATOM 2661 O O . THR A 1 348 ? 14.279 10.546 -13.353 1.00 89.81 348 THR A O 1
ATOM 2664 N N . VAL A 1 349 ? 13.803 9.100 -11.711 1.00 88.06 349 VAL A N 1
ATOM 2665 C CA . VAL A 1 349 ? 13.329 8.044 -12.613 1.00 88.06 349 VAL A CA 1
ATOM 2666 C C . VAL A 1 349 ? 11.831 8.209 -12.873 1.00 88.06 349 VAL A C 1
ATOM 2668 O O . VAL A 1 349 ? 11.042 8.443 -11.951 1.00 88.06 349 VAL A O 1
ATOM 2671 N N . LYS A 1 350 ? 11.452 8.007 -14.140 1.00 87.31 350 LYS A N 1
ATOM 2672 C CA . LYS A 1 350 ? 10.071 7.824 -14.610 1.00 87.31 350 LYS A CA 1
ATOM 2673 C C . LYS A 1 350 ? 9.903 6.362 -15.010 1.00 87.31 350 LYS A C 1
ATOM 2675 O O . LYS A 1 350 ? 10.361 5.944 -16.075 1.00 87.31 350 LYS A O 1
ATOM 2680 N N . SER A 1 351 ? 9.307 5.560 -14.134 1.00 90.25 351 SER A N 1
ATOM 2681 C CA . SER A 1 351 ? 9.164 4.120 -14.347 1.00 90.25 351 SER A CA 1
ATOM 2682 C C . SER A 1 351 ? 8.007 3.854 -15.306 1.00 90.25 351 SER A C 1
ATOM 2684 O O . SER A 1 351 ? 6.845 3.964 -14.932 1.00 90.25 351 SER A O 1
ATOM 2686 N N . LEU A 1 352 ? 8.321 3.521 -16.555 1.00 91.25 352 LEU A N 1
ATOM 2687 C CA . LEU A 1 352 ? 7.324 3.105 -17.542 1.00 91.25 352 LEU A CA 1
ATOM 2688 C C . LEU A 1 352 ? 6.638 1.798 -17.133 1.00 91.25 352 LEU A C 1
ATOM 2690 O O . LEU A 1 352 ? 7.279 0.925 -16.546 1.00 91.25 352 LEU A O 1
ATOM 2694 N N . ALA A 1 353 ? 5.363 1.656 -17.486 1.00 91.56 353 ALA A N 1
ATOM 2695 C CA . ALA A 1 353 ? 4.598 0.439 -17.261 1.00 91.56 353 ALA A CA 1
ATOM 2696 C C . ALA A 1 353 ? 3.709 0.097 -18.455 1.00 91.56 353 ALA A C 1
ATOM 2698 O O . ALA A 1 353 ? 2.996 0.957 -18.967 1.00 91.56 353 ALA A O 1
ATOM 2699 N N . ASP A 1 354 ? 3.735 -1.181 -18.826 1.00 90.00 354 ASP A N 1
ATOM 2700 C CA . ASP A 1 354 ? 2.882 -1.790 -19.856 1.00 90.00 354 ASP A CA 1
ATOM 2701 C C . ASP A 1 354 ? 1.816 -2.702 -19.233 1.00 90.00 354 ASP A C 1
ATOM 2703 O O . ASP A 1 354 ? 0.740 -2.918 -19.792 1.00 90.00 354 ASP A O 1
ATOM 2707 N N . ARG A 1 355 ? 2.092 -3.220 -18.032 1.00 91.75 355 ARG A N 1
ATOM 2708 C CA . ARG A 1 355 ? 1.125 -3.946 -17.207 1.00 91.75 355 ARG A CA 1
ATOM 2709 C C . ARG A 1 355 ? 1.450 -3.803 -15.727 1.00 91.75 355 ARG A C 1
ATOM 2711 O O . ARG A 1 355 ? 2.584 -3.505 -15.352 1.00 91.75 355 ARG A O 1
ATOM 2718 N N . PHE A 1 356 ? 0.471 -4.079 -14.883 1.00 94.75 356 PHE A N 1
ATOM 2719 C CA . PHE A 1 356 ? 0.659 -4.171 -13.442 1.00 94.75 356 PHE A CA 1
ATOM 2720 C C . PHE A 1 356 ? -0.153 -5.324 -12.851 1.00 94.75 356 PHE A C 1
ATOM 2722 O O . PHE A 1 356 ? -1.149 -5.769 -13.416 1.00 94.75 356 PHE A O 1
ATOM 2729 N N . THR A 1 357 ? 0.296 -5.838 -11.715 1.00 96.25 357 THR A N 1
ATOM 2730 C CA . THR A 1 357 ? -0.381 -6.875 -10.935 1.00 96.25 357 THR A CA 1
ATOM 2731 C C . THR A 1 357 ? -0.605 -6.332 -9.529 1.00 96.25 357 THR A C 1
ATOM 2733 O O . THR A 1 357 ? 0.372 -6.142 -8.800 1.00 96.25 357 THR A O 1
ATOM 2736 N N . PRO A 1 358 ? -1.853 -6.014 -9.158 1.00 95.81 358 PRO A N 1
ATOM 2737 C CA . PRO A 1 358 ? -2.191 -5.651 -7.791 1.00 95.81 358 PRO A CA 1
ATOM 2738 C C . PRO A 1 358 ? -2.288 -6.896 -6.903 1.00 95.81 358 PRO A C 1
ATOM 2740 O O . PRO A 1 358 ? -2.735 -7.955 -7.347 1.00 95.81 358 PRO A O 1
ATOM 2743 N N . ASP A 1 359 ? -1.915 -6.742 -5.642 1.00 95.69 359 ASP A N 1
ATOM 2744 C CA . ASP A 1 359 ? -2.181 -7.686 -4.561 1.00 95.69 359 ASP A CA 1
ATOM 2745 C C . ASP A 1 359 ? -2.806 -6.906 -3.405 1.00 95.69 359 ASP A C 1
ATOM 2747 O O . ASP A 1 359 ? -2.131 -6.456 -2.479 1.00 95.69 359 ASP A O 1
ATOM 2751 N N . PHE A 1 360 ? -4.104 -6.641 -3.547 1.00 95.00 360 PHE A N 1
ATOM 2752 C CA . PHE A 1 360 ? -4.890 -5.921 -2.555 1.00 95.00 360 PHE A CA 1
ATOM 2753 C C . PHE A 1 360 ? -5.569 -6.905 -1.612 1.00 95.00 360 PHE A C 1
ATOM 2755 O O . PHE A 1 360 ? -6.247 -7.834 -2.071 1.00 95.00 360 PHE A O 1
ATOM 2762 N N . GLN A 1 361 ? -5.438 -6.677 -0.308 1.00 93.31 361 GLN A N 1
ATOM 2763 C CA . GLN A 1 361 ? -6.200 -7.414 0.692 1.00 93.31 361 GLN A CA 1
ATOM 2764 C C . GLN A 1 361 ? -7.520 -6.698 0.981 1.00 93.31 361 GLN A C 1
ATOM 2766 O O . GLN A 1 361 ? -7.575 -5.516 1.320 1.00 93.31 361 GLN A O 1
ATOM 2771 N N . TYR A 1 362 ? -8.616 -7.429 0.813 1.00 91.88 362 TYR A N 1
ATOM 2772 C CA . TYR A 1 362 ? -9.954 -6.964 1.146 1.00 91.88 362 TYR A CA 1
ATOM 2773 C C . TYR A 1 362 ? -10.830 -8.143 1.552 1.00 91.88 362 TYR A C 1
ATOM 2775 O O . TYR A 1 362 ? -10.615 -9.282 1.132 1.00 91.88 362 TYR A O 1
ATOM 2783 N N . PHE A 1 363 ? -11.860 -7.852 2.336 1.00 91.19 363 PHE A N 1
ATOM 2784 C CA . PHE A 1 363 ? -12.882 -8.807 2.730 1.00 91.19 363 PHE A CA 1
ATOM 2785 C C . PHE A 1 363 ? -14.207 -8.436 2.064 1.00 91.19 363 PHE A C 1
ATOM 2787 O O . PHE A 1 363 ? -14.682 -7.303 2.156 1.00 91.19 363 PHE A O 1
ATOM 2794 N N . LYS A 1 364 ? -14.779 -9.407 1.347 1.00 93.69 364 LYS A N 1
ATOM 2795 C CA . LYS A 1 364 ? -15.991 -9.269 0.533 1.00 93.69 364 LYS A CA 1
ATOM 2796 C C . LYS A 1 364 ? -17.030 -10.306 0.993 1.00 93.69 364 LYS A C 1
ATOM 2798 O O . LYS A 1 364 ? -17.019 -11.428 0.483 1.00 93.69 364 LYS A O 1
ATOM 2803 N N . PRO A 1 365 ? -17.899 -9.968 1.964 1.00 94.62 365 PRO A N 1
ATOM 2804 C CA . PRO A 1 365 ? -19.032 -10.809 2.353 1.00 94.62 365 PRO A CA 1
ATOM 2805 C C . PRO A 1 365 ? -20.018 -11.081 1.209 1.00 94.62 365 PRO A C 1
ATOM 2807 O O . PRO A 1 365 ? -20.097 -10.325 0.235 1.00 94.62 365 PRO A O 1
ATOM 2810 N N . ALA A 1 366 ? -20.847 -12.114 1.364 1.00 93.31 366 ALA A N 1
ATOM 2811 C CA . ALA A 1 366 ? -21.965 -12.372 0.458 1.00 93.31 366 ALA A CA 1
ATOM 2812 C C . ALA A 1 366 ? -22.930 -11.170 0.393 1.00 93.31 366 ALA A C 1
ATOM 2814 O O . ALA A 1 366 ? -23.243 -10.549 1.408 1.00 93.31 366 ALA A O 1
ATOM 2815 N N . GLY A 1 367 ? -23.405 -10.836 -0.812 1.00 92.50 367 GLY A N 1
ATOM 2816 C CA . GLY A 1 367 ? -24.268 -9.666 -1.041 1.00 92.50 367 GLY A CA 1
ATOM 2817 C C . GLY A 1 367 ? -23.530 -8.321 -1.104 1.00 92.50 367 GLY A C 1
ATOM 2818 O O . GLY A 1 367 ? -24.174 -7.275 -1.185 1.00 92.50 367 GLY A O 1
ATOM 2819 N N . THR A 1 368 ? -22.194 -8.337 -1.089 1.00 96.75 368 THR A N 1
ATOM 2820 C CA . THR A 1 368 ? -21.350 -7.150 -1.278 1.00 96.75 368 THR A CA 1
ATOM 2821 C C . THR A 1 368 ? -20.485 -7.276 -2.526 1.00 96.75 368 THR A C 1
ATOM 2823 O O . THR A 1 368 ? -20.235 -8.384 -3.011 1.00 96.75 368 THR A O 1
ATOM 2826 N N . ASP A 1 369 ? -20.005 -6.146 -3.042 1.00 95.81 369 ASP A N 1
ATOM 2827 C CA . ASP A 1 369 ? -19.038 -6.134 -4.135 1.00 95.81 369 ASP A CA 1
ATOM 2828 C C . ASP A 1 369 ? -18.005 -5.013 -3.999 1.00 95.81 369 ASP A C 1
ATOM 2830 O O . ASP A 1 369 ? -18.280 -3.959 -3.421 1.00 95.81 369 ASP A O 1
ATOM 2834 N N . ILE A 1 370 ? -16.823 -5.257 -4.563 1.00 96.25 370 ILE A N 1
ATOM 2835 C CA . ILE A 1 370 ? -15.743 -4.282 -4.712 1.00 96.25 370 ILE A CA 1
ATOM 2836 C C . ILE A 1 370 ? -15.336 -4.294 -6.179 1.00 96.25 370 ILE A C 1
ATOM 2838 O O . ILE A 1 370 ? -14.714 -5.249 -6.649 1.00 96.25 370 ILE A O 1
ATOM 2842 N N . THR A 1 371 ? -15.657 -3.218 -6.887 1.00 95.50 371 THR A N 1
ATOM 2843 C CA . THR A 1 371 ? -15.158 -2.992 -8.248 1.00 95.50 371 THR A CA 1
ATOM 2844 C C . THR A 1 371 ? -13.991 -2.022 -8.205 1.00 95.50 371 THR A C 1
ATOM 2846 O O . THR A 1 371 ? -13.924 -1.152 -7.338 1.00 95.50 371 THR A O 1
ATOM 2849 N N . GLN A 1 372 ? -13.024 -2.221 -9.095 1.00 95.62 372 GLN A N 1
ATOM 2850 C CA . GLN A 1 372 ? -11.747 -1.527 -9.033 1.00 95.62 372 GLN A CA 1
ATOM 2851 C C . GLN A 1 372 ? -11.395 -0.970 -10.399 1.00 95.62 372 GLN A C 1
ATOM 2853 O O . GLN A 1 372 ? -11.507 -1.660 -11.416 1.00 95.62 372 GLN A O 1
ATOM 2858 N N . THR A 1 373 ? -10.924 0.269 -10.416 1.00 95.88 373 THR A N 1
ATOM 2859 C CA . THR A 1 373 ? -10.335 0.863 -11.612 1.00 95.88 373 THR A CA 1
ATOM 2860 C C . THR A 1 373 ? -9.035 1.568 -11.267 1.00 95.88 373 THR A C 1
ATOM 2862 O O . THR A 1 373 ? -8.841 1.997 -10.133 1.00 95.88 373 THR A O 1
ATOM 2865 N N . ALA A 1 374 ? -8.131 1.663 -12.236 1.00 94.69 374 ALA A N 1
ATOM 2866 C CA . ALA A 1 374 ? -6.866 2.365 -12.098 1.00 94.69 374 ALA A CA 1
ATOM 2867 C C . ALA A 1 374 ? -6.737 3.462 -13.150 1.00 94.69 374 ALA A C 1
ATOM 2869 O O . ALA A 1 374 ? -7.124 3.276 -14.306 1.00 94.69 374 ALA A O 1
ATOM 2870 N N . LYS A 1 375 ? -6.113 4.573 -12.769 1.00 91.75 375 LYS A N 1
ATOM 2871 C CA . LYS A 1 375 ? -5.653 5.611 -13.691 1.00 91.75 375 LYS A CA 1
ATOM 2872 C C . LYS A 1 375 ? -4.180 5.884 -13.450 1.00 91.75 375 LYS A C 1
ATOM 2874 O O . LYS A 1 375 ? -3.746 6.074 -12.313 1.00 91.75 375 LYS A O 1
ATOM 2879 N N . LEU A 1 376 ? -3.415 5.905 -14.533 1.00 91.19 376 LEU A N 1
ATOM 2880 C CA . LEU A 1 376 ? -1.977 6.138 -14.508 1.00 91.19 376 LEU A CA 1
ATOM 2881 C C . LEU A 1 376 ? -1.647 7.427 -15.256 1.00 91.19 376 LEU A C 1
ATOM 2883 O O . LEU A 1 376 ? -2.378 7.844 -16.157 1.00 91.19 376 LEU A O 1
ATOM 2887 N N . THR A 1 377 ? -0.514 8.027 -14.917 1.00 90.88 377 THR A N 1
ATOM 2888 C CA . THR A 1 377 ? 0.024 9.166 -15.656 1.00 90.88 377 THR A CA 1
ATOM 2889 C C . THR A 1 377 ? 0.480 8.759 -17.049 1.00 90.88 377 THR A C 1
ATOM 2891 O O . THR A 1 377 ? 1.190 7.765 -17.226 1.00 90.88 377 THR A O 1
ATOM 2894 N N . THR A 1 378 ? 0.114 9.561 -18.042 1.00 89.31 378 THR A N 1
ATOM 2895 C CA . THR A 1 378 ? 0.655 9.499 -19.401 1.00 89.31 378 THR A CA 1
ATOM 2896 C C . THR A 1 378 ? 2.076 10.064 -19.433 1.00 89.31 378 THR A C 1
ATOM 2898 O O . THR A 1 378 ? 2.337 11.147 -18.907 1.00 89.31 378 THR A O 1
ATOM 2901 N N . LEU A 1 379 ? 3.002 9.335 -20.064 1.00 84.12 379 LEU A N 1
ATOM 2902 C CA . LEU A 1 379 ? 4.427 9.676 -20.084 1.00 84.12 379 LEU A CA 1
ATOM 2903 C C . LEU A 1 379 ? 4.691 11.088 -20.622 1.00 84.12 379 LEU A C 1
ATOM 2905 O O . LEU A 1 379 ? 5.395 11.859 -19.977 1.00 84.12 379 LEU A O 1
ATOM 2909 N N . ASP A 1 380 ? 4.132 11.411 -21.791 1.00 76.75 380 ASP A N 1
ATOM 2910 C CA . ASP A 1 380 ? 4.513 12.615 -22.541 1.00 76.75 380 ASP A CA 1
ATOM 2911 C C . ASP A 1 380 ? 3.801 13.878 -22.045 1.00 76.75 380 ASP A C 1
ATOM 2913 O O . ASP A 1 380 ? 4.396 14.955 -22.004 1.00 76.75 380 ASP A O 1
ATOM 2917 N N . SER A 1 381 ? 2.526 13.766 -21.656 1.00 78.75 381 SER A N 1
ATOM 2918 C CA . SER A 1 381 ? 1.730 14.922 -21.225 1.00 78.75 381 SER A CA 1
ATOM 2919 C C . SER A 1 381 ? 1.781 15.180 -19.720 1.00 78.75 381 SER A C 1
ATOM 2921 O O . SER A 1 381 ? 1.355 16.251 -19.295 1.00 78.75 381 SER A O 1
ATOM 2923 N N . PHE A 1 382 ? 2.321 14.256 -18.912 1.00 82.06 382 PHE A N 1
ATOM 2924 C CA . PHE A 1 382 ? 2.381 14.384 -17.446 1.00 82.06 382 PHE A CA 1
ATOM 2925 C C . PHE A 1 382 ? 0.998 14.633 -16.820 1.00 82.06 382 PHE A C 1
ATOM 2927 O O . PHE A 1 382 ? 0.855 15.398 -15.866 1.00 82.06 382 PHE A O 1
ATOM 2934 N N . THR A 1 383 ? -0.031 13.993 -17.378 1.00 86.75 383 THR A N 1
ATOM 2935 C CA . THR A 1 383 ? -1.429 14.124 -16.953 1.00 86.75 383 THR A CA 1
ATOM 2936 C C . THR A 1 383 ? -1.981 12.764 -16.554 1.00 86.75 383 THR A C 1
ATOM 2938 O O . THR A 1 383 ? -1.563 11.748 -17.108 1.00 86.75 383 THR A O 1
ATOM 2941 N N . THR A 1 384 ? -2.948 12.711 -15.641 1.00 88.56 384 THR A N 1
ATOM 2942 C CA . THR A 1 384 ? -3.680 11.457 -15.407 1.00 88.56 384 THR A CA 1
ATOM 2943 C C . THR A 1 384 ? -4.460 11.085 -16.666 1.00 88.56 384 THR A C 1
ATOM 2945 O O . THR A 1 384 ? -5.128 11.939 -17.249 1.00 88.56 384 THR A O 1
ATOM 2948 N N . ASP A 1 385 ? -4.364 9.828 -17.107 1.00 87.31 385 ASP A N 1
ATOM 2949 C CA . ASP A 1 385 ? -5.183 9.349 -18.221 1.00 87.31 385 ASP A CA 1
ATOM 2950 C C . ASP A 1 385 ? -6.670 9.463 -17.861 1.00 87.31 385 ASP A C 1
ATOM 2952 O O . ASP A 1 385 ? -7.104 9.036 -16.788 1.00 87.31 385 ASP A O 1
ATOM 2956 N N . ALA A 1 386 ? -7.455 10.044 -18.766 1.00 84.00 386 ALA A N 1
ATOM 2957 C CA . ALA A 1 386 ? -8.901 10.131 -18.614 1.00 84.00 386 ALA A CA 1
ATOM 2958 C C . ALA A 1 386 ? -9.560 8.741 -18.669 1.00 84.00 386 ALA A C 1
ATOM 2960 O O . ALA A 1 386 ? -10.610 8.529 -18.061 1.00 84.00 386 ALA A O 1
ATOM 2961 N N . ASN A 1 387 ? -8.941 7.790 -19.375 1.00 85.50 387 ASN A N 1
ATOM 2962 C CA . ASN A 1 387 ? -9.433 6.424 -19.478 1.00 85.50 387 ASN A CA 1
ATOM 2963 C C . ASN A 1 387 ? -8.984 5.606 -18.270 1.00 85.50 387 ASN A C 1
ATOM 2965 O O . ASN A 1 387 ? -7.794 5.486 -17.980 1.00 85.50 387 ASN A O 1
ATOM 2969 N N . SER A 1 388 ? -9.956 5.014 -17.581 1.00 88.38 388 SER A N 1
ATOM 2970 C CA . SER A 1 388 ? -9.685 4.116 -16.461 1.00 88.38 388 SER A CA 1
ATOM 2971 C C . SER A 1 388 ? -9.497 2.689 -16.968 1.00 88.38 388 SER A C 1
ATOM 2973 O O . SER A 1 388 ? -10.219 2.235 -17.855 1.00 88.38 388 SER A O 1
ATOM 2975 N N . VAL A 1 389 ? -8.544 1.973 -16.383 1.00 91.12 389 VAL A N 1
ATOM 2976 C CA . VAL A 1 389 ? -8.328 0.545 -16.625 1.00 91.12 389 VAL A CA 1
ATOM 2977 C C . VAL A 1 389 ? -9.119 -0.234 -15.587 1.00 91.12 389 VAL A C 1
ATOM 2979 O O . VAL A 1 389 ? -8.952 0.003 -14.393 1.00 91.12 389 VAL A O 1
ATOM 2982 N N . ALA A 1 390 ? -9.988 -1.148 -16.020 1.00 93.19 390 ALA A N 1
ATOM 2983 C CA . ALA A 1 390 ? -10.652 -2.072 -15.105 1.00 93.19 390 ALA A CA 1
ATOM 2984 C C . ALA A 1 390 ? -9.604 -2.980 -14.451 1.00 93.19 390 ALA A C 1
ATOM 2986 O O . ALA A 1 390 ? -8.754 -3.538 -15.143 1.00 93.19 390 ALA A O 1
ATOM 2987 N N . VAL A 1 391 ? -9.661 -3.108 -13.128 1.00 95.19 391 VAL A N 1
ATOM 2988 C CA . VAL A 1 391 ? -8.662 -3.846 -12.358 1.00 95.19 391 VAL A CA 1
ATOM 2989 C C . VAL A 1 391 ? -9.234 -5.173 -11.892 1.00 95.19 391 VAL A C 1
ATOM 2991 O O . VAL A 1 391 ? -10.242 -5.230 -11.189 1.00 95.19 391 VAL A O 1
ATOM 2994 N N . VAL A 1 392 ? -8.533 -6.246 -12.236 1.00 94.19 392 VAL A N 1
ATOM 2995 C CA . VAL A 1 392 ? -8.739 -7.572 -11.666 1.00 94.19 392 VAL A CA 1
ATOM 2996 C C . VAL A 1 392 ? -7.637 -7.828 -10.643 1.00 94.19 392 VAL A C 1
ATOM 2998 O O . VAL A 1 392 ? -6.451 -7.868 -10.982 1.00 94.19 392 VAL A O 1
ATOM 3001 N N . ASN A 1 393 ? -8.029 -7.970 -9.375 1.00 94.81 393 ASN A N 1
ATOM 3002 C CA . ASN A 1 393 ? -7.086 -8.190 -8.281 1.00 94.81 393 ASN A CA 1
ATOM 3003 C C . ASN A 1 393 ? -6.309 -9.507 -8.464 1.00 94.81 393 ASN A C 1
ATOM 3005 O O . ASN A 1 393 ? -6.887 -10.495 -8.920 1.00 94.81 393 ASN A O 1
ATOM 3009 N N . LYS A 1 394 ? -5.025 -9.542 -8.083 1.00 93.69 394 LYS A N 1
ATOM 3010 C CA . LYS A 1 394 ? -4.135 -10.720 -8.182 1.00 93.69 394 LYS A CA 1
ATOM 3011 C C . LYS A 1 394 ? -3.961 -11.276 -9.603 1.00 93.69 394 LYS A C 1
ATOM 3013 O O . LYS A 1 394 ? -3.571 -12.429 -9.777 1.00 93.69 394 LYS A O 1
ATOM 3018 N N . GLN A 1 395 ? -4.244 -10.469 -10.624 1.00 94.81 395 GLN A N 1
ATOM 3019 C CA . GLN A 1 395 ? -4.053 -10.816 -12.032 1.00 94.81 395 GLN A CA 1
ATOM 3020 C C . GLN A 1 395 ? -3.296 -9.716 -12.775 1.00 94.81 395 GLN A C 1
ATOM 3022 O O . GLN A 1 395 ? -3.165 -8.585 -12.305 1.00 94.81 395 GLN A O 1
ATOM 3027 N N . GLU A 1 396 ? -2.780 -10.055 -13.952 1.00 92.12 396 GLU A N 1
ATOM 3028 C CA . GLU A 1 396 ? -2.135 -9.083 -14.825 1.00 92.12 396 GLU A CA 1
ATOM 3029 C C . GLU A 1 396 ? -3.173 -8.155 -15.463 1.00 92.12 396 GLU A C 1
ATOM 3031 O O . GLU A 1 396 ? -4.106 -8.600 -16.130 1.00 92.12 396 GLU A O 1
ATOM 3036 N N . ASN A 1 397 ? -2.970 -6.852 -15.290 1.00 92.44 397 ASN A N 1
ATOM 3037 C CA . ASN A 1 397 ? -3.781 -5.801 -15.884 1.00 92.44 397 ASN A CA 1
ATOM 3038 C C . ASN A 1 397 ? -2.906 -5.009 -16.857 1.00 92.44 397 ASN A C 1
ATOM 3040 O O . ASN A 1 397 ? -1.921 -4.391 -16.451 1.00 92.44 397 ASN A O 1
ATOM 3044 N N . PHE A 1 398 ? -3.241 -5.051 -18.144 1.00 88.69 398 PHE A N 1
ATOM 3045 C CA . PHE A 1 398 ? -2.500 -4.341 -19.185 1.00 88.69 398 PHE A CA 1
ATOM 3046 C C . PHE A 1 398 ? -2.965 -2.891 -19.285 1.00 88.69 398 PHE A C 1
ATOM 3048 O O . PHE A 1 398 ? -4.160 -2.606 -19.215 1.00 88.69 398 PHE A O 1
ATOM 3055 N N . VAL A 1 399 ? -2.018 -1.980 -19.493 1.00 86.62 399 VAL A N 1
ATOM 3056 C CA . VAL A 1 399 ? -2.312 -0.580 -19.794 1.00 86.62 399 VAL A CA 1
ATOM 3057 C C . VAL A 1 399 ? -2.142 -0.358 -21.295 1.00 86.62 399 VAL A C 1
ATOM 3059 O O . VAL A 1 399 ? -1.059 -0.516 -21.847 1.00 86.62 399 VAL A O 1
ATOM 3062 N N . SER A 1 400 ? -3.238 -0.044 -21.982 1.00 74.88 400 SER A N 1
ATOM 3063 C CA . SER A 1 400 ? -3.258 0.165 -23.433 1.00 74.88 400 SER A CA 1
ATOM 3064 C C . SER A 1 400 ? -3.221 1.650 -23.806 1.00 74.88 400 SER A C 1
ATOM 3066 O O . SER A 1 400 ? -3.575 2.518 -23.008 1.00 74.88 400 SER A O 1
ATOM 3068 N N . GLY A 1 401 ? -2.879 1.944 -25.061 1.00 79.50 401 GLY A N 1
ATOM 3069 C CA . GLY A 1 401 ? -2.897 3.302 -25.606 1.00 79.50 401 GLY A CA 1
ATOM 3070 C C . GLY A 1 401 ? -1.561 4.018 -25.422 1.00 79.50 401 GLY A C 1
ATOM 3071 O O . GLY A 1 401 ? -0.515 3.477 -25.768 1.00 79.50 401 GLY A O 1
ATOM 3072 N N . THR A 1 402 ? -1.591 5.259 -24.932 1.00 83.00 402 THR A N 1
ATOM 3073 C CA . THR A 1 402 ? -0.369 6.048 -24.705 1.00 83.00 402 THR A CA 1
ATOM 3074 C C . THR A 1 402 ? 0.469 5.461 -23.573 1.00 83.00 402 THR A C 1
ATOM 3076 O O . THR A 1 402 ? -0.086 4.955 -22.595 1.00 83.00 402 THR A O 1
ATOM 3079 N N . ALA A 1 403 ? 1.797 5.565 -23.686 1.00 86.81 403 ALA A N 1
ATOM 3080 C CA . ALA A 1 403 ? 2.731 5.054 -22.688 1.00 86.81 403 ALA A CA 1
ATOM 3081 C C . ALA A 1 403 ? 2.408 5.599 -21.288 1.00 86.81 403 ALA A C 1
ATOM 3083 O O . ALA A 1 403 ? 2.183 6.803 -21.118 1.00 86.81 403 ALA A O 1
ATOM 3084 N N . LYS A 1 404 ? 2.380 4.710 -20.290 1.00 90.56 404 LYS A N 1
ATOM 3085 C CA . LYS A 1 404 ? 2.103 5.058 -18.892 1.00 90.56 404 LYS A CA 1
ATOM 3086 C C . LYS A 1 404 ? 3.365 5.010 -18.060 1.00 90.56 404 LYS A C 1
ATOM 3088 O O . LYS A 1 404 ? 4.265 4.217 -18.329 1.00 90.56 404 LYS A O 1
ATOM 3093 N N . SER A 1 405 ? 3.414 5.832 -17.022 1.00 89.75 405 SER A N 1
ATOM 3094 C CA . SER A 1 405 ? 4.580 5.907 -16.146 1.00 89.75 405 SER A CA 1
ATOM 3095 C C . SER A 1 405 ? 4.218 6.256 -14.711 1.00 89.75 405 SER A C 1
ATOM 3097 O O . SER A 1 405 ? 3.367 7.108 -14.478 1.00 89.75 405 SER A O 1
ATOM 3099 N N . LEU A 1 406 ? 4.927 5.637 -13.772 1.00 91.62 406 LEU A N 1
ATOM 3100 C CA . LEU A 1 406 ? 4.957 5.986 -12.360 1.00 91.62 406 LEU A CA 1
ATOM 3101 C C . LEU A 1 406 ? 6.112 6.966 -12.112 1.00 91.62 406 LEU A C 1
ATOM 3103 O O . LEU A 1 406 ? 7.234 6.746 -12.578 1.00 91.62 406 LEU A O 1
ATOM 3107 N N . HIS A 1 407 ? 5.839 8.068 -11.421 1.00 89.56 407 HIS A N 1
ATOM 3108 C CA . HIS A 1 407 ? 6.782 9.176 -11.252 1.00 89.56 407 HIS A CA 1
ATOM 3109 C C . HIS A 1 407 ? 7.250 9.280 -9.804 1.00 89.56 407 HIS A C 1
ATOM 3111 O O . HIS A 1 407 ? 6.496 9.012 -8.871 1.00 89.56 407 HIS A O 1
ATOM 3117 N N . SER A 1 408 ? 8.499 9.704 -9.625 1.00 91.88 408 SER A N 1
ATOM 3118 C CA . SER A 1 408 ? 9.023 10.094 -8.313 1.00 91.88 408 SER A CA 1
ATOM 3119 C C . SER A 1 408 ? 8.260 11.315 -7.784 1.00 91.88 408 SER A C 1
ATOM 3121 O O . SER A 1 408 ? 7.803 12.142 -8.573 1.00 91.88 408 SER A O 1
ATOM 3123 N N . ARG A 1 409 ? 8.118 11.472 -6.463 1.00 91.25 409 ARG A N 1
ATOM 3124 C CA . ARG A 1 409 ? 7.324 12.557 -5.865 1.00 91.25 409 ARG A CA 1
ATOM 3125 C C . ARG A 1 409 ? 7.760 13.942 -6.359 1.00 91.25 409 ARG A C 1
ATOM 3127 O O . ARG A 1 409 ? 6.892 14.770 -6.627 1.00 91.25 409 ARG A O 1
ATOM 3134 N N . SER A 1 410 ? 9.058 14.179 -6.536 1.00 88.81 410 SER A N 1
ATOM 3135 C CA . SER A 1 410 ? 9.597 15.435 -7.083 1.00 88.81 410 SER A CA 1
ATOM 3136 C C . SER A 1 410 ? 9.069 15.758 -8.497 1.00 88.81 410 SER A C 1
ATOM 3138 O O . SER A 1 410 ? 8.801 16.924 -8.806 1.00 88.81 410 SER A O 1
ATOM 3140 N N . ASP A 1 411 ? 8.807 14.731 -9.310 1.00 87.00 411 ASP A N 1
ATOM 3141 C CA . ASP A 1 411 ? 8.194 14.846 -10.639 1.00 87.00 411 ASP A CA 1
ATOM 3142 C C . ASP A 1 411 ? 6.663 14.939 -10.557 1.00 87.00 411 ASP A C 1
ATOM 3144 O O . ASP A 1 411 ? 6.060 15.707 -11.293 1.00 87.00 411 ASP A O 1
ATOM 3148 N N . GLU A 1 412 ? 6.005 14.242 -9.625 1.00 88.25 412 GLU A N 1
ATOM 3149 C CA . GLU A 1 412 ? 4.541 14.340 -9.451 1.00 88.25 412 GLU A CA 1
ATOM 3150 C C . GLU A 1 412 ? 4.071 15.760 -9.095 1.00 88.25 412 GLU A C 1
ATOM 3152 O O . GLU A 1 412 ? 2.933 16.143 -9.366 1.00 88.25 412 GLU A O 1
ATOM 3157 N N . ILE A 1 413 ? 4.945 16.546 -8.465 1.00 82.62 413 ILE A N 1
ATOM 3158 C CA . ILE A 1 413 ? 4.704 17.958 -8.140 1.00 82.62 413 ILE A CA 1
ATOM 3159 C C . ILE A 1 413 ? 4.977 18.863 -9.346 1.00 82.62 413 ILE A C 1
ATOM 3161 O O . ILE A 1 413 ? 4.411 19.952 -9.458 1.00 82.62 413 ILE A O 1
ATOM 3165 N N . THR A 1 414 ? 5.855 18.417 -10.238 1.00 69.56 414 THR A N 1
ATOM 3166 C CA . THR A 1 414 ? 6.314 19.137 -11.420 1.00 69.56 414 THR A CA 1
ATOM 3167 C C . THR A 1 414 ? 5.683 18.476 -12.633 1.00 69.56 414 THR A C 1
ATOM 3169 O O . THR A 1 414 ? 6.326 17.678 -13.310 1.00 69.56 414 THR A O 1
ATOM 3172 N N . SER A 1 415 ? 4.417 18.784 -12.939 1.00 57.00 415 SER A N 1
ATOM 3173 C CA . SER A 1 415 ? 3.913 18.397 -14.261 1.00 57.00 415 SER A CA 1
ATOM 3174 C C . SER A 1 415 ? 4.905 18.937 -15.299 1.00 57.00 415 SER A C 1
ATOM 3176 O O . SER A 1 415 ? 5.404 20.057 -15.148 1.00 57.00 415 SER A O 1
ATOM 3178 N N . GLY A 1 416 ? 5.240 18.156 -16.327 1.00 48.53 416 GLY A N 1
ATOM 3179 C CA . GLY A 1 416 ? 6.240 18.517 -17.344 1.00 48.53 416 GLY A CA 1
ATOM 3180 C C . GLY A 1 416 ? 5.948 19.810 -18.127 1.00 48.53 416 GLY A C 1
ATOM 3181 O O . GLY A 1 416 ? 6.659 20.108 -19.077 1.00 48.53 416 GLY A O 1
ATOM 3182 N N . GLN A 1 417 ? 4.915 20.568 -17.738 1.00 49.16 417 GLN A N 1
ATOM 3183 C CA . GLN A 1 417 ? 4.462 21.842 -18.296 1.00 49.16 417 GLN A CA 1
ATOM 3184 C C . GLN A 1 417 ? 4.385 22.980 -17.251 1.00 49.16 417 GLN A C 1
ATOM 3186 O O . GLN A 1 417 ? 3.850 24.046 -17.541 1.00 49.16 417 GLN A O 1
ATOM 3191 N N . GLY A 1 418 ? 4.878 22.782 -16.021 1.00 51.47 418 GLY A N 1
ATOM 3192 C CA . GLY A 1 418 ? 4.916 23.831 -14.989 1.00 51.47 418 GLY A CA 1
ATOM 3193 C C . GLY A 1 418 ? 3.572 24.156 -14.317 1.00 51.47 418 GLY A C 1
ATOM 3194 O O . GLY A 1 418 ? 3.496 25.122 -13.561 1.00 51.47 418 GLY A O 1
ATOM 3195 N N . ALA A 1 419 ? 2.520 23.360 -14.545 1.00 52.06 419 ALA A N 1
ATOM 3196 C CA . ALA A 1 419 ? 1.201 23.547 -13.935 1.00 52.06 419 ALA A CA 1
ATOM 3197 C C . ALA A 1 419 ? 0.978 22.608 -12.733 1.00 52.06 419 ALA A C 1
ATOM 3199 O O . ALA A 1 419 ? 1.148 21.392 -12.828 1.00 52.06 419 ALA A O 1
ATOM 3200 N N . VAL A 1 420 ? 0.555 23.149 -11.592 1.00 50.72 420 VAL A N 1
ATOM 3201 C CA . VAL A 1 420 ? 0.155 22.354 -10.418 1.00 50.72 420 VAL A CA 1
ATOM 3202 C C . VAL A 1 420 ? -1.247 21.771 -10.654 1.00 50.72 420 VAL A C 1
ATOM 3204 O O . VAL A 1 420 ? -2.142 22.498 -11.073 1.00 50.72 420 VAL A O 1
ATOM 3207 N N . GLY A 1 421 ? -1.456 20.481 -10.358 1.00 55.56 421 GLY A N 1
ATOM 3208 C CA . GLY A 1 421 ? -2.802 19.885 -10.262 1.00 55.56 421 GLY A CA 1
ATOM 3209 C C . GLY A 1 421 ? -3.326 19.113 -11.481 1.00 55.56 421 GLY A C 1
ATOM 3210 O O . GLY A 1 421 ? -4.525 18.879 -11.563 1.00 55.56 421 GLY A O 1
ATOM 3211 N N . VAL A 1 422 ? -2.464 18.699 -12.418 1.00 72.75 422 VAL A N 1
ATOM 3212 C CA . VAL A 1 422 ? -2.891 17.926 -13.611 1.00 72.75 422 VAL A CA 1
ATOM 3213 C C . VAL A 1 422 ? -2.973 16.412 -13.360 1.00 72.75 422 VAL A C 1
ATOM 3215 O O . VAL A 1 422 ? -3.525 15.661 -14.166 1.00 72.75 422 VAL A O 1
ATOM 3218 N N . LEU A 1 423 ? -2.421 15.961 -12.232 1.00 84.12 423 LEU A N 1
ATOM 3219 C CA . LEU A 1 423 ? -2.563 14.595 -11.751 1.00 84.12 423 LEU A CA 1
ATOM 3220 C C . LEU A 1 423 ? -3.711 14.518 -10.746 1.00 84.12 423 LEU A C 1
ATOM 3222 O O . LEU A 1 423 ? -3.762 15.311 -9.802 1.00 84.12 423 LEU A O 1
ATOM 3226 N N . GLU A 1 424 ? -4.592 13.536 -10.908 1.00 84.50 424 GLU A N 1
ATOM 3227 C CA . GLU A 1 424 ? -5.605 13.203 -9.911 1.00 84.50 424 GLU A CA 1
ATOM 3228 C C . GLU A 1 424 ? -4.904 12.897 -8.575 1.00 84.50 424 GLU A C 1
ATOM 3230 O O . GLU A 1 424 ? -3.901 12.180 -8.533 1.00 84.50 424 GLU A O 1
ATOM 3235 N N . ASN A 1 425 ? -5.362 13.549 -7.500 1.00 86.19 425 ASN A N 1
ATOM 3236 C CA . ASN A 1 425 ? -4.753 13.527 -6.161 1.00 86.19 425 ASN A CA 1
ATOM 3237 C C . ASN A 1 425 ? -3.256 13.917 -6.109 1.00 86.19 425 ASN A C 1
ATOM 3239 O O . ASN A 1 425 ? -2.579 13.665 -5.112 1.00 86.19 425 ASN A O 1
ATOM 3243 N N . GLY A 1 426 ? -2.716 14.550 -7.161 1.00 87.00 426 GLY A N 1
ATOM 3244 C CA . GLY A 1 426 ? -1.294 14.897 -7.255 1.00 87.00 426 GLY A CA 1
ATOM 3245 C C . GLY A 1 426 ? -0.375 13.672 -7.302 1.00 87.00 426 GLY A C 1
ATOM 3246 O O . GLY A 1 426 ? 0.715 13.712 -6.715 1.00 87.00 426 GLY A O 1
ATOM 3247 N N . LYS A 1 427 ? -0.857 12.575 -7.905 1.00 90.50 427 LYS A N 1
ATOM 3248 C CA . LYS A 1 427 ? -0.272 11.231 -7.838 1.00 90.50 427 LYS A CA 1
ATOM 3249 C C . LYS A 1 427 ? -0.250 10.536 -9.191 1.00 90.50 427 LYS A C 1
ATOM 3251 O O . LYS A 1 427 ? -1.171 10.690 -9.989 1.00 90.50 427 LYS A O 1
ATOM 3256 N N . SER A 1 428 ? 0.813 9.778 -9.447 1.00 91.25 428 SER A N 1
ATOM 3257 C CA . SER A 1 428 ? 1.058 9.163 -10.753 1.00 91.25 428 SER A CA 1
ATOM 3258 C C . SER A 1 428 ? 0.312 7.852 -10.992 1.00 91.25 428 SER A C 1
ATOM 3260 O O . SER A 1 428 ? 0.117 7.446 -12.140 1.00 91.25 428 SER A O 1
ATOM 3262 N N . MET A 1 429 ? -0.161 7.215 -9.922 1.00 91.56 429 MET A N 1
ATOM 3263 C CA . MET A 1 429 ? -1.030 6.049 -9.984 1.00 91.56 429 MET A CA 1
ATOM 3264 C C . MET A 1 429 ? -2.156 6.192 -8.962 1.00 91.56 429 MET A C 1
ATOM 3266 O O . MET A 1 429 ? -1.907 6.344 -7.766 1.00 91.56 429 MET A O 1
ATOM 3270 N N . ASN A 1 430 ? -3.390 6.137 -9.452 1.00 93.62 430 ASN A N 1
ATOM 3271 C CA . ASN A 1 430 ? -4.613 6.239 -8.664 1.00 93.62 430 ASN A CA 1
ATOM 3272 C C . ASN A 1 430 ? -5.456 4.979 -8.863 1.00 93.62 430 ASN A C 1
ATOM 3274 O O . ASN A 1 430 ? -5.538 4.461 -9.978 1.00 93.62 430 ASN A O 1
ATOM 3278 N N . PHE A 1 431 ? -6.104 4.530 -7.796 1.00 95.12 431 PHE A N 1
ATOM 3279 C CA . PHE A 1 431 ? -7.049 3.426 -7.772 1.00 95.12 431 PHE A CA 1
ATOM 3280 C C . PHE A 1 431 ? -8.361 3.887 -7.153 1.00 95.12 431 PHE A C 1
ATOM 3282 O O . PHE A 1 431 ? -8.371 4.453 -6.062 1.00 95.12 431 PHE A O 1
ATOM 3289 N N . ASP A 1 432 ? -9.460 3.578 -7.824 1.00 95.25 432 ASP A N 1
ATOM 3290 C CA . ASP A 1 432 ? -10.808 3.783 -7.313 1.00 95.25 432 ASP A CA 1
ATOM 3291 C C . ASP A 1 432 ? -11.394 2.417 -6.950 1.00 95.25 432 ASP A C 1
ATOM 3293 O O . ASP A 1 432 ? -11.565 1.560 -7.819 1.00 95.25 432 ASP A O 1
ATOM 3297 N N . PHE A 1 433 ? -11.694 2.223 -5.666 1.00 96.50 433 PHE A N 1
ATOM 3298 C CA . PHE A 1 433 ? -12.384 1.055 -5.131 1.00 96.50 433 PHE A CA 1
ATOM 3299 C C . PHE A 1 433 ? -13.837 1.422 -4.853 1.00 96.50 433 PHE A C 1
ATOM 3301 O O . PHE A 1 433 ? -14.141 2.066 -3.848 1.00 96.50 433 PHE A O 1
ATOM 3308 N N . THR A 1 434 ? -14.747 1.018 -5.732 1.00 96.56 434 THR A N 1
ATOM 3309 C CA . THR A 1 434 ? -16.178 1.231 -5.530 1.00 96.56 434 THR A CA 1
ATOM 3310 C C . THR A 1 434 ? -16.764 0.058 -4.751 1.00 96.56 434 THR A C 1
ATOM 3312 O O . THR A 1 434 ? -16.890 -1.058 -5.261 1.00 96.56 434 THR A O 1
ATOM 3315 N N . LEU A 1 435 ? -17.108 0.340 -3.498 1.00 96.38 435 LEU A N 1
ATOM 3316 C CA . LEU A 1 435 ? -17.702 -0.562 -2.520 1.00 96.38 435 LEU A CA 1
ATOM 3317 C C . LEU A 1 435 ? -19.223 -0.513 -2.665 1.00 96.38 435 LEU A C 1
ATOM 3319 O O . LEU A 1 435 ? -19.813 0.567 -2.727 1.00 96.38 435 LEU A O 1
ATOM 3323 N N . SER A 1 436 ? -19.875 -1.671 -2.693 1.00 96.69 436 SER A N 1
ATOM 3324 C CA . SER A 1 436 ? -21.334 -1.757 -2.751 1.00 96.69 436 SER A CA 1
ATOM 3325 C C . SER A 1 436 ? -21.868 -2.886 -1.880 1.00 96.69 436 SER A C 1
ATOM 3327 O O . SER A 1 436 ? -21.188 -3.881 -1.622 1.00 96.69 436 SER A O 1
ATOM 3329 N N . THR A 1 437 ? -23.102 -2.721 -1.413 1.00 96.56 437 THR A N 1
ATOM 3330 C CA . THR A 1 437 ? -23.814 -3.717 -0.615 1.00 96.56 437 THR A CA 1
ATOM 3331 C C . THR A 1 437 ? -25.301 -3.673 -0.929 1.00 96.56 437 THR A C 1
ATOM 3333 O O . THR A 1 437 ? -25.884 -2.599 -1.091 1.00 96.56 437 THR A O 1
ATOM 3336 N N . THR A 1 438 ? -25.936 -4.841 -0.997 1.00 95.38 438 THR A N 1
ATOM 3337 C CA . THR A 1 438 ? -27.397 -4.946 -1.118 1.00 95.38 438 THR A CA 1
ATOM 3338 C C . THR A 1 438 ? -28.098 -4.985 0.241 1.00 95.38 438 THR A C 1
ATOM 3340 O O . THR A 1 438 ? -29.327 -5.015 0.292 1.00 95.38 438 THR A O 1
ATOM 3343 N N . ASN A 1 439 ? -27.349 -5.013 1.349 1.00 95.19 439 ASN A N 1
ATOM 3344 C CA . ASN A 1 439 ? -27.889 -5.079 2.704 1.00 95.19 439 ASN A CA 1
ATOM 3345 C C . ASN A 1 439 ? -27.150 -4.101 3.634 1.00 95.19 439 ASN A C 1
ATOM 3347 O O . ASN A 1 439 ? -25.937 -4.154 3.783 1.00 95.19 439 ASN A O 1
ATOM 3351 N N . GLU A 1 440 ? -27.900 -3.233 4.310 1.00 95.75 440 GLU A N 1
ATOM 3352 C CA . GLU A 1 440 ? -27.375 -2.193 5.206 1.00 95.75 440 GLU A CA 1
ATOM 3353 C C . GLU A 1 440 ? -26.655 -2.711 6.466 1.00 95.75 440 GLU A C 1
ATOM 3355 O O . GLU A 1 440 ? -26.093 -1.911 7.198 1.00 95.75 440 GLU A O 1
ATOM 3360 N N . PHE A 1 441 ? -26.648 -4.014 6.753 1.00 95.56 441 PHE A N 1
ATOM 3361 C CA . PHE A 1 441 ? -25.937 -4.596 7.905 1.00 95.56 441 PHE A CA 1
ATOM 3362 C C . PHE A 1 441 ? -24.626 -5.293 7.531 1.00 95.56 441 PHE A C 1
ATOM 3364 O O . PHE A 1 441 ? -23.961 -5.871 8.389 1.00 95.56 441 PHE A O 1
ATOM 3371 N N . THR A 1 442 ? -24.241 -5.243 6.256 1.00 95.81 442 THR A N 1
ATOM 3372 C CA . THR A 1 442 ? -22.996 -5.828 5.762 1.00 95.81 442 THR A CA 1
ATOM 3373 C C . THR A 1 442 ? -22.330 -4.890 4.762 1.00 95.81 442 THR A C 1
ATOM 3375 O O . THR A 1 442 ? -22.997 -4.130 4.062 1.00 95.81 442 THR A O 1
ATOM 3378 N N . SER A 1 443 ? -21.007 -4.921 4.707 1.00 94.81 443 SER A N 1
ATOM 3379 C CA . SER A 1 443 ? -20.191 -4.068 3.851 1.00 94.81 443 SER A CA 1
ATOM 3380 C C . SER A 1 443 ? -18.930 -4.828 3.460 1.00 94.81 443 SER A C 1
ATOM 3382 O O . SER A 1 443 ? -18.424 -5.611 4.269 1.00 94.81 443 SER A O 1
ATOM 3384 N N . PRO A 1 444 ? -18.382 -4.594 2.259 1.00 94.81 444 PRO A N 1
ATOM 3385 C CA . PRO A 1 444 ? -16.997 -4.944 2.024 1.00 94.81 444 PRO A CA 1
ATOM 3386 C C . PRO A 1 444 ? -16.082 -4.062 2.888 1.00 94.81 444 PRO A C 1
ATOM 3388 O O . PRO A 1 444 ? -16.461 -2.954 3.283 1.00 94.81 444 PRO A O 1
ATOM 3391 N N . MET A 1 445 ? -14.871 -4.540 3.155 1.00 90.31 445 MET A N 1
ATOM 3392 C CA . MET A 1 445 ? -13.810 -3.770 3.810 1.00 90.31 445 MET A CA 1
ATOM 3393 C C . MET A 1 445 ? -12.490 -3.961 3.070 1.00 90.31 445 MET A C 1
ATOM 3395 O O . MET A 1 445 ? -12.227 -5.0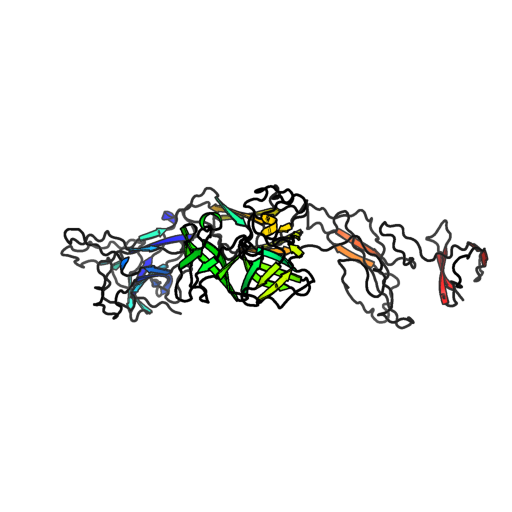28 2.516 1.00 90.31 445 MET A O 1
ATOM 3399 N N . ILE A 1 446 ? -11.668 -2.919 3.071 1.00 92.12 446 ILE A N 1
ATOM 3400 C CA . ILE A 1 446 ? -10.343 -2.896 2.454 1.00 92.12 446 ILE A CA 1
ATOM 3401 C C . ILE A 1 446 ? -9.334 -2.687 3.576 1.00 92.12 446 ILE A C 1
ATOM 3403 O O . ILE A 1 446 ? -9.586 -1.878 4.469 1.00 92.12 446 ILE A O 1
ATOM 3407 N N . ASP A 1 447 ? -8.223 -3.415 3.534 1.00 88.75 447 ASP A N 1
ATOM 3408 C CA . ASP A 1 447 ? -7.087 -3.132 4.404 1.00 88.75 447 ASP A CA 1
ATOM 3409 C C . ASP A 1 447 ? -6.176 -2.118 3.706 1.00 88.75 447 ASP A C 1
ATOM 3411 O O . ASP A 1 447 ? -5.579 -2.417 2.672 1.00 88.75 447 ASP A O 1
ATOM 3415 N N . GLU A 1 448 ? -6.120 -0.892 4.229 1.00 88.88 448 GLU A N 1
ATOM 3416 C CA . GLU A 1 448 ? -5.345 0.199 3.626 1.00 88.88 448 GLU A CA 1
ATOM 3417 C C . GLU A 1 448 ? -3.828 -0.028 3.715 1.00 88.88 448 GLU A C 1
ATOM 3419 O O . GLU A 1 448 ? -3.075 0.534 2.913 1.00 88.88 448 GLU A O 1
ATOM 3424 N N . GLU A 1 449 ? -3.362 -0.845 4.664 1.00 85.94 449 GLU A N 1
ATOM 3425 C CA . GLU A 1 449 ? -1.933 -1.123 4.827 1.00 85.94 449 GLU A CA 1
ATOM 3426 C C . GLU A 1 449 ? -1.424 -2.170 3.829 1.00 85.94 449 GLU A C 1
ATOM 3428 O O . GLU A 1 449 ? -0.260 -2.115 3.421 1.00 85.94 449 GLU A O 1
ATOM 3433 N N . ASP A 1 450 ? -2.311 -3.047 3.356 1.00 89.69 450 ASP A N 1
ATOM 3434 C CA . ASP A 1 450 ? -1.995 -4.161 2.459 1.00 89.69 450 ASP A CA 1
ATOM 3435 C C . ASP A 1 450 ? -2.492 -3.919 1.022 1.00 89.69 450 ASP A C 1
ATOM 3437 O O . ASP A 1 450 ? -3.118 -4.770 0.376 1.00 89.69 450 ASP A O 1
ATOM 3441 N N . LEU A 1 451 ? -2.166 -2.734 0.493 1.00 93.44 451 LEU A N 1
ATOM 3442 C CA . LEU A 1 451 ? -2.398 -2.362 -0.903 1.00 93.44 451 LEU A CA 1
ATOM 3443 C C . LEU A 1 451 ? -1.086 -2.315 -1.693 1.00 93.44 451 LEU A C 1
ATOM 3445 O O . LEU A 1 451 ? -0.400 -1.292 -1.734 1.00 93.44 451 LEU A O 1
ATOM 3449 N N . ASN A 1 452 ? -0.747 -3.419 -2.362 1.00 93.75 452 ASN A N 1
ATOM 3450 C CA . ASN A 1 452 ? 0.499 -3.542 -3.119 1.00 93.75 452 ASN A CA 1
ATOM 3451 C C . ASN A 1 452 ? 0.261 -3.659 -4.626 1.00 93.75 452 ASN A C 1
ATOM 3453 O O . ASN A 1 452 ? -0.719 -4.246 -5.079 1.00 93.75 452 ASN A O 1
ATOM 3457 N N . VAL A 1 453 ? 1.192 -3.124 -5.420 1.00 93.94 453 VAL A N 1
ATOM 3458 C CA . VAL A 1 453 ? 1.168 -3.222 -6.885 1.00 93.94 453 VAL A CA 1
ATOM 3459 C C . VAL A 1 453 ? 2.569 -3.494 -7.403 1.00 93.94 453 VAL A C 1
ATOM 3461 O O . VAL A 1 453 ? 3.513 -2.779 -7.075 1.00 93.94 453 VAL A O 1
ATOM 3464 N N . THR A 1 454 ? 2.691 -4.497 -8.268 1.00 94.56 454 THR A N 1
ATOM 3465 C CA . THR A 1 454 ? 3.913 -4.759 -9.032 1.00 94.56 454 THR A CA 1
ATOM 3466 C C . THR A 1 454 ? 3.716 -4.301 -10.468 1.00 94.56 454 THR A C 1
ATOM 3468 O O . THR A 1 454 ? 2.747 -4.692 -11.112 1.00 94.56 454 THR A O 1
ATOM 3471 N N . MET A 1 455 ? 4.623 -3.476 -10.986 1.00 92.94 455 MET A N 1
ATOM 3472 C CA . MET A 1 455 ? 4.554 -2.946 -12.351 1.00 92.94 455 MET A CA 1
ATOM 3473 C C . MET A 1 455 ? 5.609 -3.611 -13.231 1.00 92.94 455 MET A C 1
ATOM 3475 O O . MET A 1 455 ? 6.722 -3.882 -12.783 1.00 92.94 455 MET A O 1
ATOM 3479 N N . PHE A 1 456 ? 5.263 -3.849 -14.493 1.00 92.19 456 PHE A N 1
ATOM 3480 C CA . PHE A 1 456 ? 6.137 -4.481 -15.472 1.00 92.19 456 PHE A CA 1
ATOM 3481 C C . PHE A 1 456 ? 6.177 -3.666 -16.757 1.00 92.19 456 PHE A C 1
ATOM 3483 O O . PHE A 1 456 ? 5.189 -3.047 -17.165 1.00 92.19 456 PHE A O 1
ATOM 3490 N N . ARG A 1 457 ? 7.328 -3.733 -17.419 1.00 91.06 457 ARG A N 1
ATOM 3491 C CA . ARG A 1 457 ? 7.583 -3.099 -18.704 1.00 91.06 457 ARG A CA 1
ATOM 3492 C C . ARG A 1 457 ? 8.217 -4.105 -19.653 1.00 91.06 457 ARG A C 1
ATOM 3494 O O . ARG A 1 457 ? 9.147 -4.812 -19.265 1.00 91.06 457 ARG A O 1
ATOM 3501 N N . PHE A 1 458 ? 7.765 -4.118 -20.897 1.00 87.38 458 PHE A N 1
ATOM 3502 C CA . PHE A 1 458 ? 8.439 -4.803 -21.985 1.00 87.38 458 PHE A CA 1
ATOM 3503 C C . PHE A 1 458 ? 9.547 -3.904 -22.540 1.00 87.38 458 PHE A C 1
ATOM 3505 O O . PHE A 1 458 ? 9.323 -2.760 -22.938 1.00 87.38 458 PHE A O 1
ATOM 3512 N N . ILE A 1 459 ? 10.776 -4.417 -22.549 1.00 88.88 459 ILE A N 1
ATOM 3513 C CA . ILE A 1 459 ? 11.926 -3.715 -23.116 1.00 88.88 459 ILE A CA 1
ATOM 3514 C C . ILE A 1 459 ? 12.185 -4.311 -24.493 1.00 88.88 459 ILE A C 1
ATOM 3516 O O . ILE A 1 459 ? 12.650 -5.439 -24.605 1.00 88.88 459 ILE A O 1
ATOM 3520 N N . ILE A 1 460 ? 11.875 -3.541 -25.531 1.00 88.12 460 ILE A N 1
ATOM 3521 C CA . ILE A 1 460 ? 12.188 -3.850 -26.926 1.00 88.12 460 ILE A CA 1
ATOM 3522 C C . ILE A 1 460 ? 12.859 -2.636 -27.563 1.00 88.12 460 ILE A C 1
ATOM 3524 O O . ILE A 1 460 ? 12.713 -1.507 -27.091 1.00 88.12 460 ILE A O 1
ATOM 3528 N N . ASN A 1 461 ? 13.593 -2.862 -28.643 1.00 89.94 461 ASN A N 1
ATOM 3529 C CA . ASN A 1 461 ? 14.223 -1.810 -29.425 1.00 89.94 461 ASN A CA 1
ATOM 3530 C C . ASN A 1 461 ? 14.053 -2.082 -30.924 1.00 89.94 461 ASN A C 1
ATOM 3532 O O . ASN A 1 461 ? 13.550 -3.122 -31.339 1.00 89.94 461 ASN A O 1
ATOM 3536 N N . ARG A 1 462 ? 14.465 -1.109 -31.738 1.00 86.12 462 ARG A N 1
ATOM 3537 C CA . ARG A 1 462 ? 14.384 -1.187 -33.200 1.00 86.12 462 ARG A CA 1
ATOM 3538 C C . ARG A 1 462 ? 15.618 -1.827 -33.851 1.00 86.12 462 ARG A C 1
ATOM 3540 O O . ARG A 1 462 ? 15.583 -2.093 -35.047 1.00 86.12 462 ARG A O 1
ATOM 3547 N N . SER A 1 463 ? 16.702 -2.051 -33.106 1.00 84.94 463 SER A N 1
ATOM 3548 C CA . SER A 1 463 ? 17.932 -2.602 -33.678 1.00 84.94 463 SER A CA 1
ATOM 3549 C C . SER A 1 463 ? 17.965 -4.122 -33.580 1.00 84.94 463 SER A C 1
ATOM 3551 O O . SER A 1 463 ? 17.630 -4.694 -32.546 1.00 84.94 463 SER A O 1
ATOM 3553 N N . ALA A 1 464 ? 18.411 -4.748 -34.663 1.00 79.88 464 ALA A N 1
ATOM 3554 C CA . ALA A 1 464 ? 18.811 -6.150 -34.712 1.00 79.88 464 ALA A CA 1
ATOM 3555 C C . ALA A 1 464 ? 20.154 -6.297 -35.444 1.00 79.88 464 ALA A C 1
ATOM 3557 O O . ALA A 1 464 ? 20.423 -7.325 -36.063 1.00 79.88 464 ALA A O 1
ATOM 3558 N N . GLU A 1 465 ? 20.961 -5.235 -35.439 1.00 83.06 465 GLU A N 1
ATOM 3559 C CA . GLU A 1 465 ? 22.307 -5.277 -35.996 1.00 83.06 465 GLU A CA 1
ATOM 3560 C C . GLU A 1 465 ? 23.134 -6.329 -35.253 1.00 83.06 465 GLU A C 1
ATOM 3562 O O . GLU A 1 465 ? 23.015 -6.480 -34.031 1.00 83.06 465 GLU A O 1
ATOM 3567 N N . ASP A 1 466 ? 23.977 -7.040 -36.003 1.00 84.88 466 ASP A N 1
ATOM 3568 C CA . ASP A 1 466 ? 24.910 -8.042 -35.488 1.00 84.88 466 ASP A CA 1
ATOM 3569 C C . ASP A 1 466 ? 24.277 -9.223 -34.722 1.00 84.88 466 ASP A C 1
ATOM 3571 O O . ASP A 1 466 ? 24.992 -9.974 -34.063 1.00 84.88 466 ASP A O 1
ATOM 3575 N N . GLU A 1 467 ? 22.959 -9.445 -34.817 1.00 85.75 467 GLU A N 1
ATOM 3576 C CA . GLU A 1 467 ? 22.286 -10.580 -34.149 1.00 85.75 467 GLU A CA 1
ATOM 3577 C C . GLU A 1 467 ? 22.686 -11.957 -34.716 1.00 85.75 467 GLU A C 1
ATOM 3579 O O . GLU A 1 467 ? 22.410 -12.983 -34.101 1.00 85.75 467 GLU A O 1
ATOM 3584 N N . PHE A 1 468 ? 23.374 -11.991 -35.861 1.00 83.12 468 PHE A N 1
ATOM 3585 C CA . PHE A 1 468 ? 23.951 -13.211 -36.430 1.00 83.12 468 PHE A CA 1
ATOM 3586 C C . PHE A 1 468 ? 25.290 -13.605 -35.783 1.00 83.12 468 PHE A C 1
ATOM 3588 O O . PHE A 1 468 ? 25.711 -14.746 -35.919 1.00 83.12 468 PHE A O 1
ATOM 3595 N N . LYS A 1 469 ? 25.983 -12.697 -35.085 1.00 84.75 469 LYS A N 1
ATOM 3596 C CA . LYS A 1 469 ? 27.325 -12.980 -34.550 1.00 84.75 469 LYS A CA 1
ATOM 3597 C C . LYS A 1 469 ? 27.276 -14.003 -33.409 1.00 84.75 469 LYS A C 1
ATOM 3599 O O . LYS A 1 469 ? 26.262 -14.110 -32.714 1.00 84.75 469 LYS A O 1
ATOM 3604 N N . PRO A 1 470 ? 28.384 -14.701 -33.103 1.00 83.75 470 PRO A N 1
ATOM 3605 C CA . PRO A 1 470 ? 28.392 -15.759 -32.092 1.00 83.75 470 PRO A CA 1
ATOM 3606 C C . PRO A 1 470 ? 28.156 -15.211 -30.678 1.00 83.75 470 PRO A C 1
ATOM 3608 O O . PRO A 1 470 ? 27.679 -15.921 -29.789 1.00 83.75 470 PRO A O 1
ATOM 3611 N N . SER A 1 471 ? 28.481 -13.931 -30.477 1.00 84.81 471 SER A N 1
ATOM 3612 C CA . SER A 1 471 ? 28.227 -13.163 -29.264 1.00 84.81 471 SER A CA 1
ATOM 3613 C C . SER A 1 471 ? 27.939 -11.697 -29.606 1.00 84.81 471 SER A C 1
ATOM 3615 O O . SER A 1 471 ? 28.375 -11.193 -30.641 1.00 84.81 471 SER A O 1
ATOM 3617 N N . GLY A 1 472 ? 27.223 -11.002 -28.719 1.00 85.12 472 GLY A N 1
ATOM 3618 C CA . GLY A 1 472 ? 26.847 -9.602 -28.918 1.00 85.12 472 GLY A CA 1
ATOM 3619 C C . GLY A 1 472 ? 25.464 -9.453 -29.546 1.00 85.12 472 GLY A C 1
ATOM 3620 O O . GLY A 1 472 ? 24.530 -10.131 -29.116 1.00 85.12 472 GLY A O 1
ATOM 3621 N N . GLY A 1 473 ? 25.333 -8.523 -30.494 1.00 85.38 473 GLY A N 1
ATOM 3622 C CA . GLY A 1 473 ? 24.072 -8.110 -31.116 1.00 85.38 473 GLY A CA 1
ATOM 3623 C C . GLY A 1 473 ? 23.364 -6.981 -30.355 1.00 85.38 473 GLY A C 1
ATOM 3624 O O . GLY A 1 473 ? 23.458 -6.883 -29.124 1.00 85.38 473 GLY A O 1
ATOM 3625 N N . GLN A 1 474 ? 22.667 -6.113 -31.084 1.00 88.81 474 GLN A N 1
ATOM 3626 C CA . GLN A 1 474 ? 22.061 -4.897 -30.535 1.00 88.81 474 GLN A CA 1
ATOM 3627 C C . GLN A 1 474 ? 20.601 -5.040 -30.068 1.00 88.81 474 GLN A C 1
ATOM 3629 O O . GLN A 1 474 ? 20.055 -4.080 -29.521 1.00 88.81 474 GLN A O 1
ATOM 3634 N N . ALA A 1 475 ? 19.940 -6.184 -30.253 1.00 89.88 475 ALA A N 1
ATOM 3635 C CA . ALA A 1 475 ? 18.576 -6.398 -29.779 1.00 89.88 475 ALA A CA 1
ATOM 3636 C C . ALA A 1 475 ? 18.513 -6.377 -28.243 1.00 89.88 475 ALA A C 1
ATOM 3638 O O . ALA A 1 475 ? 19.279 -7.049 -27.548 1.00 89.88 475 ALA A O 1
ATOM 3639 N N . ALA A 1 476 ? 17.565 -5.610 -27.706 1.00 90.44 476 ALA A N 1
ATOM 3640 C CA . ALA A 1 476 ? 17.373 -5.434 -26.269 1.00 90.44 476 ALA A CA 1
ATOM 3641 C C . ALA A 1 476 ? 16.649 -6.623 -25.615 1.00 90.44 476 ALA A C 1
ATOM 3643 O O . ALA A 1 476 ? 16.786 -6.837 -24.412 1.00 90.44 476 ALA A O 1
ATOM 3644 N N . SER A 1 477 ? 15.885 -7.395 -26.397 1.00 90.00 477 SER A N 1
ATOM 3645 C CA . SER A 1 477 ? 15.172 -8.589 -25.938 1.00 90.00 477 SER A CA 1
ATOM 3646 C C . SER A 1 477 ? 15.600 -9.797 -26.760 1.00 90.00 477 SER A C 1
ATOM 3648 O O . SER A 1 477 ? 15.271 -9.894 -27.941 1.00 90.00 477 SER A O 1
ATOM 3650 N N . LYS A 1 478 ? 16.352 -10.705 -26.135 1.00 88.31 478 LYS A N 1
ATOM 3651 C CA . LYS A 1 478 ? 16.827 -11.953 -26.740 1.00 88.31 478 LYS A CA 1
ATOM 3652 C C . LYS A 1 478 ? 17.040 -13.027 -25.685 1.00 88.31 478 LYS A C 1
ATOM 3654 O O . LYS A 1 478 ? 17.386 -12.727 -24.544 1.00 88.31 478 LYS A O 1
ATOM 3659 N N . PHE A 1 479 ? 16.838 -14.280 -26.072 1.00 87.50 479 PHE A N 1
ATOM 3660 C CA . PHE A 1 479 ? 17.123 -15.443 -25.239 1.00 87.50 479 PHE A CA 1
ATOM 3661 C C . PHE A 1 479 ? 17.375 -16.668 -26.122 1.00 87.50 479 PHE A C 1
ATOM 3663 O O . PHE A 1 479 ? 16.863 -16.756 -27.237 1.00 87.50 479 PHE A O 1
ATOM 3670 N N . ILE A 1 480 ? 18.143 -17.630 -25.613 1.00 84.50 480 ILE A N 1
ATOM 3671 C CA . ILE A 1 480 ? 18.299 -18.933 -26.263 1.00 84.50 480 ILE A CA 1
ATOM 3672 C C . ILE A 1 480 ? 17.120 -19.804 -25.835 1.00 84.50 480 ILE A C 1
ATOM 3674 O O . ILE A 1 480 ? 16.976 -20.114 -24.654 1.00 84.50 480 ILE A O 1
ATOM 3678 N N . SER A 1 481 ? 16.287 -20.205 -26.793 1.00 82.88 481 SER A N 1
ATOM 3679 C CA . SER A 1 481 ? 15.091 -21.005 -26.518 1.00 82.88 481 SER A CA 1
ATOM 3680 C C . SER A 1 481 ? 15.424 -22.445 -26.129 1.00 82.88 481 SER A C 1
ATOM 3682 O O . SER A 1 481 ? 14.935 -22.944 -25.116 1.00 82.88 481 SER A O 1
ATOM 3684 N N . ARG A 1 482 ? 16.258 -23.131 -26.923 1.00 86.50 482 ARG A N 1
ATOM 3685 C CA . ARG A 1 482 ? 16.635 -24.532 -26.702 1.00 86.50 482 ARG A CA 1
ATOM 3686 C C . ARG A 1 482 ? 17.925 -24.895 -27.437 1.00 86.50 482 ARG A C 1
ATOM 3688 O O . ARG A 1 482 ? 18.144 -24.458 -28.561 1.00 86.50 482 ARG A O 1
ATOM 3695 N N . ARG A 1 483 ? 18.732 -25.782 -26.843 1.00 88.12 483 ARG A N 1
ATOM 3696 C CA . ARG A 1 483 ? 19.789 -26.528 -27.547 1.00 88.12 483 ARG A CA 1
ATOM 3697 C C . ARG A 1 483 ? 19.288 -27.936 -27.848 1.00 88.12 483 ARG A C 1
ATOM 3699 O O . ARG A 1 483 ? 18.857 -28.642 -26.937 1.00 88.12 483 ARG A O 1
ATOM 3706 N N . ILE A 1 484 ? 19.334 -28.333 -29.114 1.00 87.56 484 ILE A N 1
ATOM 3707 C CA . ILE A 1 484 ? 18.867 -29.643 -29.574 1.00 87.56 484 ILE A CA 1
ATOM 3708 C C . ILE A 1 484 ? 20.074 -30.411 -30.110 1.00 87.56 484 ILE A C 1
ATOM 3710 O O . ILE A 1 484 ? 20.809 -29.898 -30.948 1.00 87.56 484 ILE A O 1
ATOM 3714 N N . LYS A 1 485 ? 20.288 -31.629 -29.603 1.00 87.94 485 LYS A N 1
ATOM 3715 C CA . LYS A 1 485 ? 21.215 -32.598 -30.194 1.00 87.94 485 LYS A CA 1
ATOM 3716 C C . LYS A 1 485 ? 20.372 -33.617 -30.950 1.00 87.94 485 LYS A C 1
ATOM 3718 O O . LYS A 1 485 ? 19.522 -34.259 -30.336 1.00 87.94 485 LYS A O 1
ATOM 3723 N N . LEU A 1 486 ? 20.583 -33.718 -32.256 1.00 85.75 486 LEU A N 1
ATOM 3724 C CA . LEU A 1 486 ? 19.924 -34.724 -33.083 1.00 85.75 486 LEU A CA 1
ATOM 3725 C C . LEU A 1 486 ? 20.430 -36.117 -32.677 1.00 85.75 486 LEU A C 1
ATOM 3727 O O . LEU A 1 486 ? 21.601 -36.265 -32.308 1.00 85.75 486 LEU A O 1
ATOM 3731 N N . ALA A 1 487 ? 19.541 -37.112 -32.673 1.00 85.25 487 ALA A N 1
ATOM 3732 C CA . ALA A 1 487 ? 19.934 -38.496 -32.434 1.00 85.25 487 ALA A CA 1
ATOM 3733 C C . ALA A 1 487 ? 20.777 -39.028 -33.605 1.00 85.25 487 ALA A C 1
ATOM 3735 O O . ALA A 1 487 ? 20.794 -38.441 -34.691 1.00 85.25 487 ALA A O 1
ATOM 3736 N N . GLU A 1 488 ? 21.477 -40.137 -33.374 1.00 79.62 488 GLU A N 1
ATOM 3737 C CA . GLU A 1 488 ? 22.149 -40.873 -34.447 1.00 79.62 488 GLU A CA 1
ATOM 3738 C C . GLU A 1 488 ? 21.125 -41.206 -35.548 1.00 79.62 488 GLU A C 1
ATOM 3740 O O . GLU A 1 488 ? 19.965 -41.498 -35.250 1.00 79.62 488 GLU A O 1
ATOM 3745 N N . ASP A 1 489 ? 21.525 -41.038 -36.809 1.00 76.50 489 ASP A N 1
ATOM 3746 C CA . ASP A 1 489 ? 20.681 -41.205 -38.002 1.00 76.50 489 ASP A CA 1
ATOM 3747 C C . ASP A 1 489 ? 19.460 -40.265 -38.133 1.00 76.50 489 ASP A C 1
ATOM 3749 O O . ASP A 1 489 ? 18.608 -40.470 -38.995 1.00 76.50 489 ASP A O 1
ATOM 3753 N N . GLN A 1 490 ? 19.378 -39.182 -37.346 1.00 75.94 490 GLN A N 1
ATOM 3754 C CA . GLN A 1 490 ? 18.369 -38.118 -37.508 1.00 75.94 490 GLN A CA 1
ATOM 3755 C C . GLN A 1 490 ? 18.937 -36.840 -38.142 1.00 75.94 490 GLN A C 1
ATOM 3757 O O . GLN A 1 490 ? 18.589 -35.728 -37.740 1.00 75.94 490 GLN A O 1
ATOM 3762 N N . ALA A 1 491 ? 19.824 -36.980 -39.129 1.00 70.25 491 ALA A N 1
ATOM 3763 C CA . ALA A 1 491 ? 20.234 -35.845 -39.950 1.00 70.25 491 ALA A CA 1
ATOM 3764 C C . ALA A 1 491 ? 19.020 -35.344 -40.754 1.00 70.25 491 ALA A C 1
ATOM 3766 O O . ALA A 1 491 ? 18.452 -36.087 -41.551 1.00 70.25 491 ALA A O 1
ATOM 3767 N N . ALA A 1 492 ? 18.602 -34.102 -40.513 1.00 66.38 492 ALA A N 1
ATOM 3768 C CA . ALA A 1 492 ? 17.494 -33.462 -41.215 1.00 66.38 492 ALA A CA 1
ATOM 3769 C C . ALA A 1 492 ? 18.034 -32.359 -42.133 1.00 66.38 492 ALA A C 1
ATOM 3771 O O . ALA A 1 492 ? 18.899 -31.587 -41.721 1.00 66.38 492 ALA A O 1
ATOM 3772 N N . GLU A 1 493 ? 17.522 -32.292 -43.364 1.00 69.31 493 GLU A N 1
ATOM 3773 C CA . GLU A 1 493 ? 17.857 -31.231 -44.327 1.00 69.31 493 GLU A CA 1
ATOM 3774 C C . GLU A 1 493 ? 17.077 -29.932 -44.076 1.00 69.31 493 GLU A C 1
ATOM 3776 O O . GLU A 1 493 ? 17.532 -28.858 -44.458 1.00 69.31 493 GLU A O 1
ATOM 3781 N N . ASP A 1 494 ? 15.912 -30.028 -43.425 1.00 74.25 494 ASP A N 1
ATOM 3782 C CA . ASP A 1 494 ? 14.986 -28.915 -43.227 1.00 74.25 494 ASP A CA 1
ATOM 3783 C C . ASP A 1 494 ? 14.728 -28.657 -41.739 1.00 74.25 494 ASP A C 1
ATOM 3785 O O . ASP A 1 494 ? 14.713 -29.562 -40.899 1.00 74.25 494 ASP A O 1
ATOM 3789 N N . PHE A 1 495 ? 14.484 -27.391 -41.423 1.00 84.06 495 PHE A N 1
ATOM 3790 C CA . PHE A 1 495 ? 14.111 -26.923 -40.100 1.00 84.06 495 PHE A CA 1
ATOM 3791 C C . PHE A 1 495 ? 12.966 -25.928 -40.230 1.00 84.06 495 PHE A C 1
ATOM 3793 O O . PHE A 1 495 ? 13.022 -24.952 -40.986 1.00 84.06 495 PHE A O 1
ATOM 3800 N N . ARG A 1 496 ? 11.930 -26.176 -39.432 1.00 87.94 496 ARG A N 1
ATOM 3801 C CA . ARG A 1 496 ? 10.787 -25.290 -39.256 1.00 87.94 496 ARG A CA 1
ATOM 3802 C C . ARG A 1 496 ? 10.716 -24.849 -37.806 1.00 87.94 496 ARG A C 1
ATOM 3804 O O . ARG A 1 496 ? 10.834 -25.664 -36.890 1.00 87.94 496 ARG A O 1
ATOM 3811 N N . PHE A 1 497 ? 10.497 -23.558 -37.609 1.00 88.06 497 PHE A N 1
ATOM 3812 C CA . PHE A 1 497 ? 10.235 -22.974 -36.307 1.00 88.06 497 PHE A CA 1
ATOM 3813 C C . PHE A 1 497 ? 8.807 -22.448 -36.281 1.00 88.06 497 PHE A C 1
ATOM 3815 O O . PHE A 1 497 ? 8.448 -21.597 -37.089 1.00 88.06 497 PHE A O 1
ATOM 3822 N N . TYR A 1 498 ? 8.015 -22.944 -35.336 1.00 90.12 498 TYR A N 1
ATOM 3823 C CA . TYR A 1 498 ? 6.663 -22.467 -35.071 1.00 90.12 498 TYR A CA 1
ATOM 3824 C C . TYR A 1 498 ? 6.662 -21.731 -33.734 1.00 90.12 498 TYR A C 1
ATOM 3826 O O . TYR A 1 498 ? 7.192 -22.244 -32.743 1.00 90.12 498 TYR A O 1
ATOM 3834 N N . ALA A 1 499 ? 6.060 -20.544 -33.688 1.00 88.62 499 ALA A N 1
ATOM 3835 C CA . ALA A 1 499 ? 5.816 -19.836 -32.439 1.00 88.62 499 ALA A CA 1
ATOM 3836 C C . ALA A 1 499 ? 4.388 -19.307 -32.377 1.00 88.62 499 ALA A C 1
ATOM 3838 O O . ALA A 1 499 ? 3.938 -18.585 -33.262 1.00 88.62 499 ALA A O 1
ATOM 3839 N N . THR A 1 500 ? 3.712 -19.605 -31.272 1.00 91.81 500 THR A N 1
ATOM 3840 C CA . THR A 1 500 ? 2.456 -18.963 -30.891 1.00 91.81 500 THR A CA 1
ATOM 3841 C C . THR A 1 500 ? 2.784 -17.763 -30.009 1.00 91.81 500 THR A C 1
ATOM 3843 O O . THR A 1 500 ? 3.245 -17.929 -28.879 1.00 91.81 500 THR A O 1
ATOM 3846 N N . CYS A 1 501 ? 2.609 -16.544 -30.517 1.00 88.56 501 CYS A N 1
ATOM 3847 C CA . CYS A 1 501 ? 3.007 -15.332 -29.802 1.00 88.56 501 CYS A CA 1
ATOM 3848 C C . CYS A 1 501 ? 2.019 -14.178 -30.000 1.00 88.56 501 CYS A C 1
ATOM 3850 O O . CYS A 1 501 ? 1.176 -14.187 -30.893 1.00 88.56 501 CYS A O 1
ATOM 3852 N N . TYR A 1 502 ? 2.116 -13.181 -29.122 1.00 89.56 502 TYR A N 1
ATOM 3853 C CA . TYR A 1 502 ? 1.410 -11.916 -29.270 1.00 89.56 502 TYR A CA 1
ATOM 3854 C C . TYR A 1 502 ? 2.337 -10.925 -29.987 1.00 89.56 502 TYR A C 1
ATOM 3856 O O . TYR A 1 502 ? 3.354 -10.516 -29.423 1.00 89.56 502 TYR A O 1
ATOM 3864 N N . ARG A 1 503 ? 2.006 -10.559 -31.232 1.00 88.38 503 ARG A N 1
ATOM 3865 C CA . ARG A 1 503 ? 2.805 -9.672 -32.098 1.00 88.38 503 ARG A CA 1
ATOM 3866 C C . ARG A 1 503 ? 1.984 -8.447 -32.517 1.00 88.38 503 ARG A C 1
ATOM 3868 O O . ARG A 1 503 ? 1.330 -8.475 -33.562 1.00 88.38 503 ARG A O 1
ATOM 3875 N N . PRO A 1 504 ? 2.006 -7.353 -31.739 1.00 87.56 504 PRO A N 1
ATOM 3876 C CA . PRO A 1 504 ? 1.394 -6.089 -32.136 1.00 87.56 504 PRO A CA 1
ATOM 3877 C C . PRO A 1 504 ? 1.988 -5.519 -33.427 1.00 87.56 504 PRO A C 1
ATOM 3879 O O . PRO A 1 504 ? 3.129 -5.810 -33.799 1.00 87.56 504 PRO A O 1
ATOM 3882 N N . ARG A 1 505 ? 1.250 -4.612 -34.074 1.00 85.06 505 ARG A N 1
ATOM 3883 C CA . ARG A 1 505 ? 1.780 -3.809 -35.188 1.00 85.06 505 ARG A CA 1
ATOM 3884 C C . ARG A 1 505 ? 3.087 -3.111 -34.801 1.00 85.06 505 ARG A C 1
ATOM 3886 O O . ARG A 1 505 ? 3.249 -2.673 -33.666 1.00 85.06 505 ARG A O 1
ATOM 3893 N N . PHE A 1 506 ? 3.991 -2.989 -35.774 1.00 82.56 506 PHE A N 1
ATOM 3894 C CA . PHE A 1 506 ? 5.334 -2.402 -35.627 1.00 82.56 506 PHE A CA 1
ATOM 3895 C C . PHE A 1 506 ? 6.303 -3.184 -34.728 1.00 82.56 506 PHE A C 1
ATOM 3897 O O . PHE A 1 506 ? 7.406 -2.708 -34.468 1.00 82.56 506 PHE A O 1
ATOM 3904 N N . THR A 1 507 ? 5.932 -4.389 -34.294 1.00 86.31 507 THR A N 1
ATOM 3905 C CA . THR A 1 507 ? 6.839 -5.323 -33.619 1.00 86.31 507 THR A CA 1
ATOM 3906 C C . THR A 1 507 ? 7.145 -6.512 -34.522 1.00 86.31 507 THR A C 1
ATOM 3908 O O . THR A 1 507 ? 6.392 -6.816 -35.453 1.00 86.31 507 THR A O 1
ATOM 3911 N N . ASN A 1 508 ? 8.264 -7.191 -34.271 1.00 84.56 508 ASN A N 1
ATOM 3912 C CA . ASN A 1 508 ? 8.594 -8.412 -34.988 1.00 84.56 508 ASN A CA 1
ATOM 3913 C C . ASN A 1 508 ? 9.296 -9.430 -34.089 1.00 84.56 508 ASN A C 1
ATOM 3915 O O . ASN A 1 508 ? 9.962 -9.056 -33.127 1.00 84.56 508 ASN A O 1
ATOM 3919 N N . VAL A 1 509 ? 9.151 -10.708 -34.434 1.00 87.25 509 VAL A N 1
ATOM 3920 C CA . VAL A 1 509 ? 9.877 -11.822 -33.820 1.00 87.25 509 VAL A CA 1
ATOM 3921 C C . VAL A 1 509 ? 10.852 -12.349 -34.864 1.00 87.25 509 VAL A C 1
ATOM 3923 O O . VAL A 1 509 ? 10.462 -12.589 -36.003 1.00 87.25 509 VAL A O 1
ATOM 3926 N N . ARG A 1 510 ? 12.126 -12.482 -34.489 1.00 85.44 510 ARG A N 1
ATOM 3927 C CA . ARG A 1 510 ? 13.203 -12.903 -35.390 1.00 85.44 510 ARG A CA 1
ATOM 3928 C C . ARG A 1 510 ? 13.887 -14.144 -34.817 1.00 85.44 510 ARG A C 1
ATOM 3930 O O . ARG A 1 510 ? 14.660 -14.005 -33.871 1.00 85.44 510 ARG A O 1
ATOM 3937 N N . PRO A 1 511 ? 13.566 -15.348 -35.316 1.00 88.56 511 PRO A N 1
ATOM 3938 C CA . PRO A 1 511 ? 14.232 -16.563 -34.888 1.00 88.56 511 PRO A CA 1
ATOM 3939 C C . PRO A 1 511 ? 15.579 -16.718 -35.591 1.00 88.56 511 PRO A C 1
ATOM 3941 O O . PRO A 1 511 ? 15.728 -16.418 -36.775 1.00 88.56 511 PRO A O 1
ATOM 3944 N N . PHE A 1 512 ? 16.545 -17.231 -34.840 1.00 87.94 512 PHE A N 1
ATOM 3945 C CA . PHE A 1 512 ? 17.882 -17.542 -35.313 1.00 87.94 512 PHE A CA 1
ATOM 3946 C C . PHE A 1 512 ? 18.242 -18.971 -34.908 1.00 87.94 512 PHE A C 1
ATOM 3948 O O . PHE A 1 512 ? 17.868 -19.423 -33.822 1.00 87.94 512 PHE A O 1
ATOM 3955 N N . ILE A 1 513 ? 18.991 -19.671 -35.757 1.00 88.00 513 ILE A N 1
ATOM 3956 C CA . ILE A 1 513 ? 19.495 -21.017 -35.481 1.00 88.00 513 ILE A CA 1
ATOM 3957 C C . ILE A 1 513 ? 21.017 -21.050 -35.547 1.00 88.00 513 ILE A C 1
ATOM 3959 O O . ILE A 1 513 ? 21.632 -20.428 -36.403 1.00 88.00 513 ILE A O 1
ATOM 3963 N N . LYS A 1 514 ? 21.620 -21.824 -34.646 1.00 86.88 514 LYS A N 1
ATOM 3964 C CA . LYS A 1 514 ? 23.039 -22.169 -34.676 1.00 86.88 514 LYS A CA 1
ATOM 3965 C C . LYS A 1 514 ? 23.182 -23.669 -34.912 1.00 86.88 514 LYS A C 1
ATOM 3967 O O . LYS A 1 514 ? 22.973 -24.457 -33.987 1.00 86.88 514 LYS A O 1
ATOM 3972 N N . ALA A 1 515 ? 23.484 -24.060 -36.148 1.00 85.75 515 ALA A N 1
ATOM 3973 C CA . ALA A 1 515 ? 23.702 -25.456 -36.530 1.00 85.75 515 ALA A CA 1
ATOM 3974 C C . ALA A 1 515 ? 25.184 -25.825 -36.374 1.00 85.75 515 ALA A C 1
ATOM 3976 O O . ALA A 1 515 ? 26.041 -25.004 -36.669 1.00 85.75 515 ALA A O 1
ATOM 3977 N N . TYR A 1 516 ? 25.494 -27.034 -35.898 1.00 85.75 516 TYR A N 1
ATOM 3978 C CA . TYR A 1 516 ? 26.871 -27.499 -35.688 1.00 85.75 516 TYR A CA 1
ATOM 3979 C C . TYR A 1 516 ? 27.010 -28.973 -36.070 1.00 85.75 516 TYR A C 1
ATOM 3981 O O . TYR A 1 516 ? 26.225 -29.805 -35.604 1.00 85.75 516 TYR A O 1
ATOM 3989 N N . ASN A 1 517 ? 28.036 -29.290 -36.858 1.00 83.75 517 ASN A N 1
ATOM 3990 C CA . ASN A 1 517 ? 28.482 -30.646 -37.156 1.00 83.75 517 ASN A CA 1
ATOM 3991 C C . ASN A 1 517 ? 29.905 -30.867 -36.611 1.00 83.75 517 ASN A C 1
ATOM 3993 O O . ASN A 1 517 ? 30.719 -29.951 -36.581 1.00 83.75 517 ASN A O 1
ATOM 3997 N N . SER A 1 518 ? 30.239 -32.092 -36.196 1.00 83.12 518 SER A N 1
ATOM 3998 C CA . SER A 1 518 ? 31.592 -32.425 -35.722 1.00 83.12 518 SER A CA 1
ATOM 3999 C C . SER A 1 518 ? 32.680 -32.318 -36.797 1.00 83.12 518 SER A C 1
ATOM 4001 O O . SER A 1 518 ? 33.855 -32.273 -36.449 1.00 83.12 518 SER A O 1
ATOM 4003 N N . ALA A 1 519 ? 32.302 -32.325 -38.077 1.00 81.81 519 ALA A N 1
ATOM 4004 C CA . ALA A 1 519 ? 33.202 -32.101 -39.204 1.00 81.81 519 ALA A CA 1
ATOM 4005 C C . ALA A 1 519 ? 33.478 -30.610 -39.467 1.00 81.81 519 ALA A C 1
ATOM 4007 O O . ALA A 1 519 ? 34.353 -30.299 -40.274 1.00 81.81 519 ALA A O 1
ATOM 4008 N N . ASP A 1 520 ? 32.754 -29.697 -38.807 1.00 76.06 520 ASP A N 1
ATOM 4009 C CA . ASP A 1 520 ? 32.968 -28.265 -38.984 1.00 76.06 520 ASP A CA 1
ATOM 4010 C C . ASP A 1 520 ? 34.351 -27.862 -38.438 1.00 76.06 520 ASP A C 1
ATOM 4012 O O . ASP A 1 520 ? 34.722 -28.284 -37.337 1.00 76.06 520 ASP A O 1
ATOM 4016 N N . PRO A 1 521 ? 35.117 -27.027 -39.166 1.00 79.81 521 PRO A N 1
ATOM 4017 C CA . PRO A 1 521 ? 36.453 -26.600 -38.738 1.00 79.81 521 PRO A CA 1
ATOM 4018 C C . PRO A 1 521 ? 36.414 -25.654 -37.528 1.00 79.81 521 PRO A C 1
ATOM 4020 O O . PRO A 1 521 ? 37.392 -25.532 -36.792 1.00 79.81 521 PRO A O 1
ATOM 4023 N N . GLU A 1 522 ? 35.286 -24.977 -37.330 1.00 80.44 522 GLU A N 1
ATOM 4024 C CA . GLU A 1 522 ? 35.036 -24.024 -36.253 1.00 80.44 522 GLU A CA 1
ATOM 4025 C C . GLU A 1 522 ? 34.269 -24.664 -35.091 1.00 80.44 522 GLU A C 1
ATOM 4027 O O . GLU A 1 522 ? 33.460 -25.583 -35.252 1.00 80.44 522 GLU A O 1
ATOM 4032 N N . SER A 1 523 ? 34.506 -24.157 -33.881 1.00 86.75 523 SER A N 1
ATOM 4033 C CA . SER A 1 523 ? 33.794 -24.631 -32.701 1.00 86.75 523 SER A CA 1
ATOM 4034 C C . SER A 1 523 ? 32.344 -24.140 -32.705 1.00 86.75 523 SER A C 1
ATOM 4036 O O . SER A 1 523 ? 32.025 -23.072 -33.225 1.00 86.75 523 SER A O 1
ATOM 4038 N N . MET A 1 524 ? 31.450 -24.856 -32.017 1.00 84.81 524 MET A N 1
ATOM 4039 C CA . MET A 1 524 ? 30.078 -24.374 -31.814 1.00 84.81 524 MET A CA 1
ATOM 4040 C C . MET A 1 524 ? 30.025 -23.019 -31.084 1.00 84.81 524 MET A C 1
ATOM 4042 O O . MET A 1 524 ? 29.009 -22.340 -31.167 1.00 84.81 524 MET A O 1
ATOM 4046 N N . ALA A 1 525 ? 31.057 -22.603 -30.343 1.00 86.56 525 ALA A N 1
ATOM 4047 C CA . ALA A 1 525 ? 31.065 -21.277 -29.726 1.00 86.56 525 ALA A CA 1
ATOM 4048 C C . ALA A 1 525 ? 31.265 -20.176 -30.775 1.00 86.56 525 ALA A C 1
ATOM 4050 O O . ALA A 1 525 ? 30.610 -19.143 -30.671 1.00 86.56 525 ALA A O 1
ATOM 4051 N N . ASP A 1 526 ? 32.055 -20.456 -31.809 1.00 85.06 526 ASP A N 1
ATOM 4052 C CA . ASP A 1 526 ? 32.509 -19.478 -32.799 1.00 85.06 526 ASP A CA 1
ATOM 4053 C C . ASP A 1 526 ? 31.623 -19.408 -34.045 1.00 85.06 526 ASP A C 1
ATOM 4055 O O . ASP A 1 526 ? 31.710 -18.423 -34.765 1.00 85.06 526 ASP A O 1
ATOM 4059 N N . LYS A 1 527 ? 30.728 -20.387 -34.270 1.00 83.69 527 LYS A N 1
ATOM 4060 C CA . LYS A 1 527 ? 29.800 -20.309 -35.412 1.00 83.69 527 LYS A CA 1
ATOM 4061 C C . LYS A 1 527 ? 28.878 -19.094 -35.318 1.00 83.69 527 LYS A C 1
ATOM 4063 O O . LYS A 1 527 ? 28.440 -18.719 -34.224 1.00 83.69 527 LYS A O 1
ATOM 4068 N N . ASP A 1 528 ? 28.478 -18.582 -36.466 1.00 84.00 528 ASP A N 1
ATOM 4069 C CA . ASP A 1 528 ? 27.416 -17.590 -36.564 1.00 84.00 528 ASP A CA 1
ATOM 4070 C C . ASP A 1 528 ? 26.023 -18.228 -36.454 1.00 84.00 528 ASP A C 1
ATOM 4072 O O . ASP A 1 528 ? 25.812 -19.432 -36.643 1.00 84.00 528 ASP A O 1
ATOM 4076 N N . TYR A 1 529 ? 25.055 -17.394 -36.102 1.00 86.75 529 TYR A N 1
ATOM 4077 C CA . TYR A 1 529 ? 23.637 -17.686 -36.145 1.00 86.75 529 TYR A CA 1
ATOM 4078 C C . TYR A 1 529 ? 23.068 -17.371 -37.530 1.00 86.75 529 TYR A C 1
ATOM 4080 O O . TYR A 1 529 ? 23.279 -16.299 -38.089 1.00 86.75 529 TYR A O 1
ATOM 4088 N N . THR A 1 530 ? 22.249 -18.275 -38.052 1.00 84.12 530 THR A N 1
ATOM 4089 C CA . THR A 1 530 ? 21.488 -18.085 -39.286 1.00 84.12 530 THR A CA 1
ATOM 4090 C C . THR A 1 530 ? 20.088 -17.572 -38.957 1.00 84.12 530 THR A C 1
ATOM 4092 O O . THR A 1 530 ? 19.352 -18.203 -38.194 1.00 84.12 530 THR A O 1
ATOM 4095 N N . TYR A 1 531 ? 19.704 -16.428 -39.525 1.00 84.81 531 TYR A N 1
ATOM 4096 C CA . TYR A 1 531 ? 18.334 -15.910 -39.440 1.00 84.81 531 TYR A CA 1
ATOM 4097 C C . TYR A 1 531 ? 17.356 -16.839 -40.167 1.00 84.81 531 TYR A C 1
ATOM 4099 O O . TYR A 1 531 ? 17.670 -17.316 -41.251 1.00 84.81 531 TYR A O 1
ATOM 4107 N N . CYS A 1 532 ? 16.178 -17.085 -39.592 1.00 85.81 532 CYS A N 1
ATOM 4108 C CA . CYS A 1 532 ? 15.121 -17.872 -40.229 1.00 85.81 532 CYS A CA 1
ATOM 4109 C C . CYS A 1 532 ? 14.121 -16.961 -40.967 1.00 85.81 532 CYS A C 1
ATOM 4111 O O . CYS A 1 532 ? 13.645 -15.974 -40.406 1.00 85.81 532 CYS A O 1
ATOM 4113 N N . GLU A 1 533 ? 13.760 -17.309 -42.202 1.00 82.81 533 GLU A N 1
ATOM 4114 C CA . GLU A 1 533 ? 12.813 -16.571 -43.048 1.00 82.81 533 GLU A CA 1
ATOM 4115 C C . GLU A 1 533 ? 11.356 -16.939 -42.717 1.00 82.81 533 GLU A C 1
ATOM 4117 O O . GLU A 1 533 ? 11.061 -18.117 -42.510 1.00 82.81 533 GLU A O 1
ATOM 4122 N N . PRO A 1 534 ? 10.425 -15.971 -42.643 1.00 83.69 534 PRO A N 1
ATOM 4123 C CA . PRO A 1 534 ? 9.019 -16.252 -42.355 1.00 83.69 534 PRO A CA 1
ATOM 4124 C C . PRO A 1 534 ? 8.322 -16.972 -43.525 1.00 83.69 534 PRO A C 1
ATOM 4126 O O . PRO A 1 534 ? 8.453 -16.563 -44.675 1.00 83.69 534 PRO A O 1
ATOM 4129 N N . VAL A 1 535 ? 7.524 -18.006 -43.228 1.00 81.25 535 VAL A N 1
ATOM 4130 C CA . VAL A 1 535 ? 6.688 -18.741 -44.206 1.00 81.25 535 VAL A CA 1
ATOM 4131 C C . VAL A 1 535 ? 5.373 -18.004 -44.492 1.00 81.25 535 VAL A C 1
ATOM 4133 O O . VAL A 1 535 ? 4.886 -18.006 -45.623 1.00 81.25 535 VAL A O 1
ATOM 4136 N N . ILE A 1 536 ? 4.785 -17.371 -43.470 1.00 65.25 536 ILE A N 1
ATOM 4137 C CA . ILE A 1 536 ? 3.478 -16.693 -43.535 1.00 65.25 536 ILE A CA 1
ATOM 4138 C C . ILE A 1 536 ? 3.663 -15.170 -43.561 1.00 65.25 536 ILE A C 1
ATOM 4140 O O . ILE A 1 536 ? 4.584 -14.638 -42.943 1.00 65.25 536 ILE A O 1
ATOM 4144 N N . SER A 1 537 ? 2.773 -14.467 -44.274 1.00 58.22 537 SER A N 1
ATOM 4145 C CA . SER A 1 537 ? 2.875 -13.033 -44.577 1.00 58.22 537 SER A CA 1
ATOM 4146 C C . SER A 1 537 ? 3.187 -12.180 -43.346 1.00 58.22 537 SER A C 1
ATOM 4148 O O . SER A 1 537 ? 2.430 -12.189 -42.372 1.00 58.22 537 SER A O 1
ATOM 4150 N N . GLU A 1 538 ? 4.228 -11.349 -43.437 1.00 61.78 538 GLU A N 1
ATOM 4151 C CA . GLU A 1 538 ? 4.664 -10.396 -42.402 1.00 61.78 538 GLU A CA 1
ATOM 4152 C C . GLU A 1 538 ? 3.563 -9.440 -41.895 1.00 61.78 538 GLU A C 1
ATOM 4154 O O . GLU A 1 538 ? 3.767 -8.719 -40.915 1.00 61.78 538 GLU A O 1
ATOM 4159 N N . SER A 1 539 ? 2.396 -9.431 -42.543 1.00 72.31 539 SER A N 1
ATOM 4160 C CA . SER A 1 539 ? 1.210 -8.638 -42.235 1.00 72.31 539 SER A CA 1
ATOM 4161 C C . SER A 1 539 ? 0.264 -9.242 -41.185 1.00 72.31 539 SER A C 1
ATOM 4163 O O . SER A 1 539 ? -0.713 -8.576 -40.832 1.00 72.31 539 SER A O 1
ATOM 4165 N N . LEU A 1 540 ? 0.519 -10.452 -40.664 1.00 85.50 540 LEU A N 1
ATOM 4166 C CA . LEU A 1 540 ? -0.285 -11.015 -39.572 1.00 85.50 540 LEU A CA 1
ATOM 4167 C C . LEU A 1 540 ? 0.122 -10.394 -38.225 1.00 85.50 540 LEU A C 1
ATOM 4169 O O . LEU A 1 540 ? 1.260 -10.545 -37.776 1.00 85.50 540 LEU A O 1
ATOM 4173 N N . PHE A 1 541 ? -0.807 -9.693 -37.575 1.00 89.56 541 PHE A N 1
ATOM 4174 C CA . PHE A 1 541 ? -0.576 -9.009 -36.302 1.00 89.56 541 PHE A CA 1
ATOM 4175 C C . PHE A 1 541 ? -1.685 -9.320 -35.305 1.00 89.56 541 PHE A C 1
ATOM 4177 O O . PHE A 1 541 ? -2.855 -9.380 -35.679 1.00 89.56 541 PHE A O 1
ATOM 4184 N N . SER A 1 542 ? -1.306 -9.418 -34.035 1.00 91.19 542 SER A N 1
ATOM 4185 C CA . SER A 1 542 ? -2.230 -9.485 -32.911 1.00 91.19 542 SER A CA 1
ATOM 4186 C C . SER A 1 542 ? -2.953 -8.156 -32.699 1.00 91.19 542 SER A C 1
ATOM 4188 O O . SER A 1 542 ? -2.393 -7.068 -32.890 1.00 91.19 542 SER A O 1
ATOM 4190 N N . SER A 1 543 ? -4.196 -8.244 -32.246 1.00 87.56 543 SER A N 1
ATOM 4191 C CA . SER A 1 543 ? -5.032 -7.102 -31.915 1.00 87.56 543 SER A CA 1
ATOM 4192 C C . SER A 1 543 ? -4.565 -6.398 -30.633 1.00 87.56 543 SER A C 1
ATOM 4194 O O . SER A 1 543 ? -4.552 -7.018 -29.569 1.00 87.56 543 SER A O 1
ATOM 4196 N N . PRO A 1 544 ? -4.279 -5.080 -30.664 1.00 79.25 544 PRO A N 1
ATOM 4197 C CA . PRO A 1 544 ? -3.884 -4.331 -29.470 1.00 79.25 544 PRO A CA 1
ATOM 4198 C C . PRO A 1 544 ? -5.001 -4.212 -28.422 1.00 79.25 544 PRO A C 1
ATOM 4200 O O . PRO A 1 544 ? -4.719 -3.913 -27.265 1.00 79.25 544 PRO A O 1
ATOM 4203 N N . SER A 1 545 ? -6.263 -4.432 -28.810 1.00 79.25 545 SER A N 1
ATOM 4204 C CA . SER A 1 545 ? -7.409 -4.422 -27.893 1.00 79.25 545 SER A CA 1
ATOM 4205 C C . SER A 1 545 ? -7.682 -5.784 -27.250 1.00 79.25 545 SER A C 1
ATOM 4207 O O . SER A 1 545 ? -8.517 -5.869 -26.354 1.00 79.25 545 SER A O 1
ATOM 4209 N N . ASN A 1 546 ? -7.018 -6.851 -27.704 1.00 84.75 546 ASN A N 1
ATOM 4210 C CA . ASN A 1 546 ? -7.125 -8.186 -27.126 1.00 84.75 546 ASN A CA 1
ATOM 4211 C C . ASN A 1 546 ? -5.723 -8.748 -26.872 1.00 84.75 546 ASN A C 1
ATOM 4213 O O . ASN A 1 546 ? -5.120 -9.371 -27.738 1.00 84.75 546 ASN A O 1
ATOM 4217 N N . THR A 1 547 ? -5.227 -8.592 -25.647 1.00 79.31 547 THR A N 1
ATOM 4218 C CA . THR A 1 547 ? -3.895 -9.079 -25.250 1.00 79.31 547 THR A CA 1
ATOM 4219 C C . THR A 1 547 ? -3.769 -10.606 -25.230 1.00 79.31 547 THR A C 1
ATOM 4221 O O . THR A 1 547 ? -2.671 -11.122 -25.043 1.00 79.31 547 THR A O 1
ATOM 4224 N N . LYS A 1 548 ? -4.873 -11.336 -25.443 1.00 86.31 548 LYS A N 1
ATOM 4225 C CA . LYS A 1 548 ? -4.904 -12.797 -25.609 1.00 86.31 548 LYS A CA 1
ATOM 4226 C C . LYS A 1 548 ? -5.014 -13.234 -27.073 1.00 86.31 548 LYS A C 1
ATOM 4228 O O . LYS A 1 548 ? -5.238 -14.412 -27.335 1.00 86.31 548 LYS A O 1
ATOM 4233 N N . ASP A 1 549 ? -4.890 -12.309 -28.021 1.00 91.25 549 ASP A N 1
ATOM 4234 C CA . ASP A 1 549 ? -4.896 -12.603 -29.454 1.00 91.25 549 ASP A CA 1
ATOM 4235 C C . ASP A 1 549 ? -3.535 -13.149 -29.903 1.00 91.25 549 ASP A C 1
ATOM 4237 O O . ASP A 1 549 ? -2.716 -12.451 -30.505 1.00 91.25 549 ASP A O 1
ATOM 4241 N N . TYR A 1 550 ? -3.246 -14.390 -29.519 1.00 92.00 550 TYR A N 1
ATOM 4242 C CA . TYR A 1 550 ? -2.030 -15.073 -29.937 1.00 92.00 550 TYR A CA 1
ATOM 4243 C C . TYR A 1 550 ? -2.181 -15.588 -31.366 1.00 92.00 550 TYR A C 1
ATOM 4245 O O . TYR A 1 550 ? -3.161 -16.254 -31.696 1.00 92.00 550 TYR A O 1
ATOM 4253 N N . ILE A 1 551 ? -1.177 -15.311 -32.191 1.00 91.62 551 ILE A N 1
ATOM 4254 C CA . ILE A 1 551 ? -1.091 -15.782 -33.571 1.00 91.62 551 ILE A CA 1
ATOM 4255 C C . ILE A 1 551 ? 0.009 -16.835 -33.685 1.00 91.62 551 ILE A C 1
ATOM 4257 O O . ILE A 1 551 ? 1.005 -16.782 -32.962 1.00 91.62 551 ILE A O 1
ATOM 4261 N N . GLU A 1 552 ? -0.170 -17.793 -34.589 1.00 91.56 552 GLU A N 1
ATOM 4262 C CA . GLU A 1 552 ? 0.885 -18.731 -34.958 1.00 91.56 552 GLU A CA 1
ATOM 4263 C C . GLU A 1 552 ? 1.699 -18.154 -36.114 1.00 91.56 552 GLU A C 1
ATOM 4265 O O . GLU A 1 552 ? 1.153 -17.683 -37.113 1.00 91.56 552 GLU A O 1
ATOM 4270 N N . LEU A 1 553 ? 3.014 -18.160 -35.944 1.00 89.38 553 LEU A N 1
ATOM 4271 C CA . LEU A 1 553 ? 3.982 -17.724 -36.930 1.00 89.38 553 LEU A CA 1
ATOM 4272 C C . LEU A 1 553 ? 4.921 -18.886 -37.236 1.00 89.38 553 LEU A C 1
ATOM 4274 O O . LEU A 1 553 ? 5.327 -19.624 -36.334 1.00 89.38 553 LEU A O 1
ATOM 4278 N N . GLU A 1 554 ? 5.269 -19.022 -38.508 1.00 90.69 554 GLU A N 1
ATOM 4279 C CA . GLU A 1 554 ? 6.138 -20.078 -39.013 1.00 90.69 554 GLU A CA 1
ATOM 4280 C C . GLU A 1 554 ? 7.341 -19.459 -39.722 1.00 90.69 554 GLU A C 1
ATOM 4282 O O . GLU A 1 554 ? 7.195 -18.502 -40.486 1.00 90.69 554 GLU A O 1
ATOM 4287 N N . TRP A 1 555 ? 8.517 -20.036 -39.485 1.00 90.12 555 TRP A N 1
ATOM 4288 C CA . TRP A 1 555 ? 9.762 -19.694 -40.161 1.00 90.12 555 TRP A CA 1
ATOM 4289 C C . TRP A 1 555 ? 10.509 -20.942 -40.624 1.00 90.12 555 TRP A C 1
ATOM 4291 O O . TRP A 1 555 ? 10.374 -22.019 -40.037 1.00 90.12 555 TRP A O 1
ATOM 4301 N N . HIS A 1 556 ? 11.354 -20.775 -41.636 1.00 86.88 556 HIS A N 1
ATOM 4302 C CA . HIS A 1 556 ? 12.261 -21.795 -42.143 1.00 86.88 556 HIS A CA 1
ATOM 4303 C C . HIS A 1 556 ? 13.698 -21.292 -42.257 1.00 86.88 556 HIS A C 1
ATOM 4305 O O . HIS A 1 556 ? 13.944 -20.089 -42.297 1.00 86.88 556 HIS A O 1
ATOM 4311 N N . ILE A 1 557 ? 14.664 -22.210 -42.325 1.00 83.81 557 ILE A N 1
ATOM 4312 C CA . ILE A 1 557 ? 16.040 -21.824 -42.664 1.00 83.81 557 ILE A CA 1
ATOM 4313 C C . ILE A 1 557 ? 16.058 -21.318 -44.115 1.00 83.81 557 ILE A C 1
ATOM 4315 O O . ILE A 1 557 ? 15.421 -21.937 -44.979 1.00 83.81 557 ILE A O 1
ATOM 4319 N N . PRO A 1 558 ? 16.768 -20.213 -44.404 1.00 76.19 558 PRO A N 1
ATOM 4320 C CA . PRO A 1 558 ? 17.006 -19.771 -45.765 1.00 76.19 558 PRO A CA 1
ATOM 4321 C C . PRO A 1 558 ? 17.565 -20.912 -46.605 1.00 76.19 558 PRO A C 1
ATOM 4323 O O . PRO A 1 558 ? 18.439 -21.662 -46.174 1.00 76.19 558 PRO A O 1
ATOM 4326 N N . ARG A 1 559 ? 17.104 -21.032 -47.845 1.00 67.56 559 ARG A N 1
ATOM 4327 C CA . ARG A 1 559 ? 17.586 -22.089 -48.751 1.00 67.56 559 ARG A CA 1
ATOM 4328 C C . ARG A 1 559 ? 19.060 -21.914 -49.150 1.00 67.56 559 ARG A C 1
ATOM 4330 O O . ARG A 1 559 ? 19.620 -22.791 -49.802 1.00 67.56 559 ARG A O 1
ATOM 4337 N N . PHE A 1 560 ? 19.664 -20.770 -48.834 1.00 63.94 560 PHE A N 1
ATOM 4338 C CA . PHE A 1 560 ? 21.022 -20.387 -49.210 1.00 63.94 560 PHE A CA 1
ATOM 4339 C C . PHE A 1 560 ? 21.589 -19.370 -48.201 1.00 63.94 560 PHE A C 1
ATOM 4341 O O . PHE A 1 560 ? 20.808 -18.654 -47.572 1.00 63.94 560 PHE A O 1
ATOM 4348 N N . PRO A 1 561 ? 22.925 -19.277 -48.050 1.00 55.09 561 PRO A N 1
ATOM 4349 C CA . PRO A 1 561 ? 23.557 -18.281 -47.185 1.00 55.09 561 PRO A CA 1
ATOM 4350 C C . PRO A 1 561 ? 23.184 -16.848 -47.604 1.00 55.09 561 PRO A C 1
ATOM 4352 O O . PRO A 1 561 ? 23.243 -16.506 -48.786 1.00 55.09 561 PRO A O 1
ATOM 4355 N N . ILE A 1 562 ? 22.797 -16.014 -46.639 1.00 53.38 562 ILE A N 1
ATOM 4356 C CA . ILE A 1 562 ? 22.470 -14.589 -46.830 1.00 53.38 562 ILE A CA 1
ATOM 4357 C C . ILE A 1 562 ? 23.672 -13.756 -46.361 1.00 53.38 562 ILE A C 1
ATOM 4359 O O . ILE A 1 562 ? 24.347 -14.162 -45.414 1.00 53.38 562 ILE A O 1
ATOM 4363 N N . ASP A 1 563 ? 23.955 -12.618 -47.009 1.00 46.78 563 ASP A N 1
ATOM 4364 C CA . ASP A 1 563 ? 25.040 -11.730 -46.572 1.00 46.78 563 ASP A CA 1
ATOM 4365 C C . ASP A 1 563 ? 24.734 -11.187 -45.180 1.00 46.78 563 ASP A C 1
ATOM 4367 O O . ASP A 1 563 ? 23.602 -10.860 -44.827 1.00 46.78 563 ASP A O 1
ATOM 4371 N N . THR A 1 564 ? 25.794 -11.022 -44.413 1.00 47.12 564 THR A N 1
ATOM 4372 C CA . THR A 1 564 ? 25.822 -10.524 -43.040 1.00 47.12 564 THR A CA 1
ATOM 4373 C C . THR A 1 564 ? 25.443 -9.041 -42.895 1.00 47.12 564 THR A C 1
ATOM 4375 O O . THR A 1 564 ? 25.415 -8.515 -41.782 1.00 47.12 564 THR A O 1
ATOM 4378 N N . THR A 1 565 ? 25.087 -8.347 -43.983 1.00 42.00 565 THR A N 1
ATOM 4379 C CA . THR A 1 565 ? 24.578 -6.966 -43.947 1.00 42.00 565 THR A CA 1
ATOM 4380 C C . THR A 1 565 ? 23.049 -6.945 -43.934 1.00 42.00 565 THR A C 1
ATOM 4382 O O . THR A 1 565 ? 22.366 -6.703 -44.927 1.00 42.00 565 THR A O 1
ATOM 4385 N N . PHE A 1 566 ? 22.491 -7.214 -42.755 1.00 42.44 566 PHE A N 1
ATOM 4386 C CA . PHE A 1 566 ? 21.052 -7.160 -42.515 1.00 42.44 566 PHE A CA 1
ATOM 4387 C C . PHE A 1 566 ? 20.525 -5.719 -42.675 1.00 42.44 566 PHE A C 1
ATOM 4389 O O . PHE A 1 566 ? 20.784 -4.867 -41.824 1.00 42.44 566 PHE A O 1
ATOM 4396 N N . ASP A 1 567 ? 19.752 -5.438 -43.732 1.00 43.97 567 ASP A N 1
ATOM 4397 C CA . ASP A 1 567 ? 18.958 -4.206 -43.828 1.00 43.97 567 ASP A CA 1
ATOM 4398 C C . ASP A 1 567 ? 17.734 -4.325 -42.895 1.00 43.97 567 ASP A C 1
ATOM 4400 O O . ASP A 1 567 ? 16.906 -5.230 -43.059 1.00 43.97 567 ASP A O 1
ATOM 4404 N N . PRO A 1 568 ? 17.563 -3.422 -41.911 1.00 41.34 568 PRO A N 1
ATOM 4405 C CA . PRO A 1 568 ? 16.434 -3.445 -40.988 1.00 41.34 568 PRO A CA 1
ATOM 4406 C C . PRO A 1 568 ? 15.039 -3.307 -41.637 1.00 41.34 568 PRO A C 1
ATOM 4408 O O . PRO A 1 568 ? 14.053 -3.460 -40.908 1.00 41.34 568 PRO A O 1
ATOM 4411 N N . PHE A 1 569 ? 14.926 -3.064 -42.951 1.00 46.81 569 PHE A N 1
ATOM 4412 C CA . PHE A 1 569 ? 13.661 -2.851 -43.673 1.00 46.81 569 PHE A CA 1
ATOM 4413 C C . PHE A 1 569 ? 13.267 -3.915 -44.713 1.00 46.81 569 PHE A C 1
ATOM 4415 O O . PHE A 1 569 ? 12.346 -3.681 -45.493 1.00 46.81 569 PHE A O 1
ATOM 4422 N N . GLY A 1 570 ? 13.868 -5.107 -44.689 1.00 41.31 570 GLY A N 1
ATOM 4423 C CA . GLY A 1 570 ? 13.344 -6.246 -45.459 1.00 41.31 570 GLY A CA 1
ATOM 4424 C C . GLY A 1 570 ? 13.793 -6.312 -46.920 1.00 41.31 570 GLY A C 1
ATOM 4425 O O . GLY A 1 570 ? 13.210 -7.064 -47.699 1.00 41.31 570 GLY A O 1
ATOM 4426 N N . SER A 1 571 ? 14.855 -5.598 -47.301 1.00 39.28 571 SER A N 1
ATOM 4427 C CA . SER A 1 571 ? 15.634 -6.020 -48.466 1.00 39.28 571 SER A CA 1
ATOM 4428 C C . SER A 1 571 ? 16.535 -7.171 -48.034 1.00 39.28 571 SER A C 1
ATOM 4430 O O . SER A 1 571 ? 17.486 -6.972 -47.278 1.00 39.28 571 SER A O 1
ATOM 4432 N N . VAL A 1 572 ? 16.229 -8.386 -48.495 1.00 38.50 572 VAL A N 1
ATOM 4433 C CA . VAL A 1 572 ? 17.191 -9.492 -48.482 1.00 38.50 572 VAL A CA 1
ATOM 4434 C C . VAL A 1 572 ? 18.312 -9.091 -49.435 1.00 38.50 572 VAL A C 1
ATOM 4436 O O . VAL A 1 572 ? 18.257 -9.367 -50.634 1.00 38.50 572 VAL A O 1
ATOM 4439 N N . ASN A 1 573 ? 19.324 -8.398 -48.920 1.00 39.03 573 ASN A N 1
ATOM 4440 C CA . ASN A 1 573 ? 20.588 -8.315 -49.626 1.00 39.03 573 ASN A CA 1
ATOM 4441 C C . ASN A 1 573 ? 21.174 -9.725 -49.562 1.00 39.03 573 ASN A C 1
ATOM 4443 O O . ASN A 1 573 ? 21.612 -10.212 -48.521 1.00 39.03 573 ASN A O 1
ATOM 4447 N N . SER A 1 574 ? 21.037 -10.422 -50.690 1.00 38.12 574 SER A N 1
ATOM 4448 C CA . SER A 1 574 ? 21.724 -11.684 -50.963 1.00 38.12 574 SER A CA 1
ATOM 4449 C C . SER A 1 574 ? 23.211 -11.520 -50.635 1.00 38.12 574 SER A C 1
ATOM 4451 O O . SER A 1 574 ? 23.671 -10.387 -50.709 1.00 38.12 574 SER A O 1
ATOM 4453 N N . GLY A 1 575 ? 23.891 -12.626 -50.284 1.00 40.47 575 GLY A N 1
ATOM 4454 C CA . GLY A 1 575 ? 25.332 -12.792 -49.976 1.00 40.47 575 GLY A CA 1
ATOM 4455 C C . GLY A 1 575 ? 26.332 -11.833 -50.645 1.00 40.47 575 GLY A C 1
ATOM 4456 O O . GLY A 1 575 ? 25.963 -11.053 -51.514 1.00 40.47 575 GLY A O 1
ATOM 4457 N N . PRO A 1 576 ? 27.645 -11.974 -50.401 1.00 42.53 576 PRO A N 1
ATOM 4458 C CA . PRO A 1 576 ? 28.607 -11.622 -51.440 1.00 42.53 576 PRO A CA 1
ATOM 4459 C C . PRO A 1 576 ? 28.222 -12.403 -52.709 1.00 42.53 576 PRO A C 1
ATOM 4461 O O . PRO A 1 576 ? 28.547 -13.575 -52.890 1.00 42.53 576 PRO A O 1
ATOM 4464 N N . VAL A 1 577 ? 27.390 -11.797 -53.558 1.00 45.12 577 VAL A N 1
ATOM 4465 C CA . VAL A 1 577 ? 26.968 -12.387 -54.813 1.00 45.12 577 VAL A CA 1
ATOM 4466 C C . VAL A 1 577 ? 28.130 -12.111 -55.737 1.00 45.12 577 VAL A C 1
ATOM 4468 O O . VAL A 1 577 ? 28.226 -11.021 -56.307 1.00 45.12 577 VAL A O 1
ATOM 4471 N N . VAL A 1 578 ? 28.984 -13.115 -55.932 1.00 49.41 578 VAL A N 1
ATOM 4472 C CA . VAL A 1 578 ? 29.795 -13.188 -57.145 1.00 49.41 578 VAL A CA 1
ATOM 4473 C C . VAL A 1 578 ? 28.805 -13.242 -58.306 1.00 49.41 578 VAL A C 1
ATOM 4475 O O . VAL A 1 578 ? 28.309 -14.297 -58.699 1.00 49.41 578 VAL A O 1
ATOM 4478 N N . SER A 1 579 ? 28.438 -12.071 -58.821 1.00 51.44 579 SER A N 1
ATOM 4479 C CA . SER A 1 579 ? 27.468 -11.907 -59.899 1.00 51.44 579 SER A CA 1
ATOM 4480 C C . SER A 1 579 ? 28.142 -12.207 -61.234 1.00 51.44 579 SER A C 1
ATOM 4482 O O . SER A 1 579 ? 28.211 -11.352 -62.110 1.00 51.44 579 SER A O 1
ATOM 4484 N N . ALA A 1 580 ? 28.672 -13.417 -61.396 1.00 56.69 580 ALA A N 1
ATOM 4485 C CA . ALA A 1 580 ? 29.305 -13.842 -62.633 1.00 56.69 580 ALA A CA 1
ATOM 4486 C C . ALA A 1 580 ? 28.278 -14.496 -63.566 1.00 56.69 580 ALA A C 1
ATOM 4488 O O . ALA A 1 580 ? 27.423 -15.275 -63.141 1.00 56.69 580 ALA A O 1
ATOM 4489 N N . THR A 1 581 ? 28.368 -14.196 -64.863 1.00 59.12 581 THR A N 1
ATOM 4490 C CA . THR A 1 581 ? 27.606 -14.945 -65.867 1.00 59.12 581 THR A CA 1
ATOM 4491 C C . THR A 1 581 ? 28.351 -16.245 -66.140 1.00 59.12 581 THR A C 1
ATOM 4493 O O . THR A 1 581 ? 29.440 -16.242 -66.715 1.00 59.12 581 THR A O 1
ATOM 4496 N N . ALA A 1 582 ? 27.777 -17.354 -65.687 1.00 65.50 582 ALA A N 1
ATOM 4497 C CA . ALA A 1 582 ? 28.283 -18.693 -65.935 1.00 65.50 582 ALA A CA 1
ATOM 4498 C C . ALA A 1 582 ? 27.811 -19.191 -67.308 1.00 65.50 582 ALA A C 1
ATOM 4500 O O . ALA A 1 582 ? 26.617 -19.179 -67.600 1.00 65.50 582 ALA A O 1
ATOM 4501 N N . THR A 1 583 ? 28.738 -19.653 -68.144 1.00 65.38 583 THR A N 1
ATOM 4502 C CA . THR A 1 583 ? 28.431 -20.454 -69.333 1.00 65.38 583 THR A CA 1
ATOM 4503 C C . THR A 1 583 ? 28.819 -21.903 -69.068 1.00 65.38 583 THR A C 1
ATOM 4505 O O . THR A 1 583 ? 29.933 -22.205 -68.638 1.00 65.38 583 THR A O 1
ATOM 4508 N N . GLY A 1 584 ? 27.865 -22.802 -69.287 1.00 66.94 584 GLY A N 1
ATOM 4509 C CA . GLY A 1 584 ? 28.045 -24.246 -69.214 1.00 66.94 584 GLY A CA 1
ATOM 4510 C C . GLY A 1 584 ? 27.583 -24.890 -70.516 1.00 66.94 584 GLY A C 1
ATOM 4511 O O . GLY A 1 584 ? 26.785 -24.315 -71.254 1.00 66.94 584 GLY A O 1
ATOM 4512 N N . VAL A 1 585 ? 28.107 -26.077 -70.801 1.00 68.00 585 VAL A N 1
ATOM 4513 C CA . VAL A 1 585 ? 27.640 -26.936 -71.895 1.00 68.00 585 VAL A CA 1
ATOM 4514 C C . VAL A 1 585 ? 26.900 -28.110 -71.265 1.00 68.00 585 VAL A C 1
ATOM 4516 O O . VAL A 1 585 ? 27.393 -28.675 -70.288 1.00 68.00 585 VAL A O 1
ATOM 4519 N N . ASP A 1 586 ? 25.745 -28.487 -71.813 1.00 63.91 586 ASP A N 1
ATOM 4520 C CA . ASP A 1 586 ? 24.984 -29.644 -71.333 1.00 63.91 586 ASP A CA 1
ATOM 4521 C C . ASP A 1 586 ? 25.874 -30.897 -71.265 1.00 63.91 586 ASP A C 1
ATOM 4523 O O . ASP A 1 586 ? 26.533 -31.271 -72.236 1.00 63.91 586 ASP A O 1
ATOM 4527 N N . GLY A 1 587 ? 25.911 -31.538 -70.092 1.00 68.12 587 GLY A N 1
ATOM 4528 C CA . GLY A 1 587 ? 26.738 -32.722 -69.827 1.00 68.12 587 GLY A CA 1
ATOM 4529 C C . GLY A 1 587 ? 28.187 -32.444 -69.398 1.00 68.12 587 GLY A C 1
ATOM 4530 O O . GLY A 1 587 ? 28.920 -33.396 -69.137 1.00 68.12 587 GLY A O 1
ATOM 4531 N N . SER A 1 588 ? 28.607 -31.179 -69.290 1.00 73.62 588 SER A N 1
ATOM 4532 C CA . SER A 1 588 ? 29.904 -30.782 -68.722 1.00 73.62 588 SER A CA 1
ATOM 4533 C C . SER A 1 588 ? 29.810 -30.573 -67.207 1.00 73.62 588 SER A C 1
ATOM 4535 O O . SER A 1 588 ? 28.875 -29.943 -66.719 1.00 73.62 588 SER A O 1
ATOM 4537 N N . ASN A 1 589 ? 30.815 -31.035 -66.461 1.00 68.56 589 ASN A N 1
ATOM 4538 C CA . ASN A 1 589 ? 31.018 -30.697 -65.045 1.00 68.56 589 ASN A CA 1
ATOM 4539 C C . ASN A 1 589 ? 31.868 -29.423 -64.848 1.00 68.56 589 ASN A C 1
ATOM 4541 O O . ASN A 1 589 ? 32.214 -29.086 -63.720 1.00 68.56 589 ASN A O 1
ATOM 4545 N N . VAL A 1 590 ? 32.215 -28.727 -65.935 1.00 70.00 590 VAL A N 1
ATOM 4546 C CA . VAL A 1 590 ? 33.010 -27.492 -65.933 1.00 70.00 590 VAL A CA 1
ATOM 4547 C C . VAL A 1 590 ? 32.126 -26.303 -66.291 1.00 70.00 590 VAL A C 1
ATOM 4549 O O . VAL A 1 590 ? 31.439 -26.324 -67.316 1.00 70.00 590 VAL A O 1
ATOM 4552 N N . ILE A 1 591 ? 32.202 -25.250 -65.476 1.00 70.19 591 ILE A N 1
ATOM 4553 C CA . ILE A 1 591 ? 31.514 -23.972 -65.677 1.00 70.19 591 ILE A CA 1
ATOM 4554 C C . ILE A 1 591 ? 32.555 -22.882 -65.928 1.00 70.19 591 ILE A C 1
ATOM 4556 O O . ILE A 1 591 ? 33.519 -22.748 -65.177 1.00 70.19 591 ILE A O 1
ATOM 4560 N N . GLN A 1 592 ? 32.361 -22.096 -66.985 1.00 70.44 592 GLN A N 1
ATOM 4561 C CA . GLN A 1 592 ? 33.208 -20.951 -67.315 1.00 70.44 592 GLN A CA 1
ATOM 4562 C C . GLN A 1 592 ? 32.532 -19.658 -66.854 1.00 70.44 592 GLN A C 1
ATOM 4564 O O . GLN A 1 592 ? 31.397 -19.368 -67.232 1.00 70.44 592 GLN A O 1
ATOM 4569 N N . LEU A 1 593 ? 33.227 -18.859 -66.046 1.00 68.44 593 LEU A N 1
ATOM 4570 C CA . LEU A 1 593 ? 32.741 -17.551 -65.605 1.00 68.44 593 LEU A CA 1
ATOM 4571 C C . LEU A 1 593 ? 33.189 -16.479 -66.607 1.00 68.44 593 LEU A C 1
ATOM 4573 O O . LEU A 1 593 ? 34.383 -16.303 -66.840 1.00 68.44 593 LEU A O 1
ATOM 4577 N N . THR A 1 594 ? 32.239 -15.762 -67.213 1.00 58.38 594 THR A N 1
ATOM 4578 C CA . THR A 1 594 ? 32.528 -14.651 -68.138 1.00 58.38 594 THR A CA 1
ATOM 4579 C C . THR A 1 594 ? 32.542 -13.346 -67.329 1.00 58.38 594 THR A C 1
ATOM 4581 O O . THR A 1 594 ? 31.550 -13.015 -66.684 1.00 58.38 594 THR A O 1
ATOM 4584 N N . ALA A 1 595 ? 33.697 -12.678 -67.288 1.00 52.91 595 ALA A N 1
ATOM 4585 C CA . ALA A 1 595 ? 34.128 -11.706 -66.274 1.00 52.91 595 ALA A CA 1
ATOM 4586 C C . ALA A 1 595 ? 33.201 -10.503 -65.982 1.00 52.91 595 ALA A C 1
ATOM 4588 O O . ALA A 1 595 ? 32.743 -9.838 -66.905 1.00 52.91 595 ALA A O 1
ATOM 4589 N N . ASP A 1 596 ? 33.040 -10.183 -64.690 1.00 44.72 596 ASP A N 1
ATOM 4590 C CA . ASP A 1 596 ? 33.625 -8.998 -64.030 1.00 44.72 596 ASP A CA 1
ATOM 4591 C C . ASP A 1 596 ? 33.639 -9.258 -62.504 1.00 44.72 596 ASP A C 1
ATOM 4593 O O . ASP A 1 596 ? 32.678 -8.981 -61.792 1.00 44.72 596 ASP A O 1
ATOM 4597 N N . VAL A 1 597 ? 34.699 -9.905 -62.002 1.00 49.62 597 VAL A N 1
ATOM 4598 C CA . VAL A 1 597 ? 34.978 -9.999 -60.557 1.00 49.62 597 VAL A CA 1
ATOM 4599 C C . VAL A 1 597 ? 36.046 -8.952 -60.274 1.00 49.62 597 VAL A C 1
ATOM 4601 O O . VAL A 1 597 ? 37.233 -9.260 -60.188 1.00 49.62 597 VAL A O 1
ATOM 4604 N N . SER A 1 598 ? 35.654 -7.681 -60.237 1.00 42.28 598 SER A N 1
ATOM 4605 C CA . SER A 1 598 ? 36.577 -6.601 -59.906 1.00 42.28 598 SER A CA 1
ATOM 4606 C C . SER A 1 598 ? 35.992 -5.681 -58.836 1.00 42.28 598 SER A C 1
ATOM 4608 O O . SER A 1 598 ? 35.254 -4.755 -59.137 1.00 42.28 598 SER A O 1
ATOM 4610 N N . SER A 1 599 ? 36.356 -5.955 -57.571 1.00 37.97 599 SER A N 1
ATOM 4611 C CA . SER A 1 599 ? 36.790 -4.928 -56.596 1.00 37.97 599 SER A CA 1
ATOM 4612 C C . SER A 1 599 ? 37.075 -5.417 -55.155 1.00 37.97 599 SER A C 1
ATOM 4614 O O . SER A 1 599 ? 37.009 -4.599 -54.241 1.00 37.97 599 SER A O 1
ATOM 4616 N N . SER A 1 600 ? 37.449 -6.677 -54.891 1.00 37.53 600 SER A N 1
ATOM 4617 C CA . SER A 1 600 ? 37.975 -7.048 -53.554 1.00 37.53 600 SER A CA 1
ATOM 4618 C C . SER A 1 600 ? 38.864 -8.298 -53.535 1.00 37.53 600 SER A C 1
ATOM 4620 O O . SER A 1 600 ? 38.583 -9.249 -52.831 1.00 37.53 600 SER A O 1
ATOM 4622 N N . GLY A 1 601 ? 39.974 -8.291 -54.278 1.00 39.00 601 GLY A N 1
ATOM 4623 C CA . GLY A 1 601 ? 41.270 -8.844 -53.830 1.00 39.00 601 GLY A CA 1
ATOM 4624 C C . GLY A 1 601 ? 41.427 -10.280 -53.283 1.00 39.00 601 GLY A C 1
ATOM 4625 O O . GLY A 1 601 ? 42.534 -10.599 -52.857 1.00 39.00 601 GLY A O 1
ATOM 4626 N N . THR A 1 602 ? 40.431 -11.160 -53.304 1.00 41.59 602 THR A N 1
ATOM 4627 C CA . THR A 1 602 ? 40.559 -12.570 -52.903 1.00 41.59 602 THR A CA 1
ATOM 4628 C C . THR A 1 602 ? 39.811 -13.450 -53.894 1.00 41.59 602 THR A C 1
ATOM 4630 O O . THR A 1 602 ? 38.716 -13.107 -54.317 1.00 41.59 602 THR A O 1
ATOM 4633 N N . ASN A 1 603 ? 40.395 -14.579 -54.297 1.00 48.28 603 ASN A N 1
ATOM 4634 C CA . ASN A 1 603 ? 39.666 -15.619 -55.022 1.00 48.28 603 ASN A CA 1
ATOM 4635 C C . ASN A 1 603 ? 38.530 -16.122 -54.111 1.00 48.28 603 ASN A C 1
ATOM 4637 O O . ASN A 1 603 ? 38.811 -16.821 -53.144 1.00 48.28 603 ASN A O 1
ATOM 4641 N N . GLU A 1 604 ? 37.282 -15.727 -54.376 1.00 58.41 604 GLU A N 1
ATOM 4642 C CA . GLU A 1 604 ? 36.130 -15.981 -53.484 1.00 58.41 604 GLU A CA 1
ATOM 4643 C C . GLU A 1 604 ? 35.559 -17.406 -53.578 1.00 58.41 604 GLU A C 1
ATOM 4645 O O . GLU A 1 604 ? 34.620 -17.730 -52.862 1.00 58.41 604 GLU A O 1
ATOM 4650 N N . LEU A 1 605 ? 36.119 -18.261 -54.439 1.00 60.41 605 LEU A N 1
ATOM 4651 C CA . LEU A 1 605 ? 35.763 -19.677 -54.533 1.00 60.41 605 LEU A CA 1
ATOM 4652 C C . LEU A 1 605 ? 37.025 -20.531 -54.373 1.00 60.41 605 LEU A C 1
ATOM 4654 O O . LEU A 1 605 ? 37.923 -20.501 -55.219 1.00 60.41 605 LEU A O 1
ATOM 4658 N N . ALA A 1 606 ? 37.093 -21.278 -53.279 1.00 64.31 606 ALA A N 1
ATOM 4659 C CA . ALA A 1 606 ? 38.100 -22.278 -52.975 1.00 64.31 606 ALA A CA 1
ATOM 4660 C C . ALA A 1 606 ? 37.605 -23.692 -53.321 1.00 64.31 606 ALA A C 1
ATOM 4662 O O . ALA A 1 606 ? 36.412 -23.959 -53.472 1.00 64.31 606 ALA A O 1
ATOM 4663 N N . ASN A 1 607 ? 38.549 -24.627 -53.438 1.00 66.81 607 ASN A N 1
ATOM 4664 C CA . ASN A 1 607 ? 38.212 -26.041 -53.550 1.00 66.81 607 ASN A CA 1
ATOM 4665 C C . ASN A 1 607 ? 37.465 -26.487 -52.280 1.00 66.81 607 ASN A C 1
ATOM 4667 O O . ASN A 1 607 ? 37.939 -26.245 -51.168 1.00 66.81 607 ASN A O 1
ATOM 4671 N N . ASN A 1 608 ? 36.351 -27.187 -52.469 1.00 68.00 608 ASN A N 1
ATOM 4672 C CA . ASN A 1 608 ? 35.346 -27.583 -51.483 1.00 68.00 608 ASN A CA 1
ATOM 4673 C C . ASN A 1 608 ? 34.292 -26.531 -51.102 1.00 68.00 608 ASN A C 1
ATOM 4675 O O . ASN A 1 608 ? 33.443 -26.824 -50.257 1.00 68.00 608 ASN A O 1
ATOM 4679 N N . ASP A 1 609 ? 34.270 -25.364 -51.746 1.00 65.81 609 ASP A N 1
ATOM 4680 C CA . ASP A 1 609 ? 33.190 -24.402 -51.521 1.00 65.81 609 ASP A CA 1
ATOM 4681 C C . ASP A 1 609 ? 31.880 -24.884 -52.150 1.00 65.81 609 ASP A C 1
ATOM 4683 O O . ASP A 1 609 ? 31.844 -25.404 -53.268 1.00 65.81 609 ASP A O 1
ATOM 4687 N N . LEU A 1 610 ? 30.772 -24.701 -51.434 1.00 67.62 610 LEU A N 1
ATOM 4688 C CA . LEU A 1 610 ? 29.444 -25.032 -51.937 1.00 67.62 610 LEU A CA 1
ATOM 4689 C C . LEU A 1 610 ? 28.951 -23.901 -52.852 1.00 67.62 610 LEU A C 1
ATOM 4691 O O . LEU A 1 610 ? 28.688 -22.790 -52.396 1.00 67.62 610 LEU A O 1
ATOM 4695 N N . VAL A 1 611 ? 28.790 -24.186 -54.142 1.00 67.94 611 VAL A N 1
ATOM 4696 C CA . VAL A 1 611 ? 28.328 -23.229 -55.152 1.00 67.94 611 VAL A CA 1
ATOM 4697 C C . VAL A 1 611 ? 26.905 -23.533 -55.595 1.00 67.94 611 VAL A C 1
ATOM 4699 O O . VAL A 1 611 ? 26.546 -24.680 -55.870 1.00 67.94 611 VAL A O 1
ATOM 4702 N N . ARG A 1 612 ? 26.083 -22.484 -55.709 1.00 67.88 612 ARG A N 1
ATOM 4703 C CA . ARG A 1 612 ? 24.735 -22.565 -56.277 1.00 67.88 612 ARG A CA 1
ATOM 4704 C C . ARG A 1 612 ? 24.697 -21.881 -57.635 1.00 67.88 612 ARG A C 1
ATOM 4706 O O . ARG A 1 612 ? 24.904 -20.676 -57.728 1.00 67.88 612 ARG A O 1
ATOM 4713 N N . ILE A 1 613 ? 24.351 -22.638 -58.668 1.00 70.00 613 ILE A N 1
ATOM 4714 C CA . ILE A 1 613 ? 24.107 -22.118 -60.014 1.00 70.00 613 ILE A CA 1
ATOM 4715 C C . ILE A 1 613 ? 22.609 -22.157 -60.277 1.00 70.00 613 ILE A C 1
ATOM 4717 O O . ILE A 1 613 ? 21.957 -23.173 -60.046 1.00 70.00 613 ILE A O 1
ATOM 4721 N N . TYR A 1 614 ? 22.048 -21.052 -60.748 1.00 65.88 614 TYR A N 1
ATOM 4722 C CA . TYR A 1 614 ? 20.628 -20.945 -61.052 1.00 65.88 614 TYR A CA 1
ATOM 4723 C C . TYR A 1 614 ? 20.410 -20.093 -62.296 1.00 65.88 614 TYR A C 1
ATOM 4725 O O . TYR A 1 614 ? 21.216 -19.219 -62.622 1.00 65.88 614 TYR A O 1
ATOM 4733 N N . ASP A 1 615 ? 19.296 -20.338 -62.978 1.00 66.62 615 ASP A N 1
ATOM 4734 C CA . ASP A 1 615 ? 18.828 -19.449 -64.034 1.00 66.62 615 ASP A CA 1
ATOM 4735 C C . ASP A 1 615 ? 18.192 -18.205 -63.398 1.00 66.62 615 ASP A C 1
ATOM 4737 O O . ASP A 1 615 ? 17.317 -18.316 -62.538 1.00 66.62 615 ASP A O 1
ATOM 4741 N N . ARG A 1 616 ? 18.596 -17.007 -63.831 1.00 58.53 616 ARG A N 1
ATOM 4742 C CA . ARG A 1 616 ? 18.039 -15.734 -63.340 1.00 58.53 616 ARG A CA 1
ATOM 4743 C C . ARG A 1 616 ? 16.525 -15.615 -63.546 1.00 58.53 616 ARG A C 1
ATOM 4745 O O . ARG A 1 616 ? 15.869 -14.932 -62.767 1.00 58.53 616 ARG A O 1
ATOM 4752 N N . LEU A 1 617 ? 15.975 -16.255 -64.577 1.00 59.22 617 LEU A N 1
ATOM 4753 C CA . LEU A 1 617 ? 14.541 -16.276 -64.872 1.00 59.22 617 LEU A CA 1
ATOM 4754 C C . LEU A 1 617 ? 13.799 -17.359 -64.078 1.00 59.22 617 LEU A C 1
ATOM 4756 O O . LEU A 1 617 ? 12.600 -17.229 -63.837 1.00 59.22 617 LEU A O 1
ATOM 4760 N N . PHE A 1 618 ? 14.511 -18.395 -63.627 1.00 66.62 618 PHE A N 1
ATOM 4761 C CA . PHE A 1 618 ? 13.970 -19.488 -62.819 1.00 66.62 618 PHE A CA 1
ATOM 4762 C C . PHE A 1 618 ? 14.854 -19.751 -61.596 1.00 66.62 618 PHE A C 1
ATOM 4764 O O . PHE A 1 618 ? 15.417 -20.836 -61.462 1.00 66.62 618 PHE A O 1
ATOM 4771 N N . PRO A 1 619 ? 14.954 -18.800 -60.650 1.00 59.75 619 PRO A N 1
ATOM 4772 C CA . PRO A 1 619 ? 15.869 -18.911 -59.514 1.00 59.75 619 PRO A CA 1
ATOM 4773 C C . PRO A 1 619 ? 15.527 -20.066 -58.565 1.00 59.75 619 PRO A C 1
ATOM 4775 O O . PRO A 1 619 ? 16.353 -20.457 -57.746 1.00 59.75 619 PRO A O 1
ATOM 4778 N N . ASN A 1 620 ? 14.325 -20.640 -58.673 1.00 60.69 620 ASN A N 1
ATOM 4779 C CA . ASN A 1 620 ? 13.926 -21.849 -57.952 1.00 60.69 620 ASN A CA 1
ATOM 4780 C C . ASN A 1 620 ? 14.466 -23.143 -58.584 1.00 60.69 620 ASN A C 1
ATOM 4782 O O . ASN A 1 620 ? 14.469 -24.174 -57.919 1.00 60.69 620 ASN A O 1
ATOM 4786 N N . ASN A 1 621 ? 14.921 -23.099 -59.837 1.00 68.12 621 ASN A N 1
ATOM 4787 C CA . ASN A 1 621 ? 15.562 -24.211 -60.523 1.00 68.12 621 ASN A CA 1
ATOM 4788 C C . ASN A 1 621 ? 17.080 -23.999 -60.485 1.00 68.12 621 ASN A C 1
ATOM 4790 O O . ASN A 1 621 ? 17.642 -23.231 -61.267 1.00 68.12 621 ASN A O 1
ATOM 4794 N N . SER A 1 622 ? 17.728 -24.622 -59.505 1.00 70.06 622 SER A N 1
ATOM 4795 C CA . SER A 1 622 ? 19.143 -24.405 -59.216 1.00 70.06 622 SER A CA 1
ATOM 4796 C C . SER A 1 622 ? 19.873 -25.707 -58.945 1.00 70.06 622 SER A C 1
ATOM 4798 O O . SER A 1 622 ? 19.327 -26.586 -58.282 1.00 70.06 622 SER A O 1
ATOM 4800 N N . LEU A 1 623 ? 21.131 -25.773 -59.361 1.00 70.44 623 LEU A N 1
ATOM 4801 C CA . LEU A 1 623 ? 22.078 -26.802 -58.964 1.00 70.44 623 LEU A CA 1
ATOM 4802 C C . LEU A 1 623 ? 22.893 -26.296 -57.771 1.00 70.44 623 LEU A C 1
ATOM 4804 O O . LEU A 1 623 ? 23.387 -25.170 -57.801 1.00 70.44 623 LEU A O 1
ATOM 4808 N N . VAL A 1 624 ? 23.060 -27.135 -56.753 1.00 70.12 624 VAL A N 1
ATOM 4809 C CA . VAL A 1 624 ? 24.046 -26.927 -55.688 1.00 70.12 624 VAL A CA 1
ATOM 4810 C C . VAL A 1 624 ? 25.108 -28.005 -55.842 1.00 70.12 624 VAL A C 1
ATOM 4812 O O . VAL A 1 624 ? 24.780 -29.189 -55.899 1.00 70.12 624 VAL A O 1
ATOM 4815 N N . ALA A 1 625 ? 26.365 -27.600 -55.961 1.00 70.50 625 ALA A N 1
ATOM 4816 C CA . ALA A 1 625 ? 27.491 -28.502 -56.141 1.00 70.50 625 ALA A CA 1
ATOM 4817 C C . ALA A 1 625 ? 28.697 -27.996 -55.351 1.00 70.50 625 ALA A C 1
ATOM 4819 O O . ALA A 1 625 ? 28.756 -26.834 -54.964 1.00 70.50 625 ALA A O 1
ATOM 4820 N N . VAL A 1 626 ? 29.658 -28.876 -55.110 1.00 72.19 626 VAL A N 1
ATOM 4821 C CA . VAL A 1 626 ? 30.935 -28.509 -54.502 1.00 72.19 626 VAL A CA 1
ATOM 4822 C C . VAL A 1 626 ? 31.892 -28.103 -55.622 1.00 72.19 626 VAL A C 1
ATOM 4824 O O . VAL A 1 626 ? 32.046 -28.850 -56.590 1.00 72.19 626 VAL A O 1
ATOM 4827 N N . ALA A 1 627 ? 32.507 -26.927 -55.517 1.00 70.94 627 ALA A N 1
ATOM 4828 C CA . ALA A 1 627 ? 33.562 -26.494 -56.420 1.00 70.94 627 ALA A CA 1
ATOM 4829 C C . ALA A 1 627 ? 34.812 -27.352 -56.184 1.00 70.94 627 ALA A C 1
ATOM 4831 O O . ALA A 1 627 ? 35.268 -27.476 -55.048 1.00 70.94 627 ALA A O 1
ATOM 4832 N N . THR A 1 628 ? 35.346 -27.951 -57.249 1.00 69.62 628 THR A N 1
ATOM 4833 C CA . THR A 1 628 ? 36.536 -28.821 -57.213 1.00 69.62 628 THR A CA 1
ATOM 4834 C C . THR A 1 628 ? 37.676 -28.276 -58.041 1.00 69.62 628 THR A C 1
ATOM 4836 O O . THR A 1 628 ? 37.372 -27.837 -59.177 1.00 69.62 628 THR A O 1
#

pLDDT: mean 84.2, std 14.55, range [37.53, 98.12]

Sequence (628 aa):
MSIVADLAQTFFIDRNAVKKAETVFITSVDLYFFDKPTPGNTSSNLPEPGCTVYICPTLTINGEQVPDLREHVQYGRSRVAYANINVDTDEFNEVLGDETTRFSFTHPVPISTAESYAVVIKFDGADSGFSLWRNKAGEIFNSVQSPATTSGALDGKFYVLTNGTAPQPQAGVDLRMKINIGKFTTTPTTYKAFNRNFEQVILGPLEAQGSFIGGEYVYGNTGSVPGAQTISVSTSSKIINGTGTQFQSQYTNGQYMVIKSGTTSAVRKITSITNNTQMSLEFEPPFTNTSAEYVLGPIAKVVRHDQFQNVLFLTGSTANSTVKFEANSTQRFIVGVSSNAVHRIAGTVKSLADRFTPDFQYFKPAGTDITQTAKLTTLDSFTTDANSVAVVNKQENFVSGTAKSLHSRSDEITSGQGAVGVLENGKSMNFDFTLSTTNEFTSPMIDEEDLNVTMFRFIINRSAEDEFKPSGGQAASKFISRRIKLAEDQAAEDFRFYATCYRPRFTNVRPFIKAYNSADPESMADKDYTYCEPVISESLFSSPSNTKDYIELEWHIPRFPIDTTFDPFGSVNSGPVVSATATGVDGSNVIQLTADVSSSGTNELANNDLVRIYDRLFPNNSLVAVAT

Secondary structure (DSSP, 8-state):
-----SEEEEEE--TTTTTT-SEEEEEEEEE-EEE-PBTTB-TT--SS--EEEEEEEEEEETTEEEE--S-PPTT-EEEE-GGG--B---TT----S---EEEEEEEEEEEETTSEEEEEEEEGGG-TT-EE-EEETT-EETTEEPPPP---TT---EEEEETTTEEEEETTEEE-EEEEEP---SS-EEEEEE--SEEEEEEEEEEEES---TT-EEEEE--SPSSS-EEEEETTEEEEEEES--HHHH--TT-EEEEEETTEEEEEEEEEEEETTEEEESS--SS-EEEEEEE-S-EEEEEEEETTTTEEEEES----SSS-S--SSSS-EEEETTT--EEEEEEE-EEEESEEEEEEEEE--TTEEEEEEEEEEETTT-SB-SSPEE--TTS-EE--SS-EEEE-HHHHTS-TTS-TT-SGGG-SEEEEEEEEESSTT---EEEEEEEEEEEE-----S--TTTTSSS--S-SS-------PPPTT---S--EEEEEE---TT-----EE----TT-SS-TTTPPPEEPEESS-TT----TT-TT--EEEEEE--SSPBPS---TTS---BSS----EEEE-TT-S-EEEES---SS-S-S--TT-EEEEEETTEEEEEEEEE--

Radius of gyration: 38.99 Å; chains: 1; bounding box: 80×77×120 Å